Protein AF-0000000084546299 (afdb_homodimer)

Radius of gyration: 22.87 Å; Cα contacts (8 Å, |Δi|>4): 1296; chains: 2; bounding box: 51×63×56 Å

Secondary structure (DSSP, 8-state):
--HHHHHHHHHHHHHHHHHH--PPPPPPHHHHTTEEEEESTHHHHHHHHHHHHTTTSSEEE-HHHHHT-HHHHTTSEEEEEESSS--HHHHHHHHHSSEEEEEES-TTSHHHHHSSEEEEP-----SS----SHHHHHHHHHHHHHHS------HHHHHHHHHHHHHT----SSEEEEE-TTHHHHHHHHHHHHHHHH---EEEEEHHHHHHTGGGG--TT-EEEE-S---HHHHHHHHHHHHTT-EEE-PPPPSSHHHHHHHHHHHHHHHHHHHHHHTT--S-HHHH-HHHHHHHHHHH-/--HHHHHHHHHHHHHHHHHH--PPPPPPHHHHTTEEEEESTHHHHHHHHHHHHTTTSSEEE-HHHHHH-HHHHTTSEEEEEESSS--HHHHHHHHHSSEEEEEES-TTSHHHHHSSEEEE------SS----SHHHHHHHHHHHHHHS------HHHHHHHHHHHHHT----SSEEEEE-TTHHHHHHHHHHHHHHHH---EEEEEHHHHHHTGGGG--TT-EEEE-S---HHHHHHHHHHHHTT-EEE-PPPPSSHHHHHHHHHHHHHHHHHHHHHHTT-SS-HHHH-HHHHHHHHHHH-

Organism: NCBI:txid1582439

Sequence (602 aa):
MNTMDAFEKDIHLQVDFLKSFQKQKPISKTLQKNIIFSGSGDSMVSSMLAESFSNGLVKAMDPLDLYKNRSLVKSKHVYFVSISGNTITNVKVAKITKKSTAITSKSDGQLAKVSNDVILLDSPNNGVFTAGSISFLESALCCISLVAPIRISHPARLYSKAKSDSKRVQISKKIYILGNLLTFPLAMYCAAKFYEVLGYDAHYCRIEQFSHMELFSAKSGDTVIIFEEKNLHNVQLTKNLKKIGINVVHPSMPSDKISQVLYCTFFSQFIALNEAKRKRKKDCYFVTAKKIRNVSNDMIYMNTMDAFEKDIHLQVDFLKSFQKQKPISKTLQKNIIFSGSGDSMVSSMLAESFSNGLVKAMDPLDLYKNRSLVKSKHVYFVSISGNTITNVKVAKITKKSTAITSKSDGQLAKVSNDVILLDSPNNGVFTAGSISFLESALCCISLVAPIRISHPARLYSKAKSDSKRVQISKKIYILGNLLTFPLAMYCAAKFYEVLGYDAHYCRIEQFSHMELFSAKSGDTVIIFEEKNLHNVQLTKNLKKIGINVVHPSMPSDKISQVLYCTFFSQFIALNEAKRKRKKDCYFVTAKKIRNVSNDMIY

Nearest PDB structures (foldseek):
  1j5x-assembly1_A  TM=7.386E-01  e=4.914E-13  Thermotoga maritima
  6r4j-assembly1_A  TM=7.614E-01  e=4.298E-12  Homo sapiens
  6r4h-assembly1_A  TM=7.714E-01  e=1.235E-11  Homo sapiens
  6r4i-assembly1_A  TM=7.712E-01  e=2.645E-11  Homo sapiens
  6zmj-assembly1_A  TM=7.695E-01  e=7.164E-11  Homo sapiens

InterPro domains:
  IPR046348 SIS domain superfamily [SSF53697] (31-234)

pLDDT: mean 96.97, std 2.48, range [80.25, 98.94]

Structure (mmCIF, N/CA/C/O backbone):
data_AF-0000000084546299-model_v1
#
loop_
_entity.id
_entity.type
_entity.pdbx_description
1 polymer 'Sugar isomerase (SIS)'
#
loop_
_atom_site.group_PDB
_atom_site.id
_atom_site.type_symbol
_atom_site.label_atom_id
_atom_site.label_alt_id
_atom_site.label_comp_id
_atom_site.label_asym_id
_atom_site.label_entity_id
_atom_site.label_seq_id
_atom_site.pdbx_PDB_ins_code
_atom_site.Cartn_x
_atom_site.Cartn_y
_atom_site.Cartn_z
_atom_site.occupancy
_atom_site.B_iso_or_equiv
_atom_site.auth_seq_id
_atom_site.auth_comp_id
_atom_site.auth_asym_id
_atom_site.auth_atom_id
_atom_site.pdbx_PDB_model_num
ATOM 1 N N . MET A 1 1 ? -14.211 -25.266 -21.094 1 88.38 1 MET A N 1
ATOM 2 C CA . MET A 1 1 ? -13.969 -25.234 -19.656 1 88.38 1 MET A CA 1
ATOM 3 C C . MET A 1 1 ? -14.156 -23.828 -19.109 1 88.38 1 MET A C 1
ATOM 5 O O . MET A 1 1 ? -13.695 -22.859 -19.719 1 88.38 1 MET A O 1
ATOM 9 N N . ASN A 1 2 ? -14.953 -23.781 -18.125 1 93.88 2 ASN A N 1
ATOM 10 C CA . ASN A 1 2 ? -15.133 -22.453 -17.562 1 93.88 2 ASN A CA 1
ATOM 11 C C . ASN A 1 2 ? -13.906 -22 -16.766 1 93.88 2 ASN A C 1
ATOM 13 O O . ASN A 1 2 ? -12.992 -22.797 -16.531 1 93.88 2 ASN A O 1
ATOM 17 N N . THR A 1 3 ? -13.844 -20.766 -16.516 1 96.94 3 THR A N 1
ATOM 18 C CA . THR A 1 3 ? -12.617 -20.188 -15.984 1 96.94 3 THR A CA 1
ATOM 19 C C . THR A 1 3 ? -12.398 -20.625 -14.531 1 96.94 3 THR A C 1
ATOM 21 O O . THR A 1 3 ? -11.266 -20.672 -14.062 1 96.94 3 THR A O 1
ATOM 24 N N . MET A 1 4 ? -13.469 -20.953 -13.773 1 97.38 4 MET A N 1
ATOM 25 C CA . MET A 1 4 ? -13.312 -21.438 -12.398 1 97.38 4 MET A CA 1
ATOM 26 C C . MET A 1 4 ? -12.68 -22.812 -12.367 1 97.38 4 MET A C 1
ATOM 28 O O . MET A 1 4 ? -11.812 -23.094 -11.539 1 97.38 4 MET A O 1
ATOM 32 N N . ASP A 1 5 ? -13.141 -23.672 -13.25 1 97.19 5 ASP A N 1
ATOM 33 C CA . ASP A 1 5 ? -12.539 -25 -13.375 1 97.19 5 ASP A CA 1
ATOM 34 C C . ASP A 1 5 ? -11.062 -24.906 -13.766 1 97.19 5 ASP A C 1
ATOM 36 O O . ASP A 1 5 ? -10.227 -25.641 -13.258 1 97.19 5 ASP A O 1
ATOM 40 N N . ALA A 1 6 ? -10.82 -24.016 -14.711 1 97.25 6 ALA A N 1
ATOM 41 C CA . ALA A 1 6 ? -9.445 -23.797 -15.125 1 97.25 6 ALA A CA 1
ATOM 42 C C . ALA A 1 6 ? -8.578 -23.328 -13.961 1 97.25 6 ALA A C 1
ATOM 44 O O . ALA A 1 6 ? -7.438 -23.766 -13.805 1 97.25 6 ALA A O 1
ATOM 45 N N . PHE A 1 7 ? -9.125 -22.375 -13.188 1 97.94 7 PHE A N 1
ATOM 46 C CA . PHE A 1 7 ? -8.438 -21.875 -12 1 97.94 7 PHE A CA 1
ATOM 47 C C . PHE A 1 7 ? -8.117 -23 -11.039 1 97.94 7 PHE A C 1
ATOM 49 O O . PHE A 1 7 ? -6.984 -23.109 -10.555 1 97.94 7 PHE A O 1
ATOM 56 N N . GLU A 1 8 ? -9.031 -23.859 -10.773 1 97.81 8 GLU A N 1
ATOM 57 C CA . GLU A 1 8 ? -8.844 -24.984 -9.867 1 97.81 8 GLU A CA 1
ATOM 58 C C . GLU A 1 8 ? -7.781 -25.938 -10.391 1 97.81 8 GLU A C 1
ATOM 60 O O . GLU A 1 8 ? -6.926 -26.406 -9.633 1 97.81 8 GLU A O 1
ATOM 65 N N . LYS A 1 9 ? -7.84 -26.234 -11.625 1 97.19 9 LYS A N 1
ATOM 66 C CA . LYS A 1 9 ? -6.859 -27.125 -12.227 1 97.19 9 LYS A CA 1
ATOM 67 C C . LYS A 1 9 ? -5.449 -26.547 -12.125 1 97.19 9 LYS A C 1
ATOM 69 O O . LYS A 1 9 ? -4.492 -27.266 -11.844 1 97.19 9 LYS A O 1
ATOM 74 N N . ASP A 1 10 ? -5.324 -25.266 -12.391 1 97.38 10 ASP A N 1
ATOM 75 C CA . ASP A 1 10 ? -4.027 -24.594 -12.297 1 97.38 10 ASP A CA 1
ATOM 76 C C . ASP A 1 10 ? -3.473 -24.688 -10.875 1 97.38 10 ASP A C 1
ATOM 78 O O . ASP A 1 10 ? -2.262 -24.828 -10.68 1 97.38 10 ASP A O 1
ATOM 82 N N . ILE A 1 11 ? -4.379 -24.547 -9.867 1 98.12 11 ILE A N 1
ATOM 83 C CA . ILE A 1 11 ? -3.957 -24.656 -8.477 1 98.12 11 ILE A CA 1
ATOM 84 C C . ILE A 1 11 ? -3.367 -26.047 -8.227 1 98.12 11 ILE A C 1
ATOM 86 O O . ILE A 1 11 ? -2.305 -26.172 -7.617 1 98.12 11 ILE A O 1
ATOM 90 N N . HIS A 1 12 ? -3.924 -27.047 -8.781 1 96.5 12 HIS A N 1
ATOM 91 C CA . HIS A 1 12 ? -3.521 -28.422 -8.539 1 96.5 12 HIS A CA 1
ATOM 92 C C . HIS A 1 12 ? -2.203 -28.734 -9.234 1 96.5 12 HIS A C 1
ATOM 94 O O . HIS A 1 12 ? -1.452 -29.609 -8.789 1 96.5 12 HIS A O 1
ATOM 100 N N . LEU A 1 13 ? -1.887 -28.031 -10.273 1 96.94 13 LEU A N 1
ATOM 101 C CA . LEU A 1 13 ? -0.674 -28.281 -11.047 1 96.94 13 LEU A CA 1
ATOM 102 C C . LEU A 1 13 ? 0.558 -27.781 -10.305 1 96.94 13 LEU A C 1
ATOM 104 O O . LEU A 1 13 ? 1.687 -28.141 -10.648 1 96.94 13 LEU A O 1
ATOM 108 N N . GLN A 1 14 ? 0.363 -27 -9.281 1 98 14 GLN A N 1
ATOM 109 C CA . GLN A 1 14 ? 1.458 -26.234 -8.688 1 98 14 GLN A CA 1
ATOM 110 C C . GLN A 1 14 ? 2.412 -27.156 -7.926 1 98 14 GLN A C 1
ATOM 112 O O . GLN A 1 14 ? 3.625 -26.938 -7.934 1 98 14 GLN A O 1
ATOM 117 N N . VAL A 1 15 ? 1.865 -28.188 -7.27 1 97.56 15 VAL A N 1
ATOM 118 C CA . VAL A 1 15 ? 2.727 -29.078 -6.496 1 97.56 15 VAL A CA 1
ATOM 119 C C . VAL A 1 15 ? 3.699 -29.781 -7.43 1 97.56 15 VAL A C 1
ATOM 121 O O . VAL A 1 15 ? 4.898 -29.859 -7.148 1 97.56 15 VAL A O 1
ATOM 124 N N . ASP A 1 16 ? 3.201 -30.328 -8.508 1 96.38 16 ASP A N 1
ATOM 125 C CA . ASP A 1 16 ? 4.047 -31 -9.484 1 96.38 16 ASP A CA 1
ATOM 126 C C . ASP A 1 16 ? 5.043 -30.016 -10.109 1 96.38 16 ASP A C 1
ATOM 128 O O . ASP A 1 16 ? 6.199 -30.359 -10.352 1 96.38 16 ASP A O 1
ATOM 132 N N . PHE A 1 17 ? 4.582 -28.844 -10.414 1 97.5 17 PHE A N 1
ATOM 133 C CA . PHE A 1 17 ? 5.438 -27.812 -10.992 1 97.5 17 PHE A CA 1
ATOM 134 C C . PHE A 1 17 ? 6.625 -27.531 -10.078 1 97.5 17 PHE A C 1
ATOM 136 O O . PHE A 1 17 ? 7.754 -27.375 -10.555 1 97.5 17 PHE A O 1
ATOM 143 N N . LEU A 1 18 ? 6.398 -27.484 -8.766 1 98 18 LEU A N 1
ATOM 144 C CA . LEU A 1 18 ? 7.43 -27.125 -7.793 1 98 18 LEU A CA 1
ATOM 145 C C . LEU A 1 18 ? 8.547 -28.172 -7.785 1 98 18 LEU A C 1
ATOM 147 O O . LEU A 1 18 ? 9.695 -27.844 -7.473 1 98 18 LEU A O 1
ATOM 151 N N . LYS A 1 19 ? 8.219 -29.422 -8.18 1 94.81 19 LYS A N 1
ATOM 152 C CA . LYS A 1 19 ? 9.219 -30.484 -8.25 1 94.81 19 LYS A CA 1
ATOM 153 C C . LYS A 1 19 ? 10.211 -30.219 -9.383 1 94.81 19 LYS A C 1
ATOM 155 O O . LYS A 1 19 ? 11.367 -30.641 -9.305 1 94.81 19 LYS A O 1
ATOM 160 N N . SER A 1 20 ? 9.797 -29.547 -10.367 1 93.19 20 SER A N 1
ATOM 161 C CA . SER A 1 20 ? 10.625 -29.375 -11.555 1 93.19 20 SER A CA 1
ATOM 162 C C . SER A 1 20 ? 11.031 -27.922 -11.742 1 93.19 20 SER A C 1
ATOM 164 O O . SER A 1 20 ? 11.594 -27.547 -12.773 1 93.19 20 SER A O 1
ATOM 166 N N . PHE A 1 21 ? 10.695 -27.062 -10.828 1 96.25 21 PHE A N 1
ATOM 167 C CA . PHE A 1 21 ? 11.008 -25.656 -10.945 1 96.25 21 PHE A CA 1
ATOM 168 C C . PHE A 1 21 ? 12.508 -25.438 -11.094 1 96.25 21 PHE A C 1
ATOM 170 O O . PHE A 1 21 ? 13.305 -26 -10.328 1 96.25 21 PHE A O 1
ATOM 177 N N . GLN A 1 22 ? 12.875 -24.703 -12.078 1 95 22 GLN A N 1
ATOM 178 C CA . GLN A 1 22 ? 14.273 -24.375 -12.312 1 95 22 GLN A CA 1
ATOM 179 C C . GLN A 1 22 ? 14.633 -23.016 -11.711 1 95 22 GLN A C 1
ATOM 181 O O . GLN A 1 22 ? 14.258 -21.969 -12.25 1 95 22 GLN A O 1
ATOM 186 N N . LYS A 1 23 ? 15.43 -23.031 -10.695 1 96.31 23 LYS A N 1
ATOM 187 C CA . LYS A 1 23 ? 15.828 -21.812 -10 1 96.31 23 LYS A CA 1
ATOM 188 C C . LYS A 1 23 ? 16.891 -21.062 -10.805 1 96.31 23 LYS A C 1
ATOM 190 O O . LYS A 1 23 ? 17.641 -21.656 -11.57 1 96.31 23 LYS A O 1
ATOM 195 N N . GLN A 1 24 ? 16.859 -19.75 -10.664 1 97.69 24 GLN A N 1
ATOM 196 C CA . GLN A 1 24 ? 17.922 -18.906 -11.211 1 97.69 24 GLN A CA 1
ATOM 197 C C . GLN A 1 24 ? 19.141 -18.875 -10.281 1 97.69 24 GLN A C 1
ATOM 199 O O . GLN A 1 24 ? 19.016 -19.203 -9.094 1 97.69 24 GLN A O 1
ATOM 204 N N . LYS A 1 25 ? 20.266 -18.609 -10.867 1 97.19 25 LYS A N 1
ATOM 205 C CA . LYS A 1 25 ? 21.438 -18.344 -10.039 1 97.19 25 LYS A CA 1
ATOM 206 C C . LYS A 1 25 ? 21.375 -16.938 -9.43 1 97.19 25 LYS A C 1
ATOM 208 O O . LYS A 1 25 ? 21.172 -15.953 -10.141 1 97.19 25 LYS A O 1
ATOM 213 N N . PRO A 1 26 ? 21.547 -16.906 -8.164 1 98.12 26 PRO A N 1
ATOM 214 C CA . PRO A 1 26 ? 21.469 -15.578 -7.531 1 98.12 26 PRO A CA 1
ATOM 215 C C . PRO A 1 26 ? 22.516 -14.609 -8.078 1 98.12 26 PRO A C 1
ATOM 217 O O . PRO A 1 26 ? 23.672 -15 -8.312 1 98.12 26 PRO A O 1
ATOM 220 N N . ILE A 1 27 ? 22.062 -13.469 -8.289 1 98.31 27 ILE A N 1
ATOM 221 C CA . ILE A 1 27 ? 22.953 -12.375 -8.648 1 98.31 27 ILE A CA 1
ATOM 222 C C . ILE A 1 27 ? 23.797 -11.969 -7.441 1 98.31 27 ILE A C 1
ATOM 224 O O . ILE A 1 27 ? 23.328 -12.062 -6.297 1 98.31 27 ILE A O 1
ATOM 228 N N . SER A 1 28 ? 25.016 -11.508 -7.652 1 97.88 28 SER A N 1
ATOM 229 C CA . SER A 1 28 ? 25.891 -11.117 -6.551 1 97.88 28 SER A CA 1
ATOM 230 C C . SER A 1 28 ? 25.297 -9.938 -5.781 1 97.88 28 SER A C 1
ATOM 232 O O . SER A 1 28 ? 24.641 -9.078 -6.359 1 97.88 28 SER A O 1
ATOM 234 N N . LYS A 1 29 ? 25.578 -9.828 -4.512 1 96.19 29 LYS A N 1
ATOM 235 C CA . LYS A 1 29 ? 25.047 -8.766 -3.656 1 96.19 29 LYS A CA 1
ATOM 236 C C . LYS A 1 29 ? 25.469 -7.391 -4.168 1 96.19 29 LYS A C 1
ATOM 238 O O . LYS A 1 29 ? 24.688 -6.434 -4.09 1 96.19 29 LYS A O 1
ATOM 243 N N . THR A 1 30 ? 26.672 -7.305 -4.621 1 96 30 THR A N 1
ATOM 244 C CA . THR A 1 30 ? 27.203 -6.047 -5.141 1 96 30 THR A CA 1
ATOM 245 C C . THR A 1 30 ? 26.375 -5.562 -6.332 1 96 30 THR A C 1
ATOM 247 O O . THR A 1 30 ? 26.062 -4.375 -6.438 1 96 30 THR A O 1
ATOM 250 N N . LEU A 1 31 ? 25.969 -6.484 -7.141 1 97.12 31 LEU A N 1
ATOM 251 C CA . LEU A 1 31 ? 25.188 -6.133 -8.32 1 97.12 31 LEU A CA 1
ATOM 252 C C . LEU A 1 31 ? 23.734 -5.852 -7.953 1 97.12 31 LEU A C 1
ATOM 254 O O . LEU A 1 31 ? 23.078 -5.031 -8.602 1 97.12 31 LEU A O 1
ATOM 258 N N . GLN A 1 32 ? 23.266 -6.535 -6.922 1 97.88 32 GLN A N 1
ATOM 259 C CA . GLN A 1 32 ? 21.875 -6.379 -6.496 1 97.88 32 GLN A CA 1
ATOM 260 C C . GLN A 1 32 ? 21.562 -4.93 -6.129 1 97.88 32 GLN A C 1
ATOM 262 O O . GLN A 1 32 ? 20.453 -4.449 -6.359 1 97.88 32 GLN A O 1
ATOM 267 N N . LYS A 1 33 ? 22.562 -4.207 -5.629 1 94.25 33 LYS A N 1
ATOM 268 C CA . LYS A 1 33 ? 22.375 -2.822 -5.199 1 94.25 33 LYS A CA 1
ATOM 269 C C . LYS A 1 33 ? 21.984 -1.931 -6.375 1 94.25 33 LYS A C 1
ATOM 271 O O . LYS A 1 33 ? 21.453 -0.838 -6.176 1 94.25 33 LYS A O 1
ATOM 276 N N . ASN A 1 34 ? 22.172 -2.414 -7.57 1 96 34 ASN A N 1
ATOM 277 C CA . ASN A 1 34 ? 21.891 -1.634 -8.773 1 96 34 ASN A CA 1
ATOM 278 C C . ASN A 1 34 ? 20.719 -2.213 -9.562 1 96 34 ASN A C 1
ATOM 280 O O . ASN A 1 34 ? 20.578 -1.938 -10.75 1 96 34 ASN A O 1
ATOM 284 N N . ILE A 1 35 ? 19.859 -2.986 -8.906 1 98.19 35 ILE A N 1
ATOM 285 C CA . ILE A 1 35 ? 18.797 -3.682 -9.602 1 98.19 35 ILE A CA 1
ATOM 286 C C . ILE A 1 35 ? 17.438 -3.197 -9.086 1 98.19 35 ILE A C 1
ATOM 288 O O . ILE A 1 35 ? 17.266 -2.992 -7.879 1 98.19 35 ILE A O 1
ATOM 292 N N . ILE A 1 36 ? 16.562 -2.973 -9.969 1 98.12 36 ILE A N 1
ATOM 293 C CA . ILE A 1 36 ? 15.156 -2.711 -9.664 1 98.12 36 ILE A CA 1
ATOM 294 C C . ILE A 1 36 ? 14.273 -3.791 -10.297 1 98.12 36 ILE A C 1
ATOM 296 O O . ILE A 1 36 ? 14.508 -4.195 -11.438 1 98.12 36 ILE A O 1
ATOM 300 N N . PHE A 1 37 ? 13.359 -4.312 -9.555 1 98.88 37 PHE A N 1
ATOM 301 C CA . PHE A 1 37 ? 12.289 -5.133 -10.102 1 98.88 37 PHE A CA 1
ATOM 302 C C . PHE A 1 37 ? 11.016 -4.312 -10.273 1 98.88 37 PHE A C 1
ATOM 304 O O . PHE A 1 37 ? 10.695 -3.473 -9.438 1 98.88 37 PHE A O 1
ATOM 311 N N . SER A 1 38 ? 10.289 -4.559 -11.328 1 98.69 38 SER A N 1
ATOM 312 C CA . SER A 1 38 ? 9.07 -3.809 -11.609 1 98.69 38 SER A CA 1
ATOM 313 C C . SER A 1 38 ? 7.992 -4.711 -12.203 1 98.69 38 SER A C 1
ATOM 315 O O . SER A 1 38 ? 8.305 -5.684 -12.891 1 98.69 38 SER A O 1
ATOM 317 N N . GLY A 1 39 ? 6.816 -4.438 -11.914 1 98.5 39 GLY A N 1
ATOM 318 C CA . GLY A 1 39 ? 5.656 -5.156 -12.422 1 98.5 39 GLY A CA 1
ATOM 319 C C . GLY A 1 39 ? 4.34 -4.559 -11.961 1 98.5 39 GLY A C 1
ATOM 320 O O . GLY A 1 39 ? 4.328 -3.555 -11.242 1 98.5 39 GLY A O 1
ATOM 321 N N . SER A 1 40 ? 3.262 -5.176 -12.359 1 98 40 SER A N 1
ATOM 322 C CA . SER A 1 40 ? 1.915 -4.734 -12.008 1 98 40 SER A CA 1
ATOM 323 C C . SER A 1 40 ? 1.061 -5.902 -11.523 1 98 40 SER A C 1
ATOM 325 O O . SER A 1 40 ? 1.172 -7.016 -12.047 1 98 40 SER A O 1
ATOM 327 N N . GLY A 1 41 ? 0.186 -5.609 -10.578 1 97.69 41 GLY A N 1
ATOM 328 C CA . GLY A 1 41 ? -0.643 -6.676 -10.039 1 97.69 41 GLY A CA 1
ATOM 329 C C . GLY A 1 41 ? 0.16 -7.781 -9.383 1 97.69 41 GLY A C 1
ATOM 330 O O . GLY A 1 41 ? 1.019 -7.516 -8.539 1 97.69 41 GLY A O 1
ATOM 331 N N . ASP A 1 42 ? -0.12 -9.031 -9.766 1 98.5 42 ASP A N 1
ATOM 332 C CA . ASP A 1 42 ? 0.609 -10.18 -9.234 1 98.5 42 ASP A CA 1
ATOM 333 C C . ASP A 1 42 ? 2.111 -10.031 -9.477 1 98.5 42 ASP A C 1
ATOM 335 O O . ASP A 1 42 ? 2.92 -10.477 -8.664 1 98.5 42 ASP A O 1
ATOM 339 N N . SER A 1 43 ? 2.404 -9.391 -10.562 1 98.81 43 SER A N 1
ATOM 340 C CA . SER A 1 43 ? 3.807 -9.227 -10.922 1 98.81 43 SER A CA 1
ATOM 341 C C . SER A 1 43 ? 4.504 -8.234 -10 1 98.81 43 SER A C 1
ATOM 343 O O . SER A 1 43 ? 5.699 -8.367 -9.734 1 98.81 43 SER A O 1
ATOM 345 N N . MET A 1 44 ? 3.748 -7.227 -9.562 1 98.81 44 MET A N 1
ATOM 346 C CA . MET A 1 44 ? 4.316 -6.344 -8.547 1 98.81 44 MET A CA 1
ATOM 347 C C . MET A 1 44 ? 4.613 -7.109 -7.262 1 98.81 44 MET A C 1
ATOM 349 O O . MET A 1 44 ? 5.625 -6.863 -6.602 1 98.81 44 MET A O 1
ATOM 353 N N . VAL A 1 45 ? 3.725 -8.016 -6.926 1 98.88 45 VAL A N 1
ATOM 354 C CA . VAL A 1 45 ? 3.932 -8.859 -5.75 1 98.88 45 VAL A CA 1
ATOM 355 C C . VAL A 1 45 ? 5.234 -9.633 -5.895 1 98.88 45 VAL A C 1
ATOM 357 O O . VAL A 1 45 ? 6.039 -9.695 -4.961 1 98.88 45 VAL A O 1
ATOM 360 N N . SER A 1 46 ? 5.473 -10.211 -7.055 1 98.94 46 SER A N 1
ATOM 361 C CA . SER A 1 46 ? 6.715 -10.93 -7.324 1 98.94 46 SER A CA 1
ATOM 362 C C . SER A 1 46 ? 7.926 -10.023 -7.133 1 98.94 46 SER A C 1
ATOM 364 O O . SER A 1 46 ? 8.93 -10.438 -6.551 1 98.94 46 SER A O 1
ATOM 366 N N . SER A 1 47 ? 7.816 -8.82 -7.629 1 98.88 47 SER A N 1
ATOM 367 C CA . SER A 1 47 ? 8.883 -7.836 -7.496 1 98.88 47 SER A CA 1
ATOM 368 C C . SER A 1 47 ? 9.164 -7.516 -6.031 1 98.88 47 SER A C 1
ATOM 370 O O . SER A 1 47 ? 10.32 -7.441 -5.617 1 98.88 47 SER A O 1
ATOM 372 N N . MET A 1 48 ? 8.094 -7.371 -5.297 1 98.69 48 MET A N 1
ATOM 373 C CA . MET A 1 48 ? 8.234 -7.031 -3.883 1 98.69 48 MET A CA 1
ATOM 374 C C . MET A 1 48 ? 8.844 -8.188 -3.102 1 98.69 48 MET A C 1
ATOM 376 O O . MET A 1 48 ? 9.578 -7.969 -2.137 1 98.69 48 MET A O 1
ATOM 380 N N . LEU A 1 49 ? 8.539 -9.375 -3.504 1 98.81 49 LEU A N 1
ATOM 381 C CA . LEU A 1 49 ? 9.148 -10.531 -2.854 1 98.81 49 LEU A CA 1
ATOM 382 C C . LEU A 1 49 ? 10.648 -10.555 -3.092 1 98.81 49 LEU A C 1
ATOM 384 O O . LEU A 1 49 ? 11.422 -10.875 -2.184 1 98.81 49 LEU A O 1
ATOM 388 N N . ALA A 1 50 ? 11.078 -10.203 -4.293 1 98.81 50 ALA A N 1
ATOM 389 C CA . ALA A 1 50 ? 12.508 -10.078 -4.543 1 98.81 50 ALA A CA 1
ATOM 390 C C . ALA A 1 50 ? 13.148 -9.07 -3.59 1 98.81 50 ALA A C 1
ATOM 392 O O . ALA A 1 50 ? 14.211 -9.336 -3.021 1 98.81 50 ALA A O 1
ATOM 393 N N . GLU A 1 51 ? 12.484 -7.984 -3.434 1 97.44 51 GLU A N 1
ATOM 394 C CA . GLU A 1 51 ? 13 -6.965 -2.523 1 97.44 51 GLU A CA 1
ATOM 395 C C . GLU A 1 51 ? 13.117 -7.504 -1.101 1 97.44 51 GLU A C 1
ATOM 397 O O . GLU A 1 51 ? 14.125 -7.301 -0.43 1 97.44 51 GLU A O 1
ATOM 402 N N . SER A 1 52 ? 12.109 -8.203 -0.654 1 96.81 52 SER A N 1
ATOM 403 C CA . SER A 1 52 ? 12.094 -8.734 0.707 1 96.81 52 SER A CA 1
ATOM 404 C C . SER A 1 52 ? 13.195 -9.766 0.915 1 96.81 52 SER A C 1
ATOM 406 O O . SER A 1 52 ? 13.898 -9.727 1.927 1 96.81 52 SER A O 1
ATOM 408 N N . PHE A 1 53 ? 13.391 -10.617 -0.057 1 97.19 53 PHE A N 1
ATOM 409 C CA . PHE A 1 53 ? 14.328 -11.727 0.094 1 97.19 53 PHE A CA 1
ATOM 410 C C . PHE A 1 53 ? 15.766 -11.242 -0.051 1 97.19 53 PHE A C 1
ATOM 412 O O . PHE A 1 53 ? 16.703 -11.945 0.337 1 97.19 53 PHE A O 1
ATOM 419 N N . SER A 1 54 ? 15.969 -10.078 -0.625 1 96.38 54 SER A N 1
ATOM 420 C CA . SER A 1 54 ? 17.312 -9.5 -0.733 1 96.38 54 SER A CA 1
ATOM 421 C C . SER A 1 54 ? 17.625 -8.617 0.467 1 96.38 54 SER A C 1
ATOM 423 O O . SER A 1 54 ? 18.656 -7.945 0.495 1 96.38 54 SER A O 1
ATOM 425 N N . ASN A 1 55 ? 16.641 -8.555 1.373 1 91.44 55 ASN A N 1
ATOM 426 C CA . ASN A 1 55 ? 16.75 -7.664 2.527 1 91.44 55 ASN A CA 1
ATOM 427 C C . ASN A 1 55 ? 16.906 -6.211 2.102 1 91.44 55 ASN A C 1
ATOM 429 O O . ASN A 1 55 ? 17.719 -5.477 2.676 1 91.44 55 ASN A O 1
ATOM 433 N N . GLY A 1 56 ? 16.297 -5.879 0.999 1 91.44 56 GLY A N 1
ATOM 434 C CA . GLY A 1 56 ? 16.234 -4.492 0.564 1 91.44 56 GLY A CA 1
ATOM 435 C C . GLY A 1 56 ? 17.375 -4.105 -0.362 1 91.44 56 GLY A C 1
ATOM 436 O O . GLY A 1 56 ? 17.484 -2.945 -0.754 1 91.44 56 GLY A O 1
ATOM 437 N N . LEU A 1 57 ? 18.234 -4.996 -0.715 1 94.06 57 LEU A N 1
ATOM 438 C CA . LEU A 1 57 ? 19.297 -4.672 -1.646 1 94.06 57 LEU A CA 1
ATOM 439 C C . LEU A 1 57 ? 18.75 -4.297 -3.014 1 94.06 57 LEU A C 1
ATOM 441 O O . LEU A 1 57 ? 19.172 -3.314 -3.619 1 94.06 57 LEU A O 1
ATOM 445 N N . VAL A 1 58 ? 17.812 -5.129 -3.494 1 97.56 58 VAL A N 1
ATOM 446 C CA . VAL A 1 58 ? 17.094 -4.738 -4.703 1 97.56 58 VAL A CA 1
ATOM 447 C C . VAL A 1 58 ? 15.82 -3.979 -4.328 1 97.56 58 VAL A C 1
ATOM 449 O O . VAL A 1 58 ? 15.312 -4.121 -3.215 1 97.56 58 VAL A O 1
ATOM 452 N N . LYS A 1 59 ? 15.336 -3.17 -5.25 1 96.38 59 LYS A N 1
ATOM 453 C CA . LYS A 1 59 ? 14.117 -2.404 -5.012 1 96.38 59 LYS A CA 1
ATOM 454 C C . LYS A 1 59 ? 12.984 -2.861 -5.934 1 96.38 59 LYS A C 1
ATOM 456 O O . LYS A 1 59 ? 13.234 -3.225 -7.086 1 96.38 59 LYS A O 1
ATOM 461 N N . ALA A 1 60 ? 11.828 -2.939 -5.41 1 98.06 60 ALA A N 1
ATOM 462 C CA . ALA A 1 60 ? 10.625 -3.076 -6.227 1 98.06 60 ALA A CA 1
ATOM 463 C C . ALA A 1 60 ? 9.977 -1.72 -6.473 1 98.06 60 ALA A C 1
ATOM 465 O O . ALA A 1 60 ? 9.773 -0.94 -5.539 1 98.06 60 ALA A O 1
ATOM 466 N N . MET A 1 61 ? 9.641 -1.416 -7.711 1 97.56 61 MET A N 1
ATOM 467 C CA . MET A 1 61 ? 9.039 -0.12 -8.016 1 97.56 61 MET A CA 1
ATOM 468 C C . MET A 1 61 ? 7.93 -0.263 -9.047 1 97.56 61 MET A C 1
ATOM 470 O O . MET A 1 61 ? 8.039 -1.055 -9.984 1 97.56 61 MET A O 1
ATOM 474 N N . ASP A 1 62 ? 6.895 0.513 -8.844 1 97.88 62 ASP A N 1
ATOM 475 C CA . ASP A 1 62 ? 5.801 0.62 -9.797 1 97.88 62 ASP A CA 1
ATOM 476 C C . ASP A 1 62 ? 6.297 1.146 -11.148 1 97.88 62 ASP A C 1
ATOM 478 O O . ASP A 1 62 ? 7.109 2.072 -11.195 1 97.88 62 ASP A O 1
ATOM 482 N N . PRO A 1 63 ? 5.801 0.524 -12.219 1 97.25 63 PRO A N 1
ATOM 483 C CA . PRO A 1 63 ? 6.328 0.943 -13.516 1 97.25 63 PRO A CA 1
ATOM 484 C C . PRO A 1 63 ? 6.023 2.406 -13.836 1 97.25 63 PRO A C 1
ATOM 486 O O . PRO A 1 63 ? 6.828 3.082 -14.477 1 97.25 63 PRO A O 1
ATOM 489 N N . LEU A 1 64 ? 4.863 2.873 -13.406 1 96.25 64 LEU A N 1
ATOM 490 C CA . LEU A 1 64 ? 4.547 4.273 -13.664 1 96.25 64 LEU A CA 1
ATOM 491 C C . LEU A 1 64 ? 5.449 5.191 -12.844 1 96.25 64 LEU A C 1
ATOM 493 O O . LEU A 1 64 ? 5.805 6.281 -13.297 1 96.25 64 LEU A O 1
ATOM 497 N N . ASP A 1 65 ? 5.797 4.793 -11.648 1 95.88 65 ASP A N 1
ATOM 498 C CA . ASP A 1 65 ? 6.766 5.531 -10.844 1 95.88 65 ASP A CA 1
ATOM 499 C C . ASP A 1 65 ? 8.133 5.566 -11.523 1 95.88 65 ASP A C 1
ATOM 501 O O . ASP A 1 65 ? 8.82 6.59 -11.5 1 95.88 65 ASP A O 1
ATOM 505 N N . LEU A 1 66 ? 8.484 4.473 -12.094 1 95.81 66 LEU A N 1
ATOM 506 C CA . LEU A 1 66 ? 9.758 4.395 -12.805 1 95.81 66 LEU A CA 1
ATOM 507 C C . LEU A 1 66 ? 9.758 5.312 -14.016 1 95.81 66 LEU A C 1
ATOM 509 O O . LEU A 1 66 ? 10.75 5.984 -14.297 1 95.81 66 LEU A O 1
ATOM 513 N N . TYR A 1 67 ? 8.648 5.262 -14.688 1 94.56 67 TYR A N 1
ATOM 514 C CA . TYR A 1 67 ? 8.531 6.09 -15.883 1 94.56 67 TYR A CA 1
ATOM 515 C C . TYR A 1 67 ? 8.695 7.566 -15.547 1 94.56 67 TYR A C 1
ATOM 517 O O . TYR A 1 67 ? 9.219 8.336 -16.359 1 94.56 67 TYR A O 1
ATOM 525 N N . LYS A 1 68 ? 8.344 7.965 -14.359 1 90.88 68 LYS A N 1
ATOM 526 C CA . LYS A 1 68 ? 8.43 9.352 -13.906 1 90.88 68 LYS A CA 1
ATOM 527 C C . LYS A 1 68 ? 9.836 9.672 -13.398 1 90.88 68 LYS A C 1
ATOM 529 O O . LYS A 1 68 ? 10.156 10.836 -13.156 1 90.88 68 LYS A O 1
ATOM 534 N N . ASN A 1 69 ? 10.602 8.695 -13.211 1 89.69 69 ASN A N 1
ATOM 535 C CA . ASN A 1 69 ? 11.961 8.867 -12.719 1 89.69 69 ASN A CA 1
ATOM 536 C C . ASN A 1 69 ? 12.992 8.398 -13.742 1 89.69 69 ASN A C 1
ATOM 538 O O . ASN A 1 69 ? 13.758 7.469 -13.477 1 89.69 69 ASN A O 1
ATOM 542 N N . ARG A 1 70 ? 13.219 9.055 -14.742 1 88.94 70 ARG A N 1
ATOM 543 C CA . ARG A 1 70 ? 14.023 8.641 -15.883 1 88.94 70 ARG A CA 1
ATOM 544 C C . ARG A 1 70 ? 15.5 8.516 -15.5 1 88.94 70 ARG A C 1
ATOM 546 O O . ARG A 1 70 ? 16.203 7.629 -15.984 1 88.94 70 ARG A O 1
ATOM 553 N N . SER A 1 71 ? 15.914 9.414 -14.664 1 89.44 71 SER A N 1
ATOM 554 C CA . SER A 1 71 ? 17.312 9.391 -14.242 1 89.44 71 SER A CA 1
ATOM 555 C C . SER A 1 71 ? 17.641 8.094 -13.516 1 89.44 71 SER A C 1
ATOM 557 O O . SER A 1 71 ? 18.719 7.527 -13.703 1 89.44 71 SER A O 1
ATOM 559 N N . LEU A 1 72 ? 16.719 7.641 -12.758 1 90 72 LEU A N 1
ATOM 560 C CA . LEU A 1 72 ? 16.922 6.41 -12 1 90 72 LEU A CA 1
ATOM 561 C C . LEU A 1 72 ? 17.031 5.211 -12.938 1 90 72 LEU A C 1
ATOM 563 O O . LEU A 1 72 ? 17.953 4.402 -12.82 1 90 72 LEU A O 1
ATOM 567 N N . VAL A 1 73 ? 16.156 5.121 -13.906 1 92.25 73 VAL A N 1
ATOM 568 C CA . VAL A 1 73 ? 16.078 3.941 -14.758 1 92.25 73 VAL A CA 1
ATOM 569 C C . VAL A 1 73 ? 17.281 3.906 -15.703 1 92.25 73 VAL A C 1
ATOM 571 O O . VAL A 1 73 ? 17.703 2.834 -16.125 1 92.25 73 VAL A O 1
ATOM 574 N N . LYS A 1 74 ? 17.828 5.031 -15.922 1 93.31 74 LYS A N 1
ATOM 575 C CA . LYS A 1 74 ? 18.953 5.105 -16.844 1 93.31 74 LYS A CA 1
ATOM 576 C C . LYS A 1 74 ? 20.25 4.668 -16.156 1 93.31 74 LYS A C 1
ATOM 578 O O . LYS A 1 74 ? 21.281 4.484 -16.812 1 93.31 74 LYS A O 1
ATOM 583 N N . SER A 1 75 ? 20.188 4.391 -14.922 1 92.75 75 SER A N 1
ATOM 584 C CA . SER A 1 75 ? 21.406 4.051 -14.203 1 92.75 75 SER A CA 1
ATOM 585 C C . SER A 1 75 ? 21.297 2.678 -13.547 1 92.75 75 SER A C 1
ATOM 587 O O . SER A 1 75 ? 22.203 2.25 -12.836 1 92.75 75 SER A O 1
ATOM 589 N N . LYS A 1 76 ? 20.203 1.957 -13.75 1 96.12 76 LYS A N 1
ATOM 590 C CA . LYS A 1 76 ? 19.953 0.694 -13.062 1 96.12 76 LYS A CA 1
ATOM 591 C C . LYS A 1 76 ? 19.656 -0.427 -14.055 1 96.12 76 LYS A C 1
ATOM 593 O O . LYS A 1 76 ? 19.344 -0.165 -15.219 1 96.12 76 LYS A O 1
ATOM 598 N N . HIS A 1 77 ? 19.891 -1.64 -13.656 1 98 77 HIS A N 1
ATOM 599 C CA . HIS A 1 77 ? 19.344 -2.816 -14.32 1 98 77 HIS A CA 1
ATOM 600 C C . HIS A 1 77 ? 17.938 -3.119 -13.828 1 98 77 HIS A C 1
ATOM 602 O O . HIS A 1 77 ? 17.719 -3.365 -12.641 1 98 77 HIS A O 1
ATOM 608 N N . VAL A 1 78 ? 16.984 -3.068 -14.734 1 98.62 78 VAL A N 1
ATOM 609 C CA . VAL A 1 78 ? 15.602 -3.254 -14.305 1 98.62 78 VAL A CA 1
ATOM 610 C C . VAL A 1 78 ? 15.086 -4.602 -14.805 1 98.62 78 VAL A C 1
ATOM 612 O O . VAL A 1 78 ? 15.188 -4.914 -15.992 1 98.62 78 VAL A O 1
ATOM 615 N N . TYR A 1 79 ? 14.602 -5.426 -13.922 1 98.88 79 TYR A N 1
ATOM 616 C CA . TYR A 1 79 ? 13.867 -6.645 -14.234 1 98.88 79 TYR A CA 1
ATOM 617 C C . TYR A 1 79 ? 12.367 -6.371 -14.305 1 98.88 79 TYR A C 1
ATOM 619 O O . TYR A 1 79 ? 11.75 -6.004 -13.305 1 98.88 79 TYR A O 1
ATOM 627 N N . PHE A 1 80 ? 11.805 -6.523 -15.438 1 98.88 80 PHE A N 1
ATOM 628 C CA . PHE A 1 80 ? 10.375 -6.32 -15.641 1 98.88 80 PHE A CA 1
ATOM 629 C C . PHE A 1 80 ? 9.625 -7.652 -15.609 1 98.88 80 PHE A C 1
ATOM 631 O O . PHE A 1 80 ? 9.883 -8.531 -16.438 1 98.88 80 PHE A O 1
ATOM 638 N N . VAL A 1 81 ? 8.711 -7.789 -14.68 1 98.88 81 VAL A N 1
ATOM 639 C CA . VAL A 1 81 ? 7.898 -8.992 -14.555 1 98.88 81 VAL A CA 1
ATOM 640 C C . VAL A 1 81 ? 6.535 -8.773 -15.211 1 98.88 81 VAL A C 1
ATOM 642 O O . VAL A 1 81 ? 5.801 -7.859 -14.836 1 98.88 81 VAL A O 1
ATOM 645 N N . SER A 1 82 ? 6.211 -9.539 -16.172 1 98.31 82 SER A N 1
ATOM 646 C CA . SER A 1 82 ? 4.941 -9.438 -16.875 1 98.31 82 SER A CA 1
ATOM 647 C C . SER A 1 82 ? 4.586 -10.758 -17.562 1 98.31 82 SER A C 1
ATOM 649 O O . SER A 1 82 ? 5.152 -11.094 -18.594 1 98.31 82 SER A O 1
ATOM 651 N N . ILE A 1 83 ? 3.639 -11.422 -17.031 1 97 83 ILE A N 1
ATOM 652 C CA . ILE A 1 83 ? 3.24 -12.711 -17.594 1 97 83 ILE A CA 1
ATOM 653 C C . ILE A 1 83 ? 2.764 -12.516 -19.031 1 97 83 ILE A C 1
ATOM 655 O O . ILE A 1 83 ? 3.139 -13.273 -19.922 1 97 83 ILE A O 1
ATOM 659 N N . SER A 1 84 ? 2.025 -11.453 -19.281 1 94.75 84 SER A N 1
ATOM 660 C CA . SER A 1 84 ? 1.46 -11.203 -20.609 1 94.75 84 SER A CA 1
ATOM 661 C C . SER A 1 84 ? 2.523 -10.703 -21.578 1 94.75 84 SER A C 1
ATOM 663 O O . SER A 1 84 ? 2.359 -10.812 -22.797 1 94.75 84 SER A O 1
ATOM 665 N N . GLY A 1 85 ? 3.504 -10.047 -21.078 1 97.44 85 GLY A N 1
ATOM 666 C CA . GLY A 1 85 ? 4.582 -9.5 -21.891 1 97.44 85 GLY A CA 1
ATOM 667 C C . GLY A 1 85 ? 4.18 -8.266 -22.672 1 97.44 85 GLY A C 1
ATOM 668 O O . GLY A 1 85 ? 4.93 -7.793 -23.531 1 97.44 85 GLY A O 1
ATOM 669 N N . ASN A 1 86 ? 2.977 -7.723 -22.297 1 97.25 86 ASN A N 1
ATOM 670 C CA . ASN A 1 86 ? 2.506 -6.641 -23.156 1 97.25 86 ASN A CA 1
ATOM 671 C C . ASN A 1 86 ? 2.018 -5.445 -22.344 1 97.25 86 ASN A C 1
ATOM 673 O O . ASN A 1 86 ? 1.352 -4.559 -22.875 1 97.25 86 ASN A O 1
ATOM 677 N N . THR A 1 87 ? 2.301 -5.445 -21.078 1 97.19 87 THR A N 1
ATOM 678 C CA . THR A 1 87 ? 1.94 -4.277 -20.281 1 97.19 87 THR A CA 1
ATOM 679 C C . THR A 1 87 ? 2.631 -3.025 -20.812 1 97.19 87 THR A C 1
ATOM 681 O O . THR A 1 87 ? 3.861 -2.938 -20.812 1 97.19 87 THR A O 1
ATOM 684 N N . ILE A 1 88 ? 1.891 -2.049 -21.188 1 97 88 ILE A N 1
ATOM 685 C CA . ILE A 1 88 ? 2.373 -0.904 -21.953 1 97 88 ILE A CA 1
ATOM 686 C C . ILE A 1 88 ? 3.418 -0.144 -21.141 1 97 88 ILE A C 1
ATOM 688 O O . ILE A 1 88 ? 4.449 0.271 -21.672 1 97 88 ILE A O 1
ATOM 692 N N . THR A 1 89 ? 3.117 0.092 -19.906 1 96.94 89 THR A N 1
ATOM 693 C CA . THR A 1 89 ? 4.027 0.891 -19.078 1 96.94 89 THR A CA 1
ATOM 694 C C . THR A 1 89 ? 5.363 0.178 -18.906 1 96.94 89 THR A C 1
ATOM 696 O O . THR A 1 89 ? 6.422 0.81 -18.969 1 96.94 89 THR A O 1
ATOM 699 N N . ASN A 1 90 ? 5.316 -1.129 -18.703 1 97.94 90 ASN A N 1
ATOM 700 C CA . ASN A 1 90 ? 6.551 -1.905 -18.641 1 97.94 90 ASN A CA 1
ATOM 701 C C . ASN A 1 90 ? 7.367 -1.756 -19.922 1 97.94 90 ASN A C 1
ATOM 703 O O . ASN A 1 90 ? 8.578 -1.537 -19.859 1 97.94 90 ASN A O 1
ATOM 707 N N . VAL A 1 91 ? 6.695 -1.888 -21 1 98.31 91 VAL A N 1
ATOM 708 C CA . VAL A 1 91 ? 7.352 -1.819 -22.297 1 98.31 91 VAL A CA 1
ATOM 709 C C . VAL A 1 91 ? 7.977 -0.439 -22.484 1 98.31 91 VAL A C 1
ATOM 711 O O . VAL A 1 91 ? 9.133 -0.326 -22.906 1 98.31 91 VAL A O 1
ATOM 714 N N . LYS A 1 92 ? 7.234 0.597 -22.156 1 97.12 92 LYS A N 1
ATOM 715 C CA . LYS A 1 92 ? 7.719 1.967 -22.312 1 97.12 92 LYS A CA 1
ATOM 716 C C . LYS A 1 92 ? 8.961 2.205 -21.453 1 97.12 92 LYS A C 1
ATOM 718 O O . LYS A 1 92 ? 9.93 2.811 -21.922 1 97.12 92 LYS A O 1
ATOM 723 N N . VAL A 1 93 ? 8.953 1.739 -20.219 1 97.88 93 VAL A N 1
ATOM 724 C CA . VAL A 1 93 ? 10.078 1.957 -19.328 1 97.88 93 VAL A CA 1
ATOM 725 C C . VAL A 1 93 ? 11.273 1.127 -19.781 1 97.88 93 VAL A C 1
ATOM 727 O O . VAL A 1 93 ? 12.422 1.584 -19.719 1 97.88 93 VAL A O 1
ATOM 730 N N . ALA A 1 94 ? 10.984 -0.094 -20.234 1 98.06 94 ALA A N 1
ATOM 731 C CA . ALA A 1 94 ? 12.062 -0.968 -20.688 1 98.06 94 ALA A CA 1
ATOM 732 C C . ALA A 1 94 ? 12.836 -0.321 -21.844 1 98.06 94 ALA A C 1
ATOM 734 O O . ALA A 1 94 ? 14.055 -0.5 -21.953 1 98.06 94 ALA A O 1
ATOM 735 N N . LYS A 1 95 ? 12.211 0.473 -22.625 1 96.88 95 LYS A N 1
ATOM 736 C CA . LYS A 1 95 ? 12.828 1.105 -23.797 1 96.88 95 LYS A CA 1
ATOM 737 C C . LYS A 1 95 ? 13.812 2.193 -23.375 1 96.88 95 LYS A C 1
ATOM 739 O O . LYS A 1 95 ? 14.719 2.537 -24.125 1 96.88 95 LYS A O 1
ATOM 744 N N . ILE A 1 96 ? 13.695 2.697 -22.219 1 95.25 96 ILE A N 1
ATOM 745 C CA . ILE A 1 96 ? 14.523 3.842 -21.859 1 95.25 96 ILE A CA 1
ATOM 746 C C . ILE A 1 96 ? 15.477 3.453 -20.719 1 95.25 96 ILE A C 1
ATOM 748 O O . ILE A 1 96 ? 16.156 4.309 -20.141 1 95.25 96 ILE A O 1
ATOM 752 N N . THR A 1 97 ? 15.445 2.229 -20.266 1 96 97 THR A N 1
ATOM 753 C CA . THR A 1 97 ? 16.297 1.781 -19.172 1 96 97 THR A CA 1
ATOM 754 C C . THR A 1 97 ? 17.703 1.458 -19.672 1 96 97 THR A C 1
ATOM 756 O O . THR A 1 97 ? 17.891 1.139 -20.859 1 96 97 THR A O 1
ATOM 759 N N . LYS A 1 98 ? 18.703 1.581 -18.828 1 92.25 98 LYS A N 1
ATOM 760 C CA . LYS A 1 98 ? 20.078 1.24 -19.156 1 92.25 98 LYS A CA 1
ATOM 761 C C . LYS A 1 98 ? 20.188 -0.216 -19.594 1 92.25 98 LYS A C 1
ATOM 763 O O . LYS A 1 98 ? 20.75 -0.507 -20.656 1 92.25 98 LYS A O 1
ATOM 768 N N . LYS A 1 99 ? 19.75 -1.111 -18.781 1 97.25 99 LYS A N 1
ATOM 769 C CA . LYS A 1 99 ? 19.688 -2.549 -19.031 1 97.25 99 LYS A CA 1
ATOM 770 C C . LYS A 1 99 ? 18.375 -3.139 -18.531 1 97.25 99 LYS A C 1
ATOM 772 O O . LYS A 1 99 ? 17.938 -2.836 -17.422 1 97.25 99 LYS A O 1
ATOM 777 N N . SER A 1 100 ? 17.781 -3.875 -19.344 1 98.25 100 SER A N 1
ATOM 778 C CA . SER A 1 100 ? 16.484 -4.441 -18.984 1 98.25 100 SER A CA 1
ATOM 779 C C . SER A 1 100 ? 16.469 -5.953 -19.188 1 98.25 100 SER A C 1
ATOM 781 O O . SER A 1 100 ? 17.062 -6.461 -20.141 1 98.25 100 SER A O 1
ATOM 783 N N . THR A 1 101 ? 15.891 -6.695 -18.328 1 98.75 101 THR A N 1
ATOM 784 C CA . THR A 1 101 ? 15.57 -8.109 -18.469 1 98.75 101 THR A CA 1
ATOM 785 C C . THR A 1 101 ? 14.07 -8.344 -18.312 1 98.75 101 THR A C 1
ATOM 787 O O . THR A 1 101 ? 13.469 -7.938 -17.328 1 98.75 101 THR A O 1
ATOM 790 N N . ALA A 1 102 ? 13.484 -8.953 -19.25 1 98.81 102 ALA A N 1
ATOM 791 C CA . ALA A 1 102 ? 12.07 -9.32 -19.188 1 98.81 102 ALA A CA 1
ATOM 792 C C . ALA A 1 102 ? 11.891 -10.688 -18.531 1 98.81 102 ALA A C 1
ATOM 794 O O . ALA A 1 102 ? 12.578 -11.648 -18.875 1 98.81 102 ALA A O 1
ATOM 795 N N . ILE A 1 103 ? 11.07 -10.773 -17.578 1 98.88 103 ILE A N 1
ATOM 796 C CA . ILE A 1 103 ? 10.547 -12.023 -17.031 1 98.88 103 ILE A CA 1
ATOM 797 C C . ILE A 1 103 ? 9.102 -12.211 -17.484 1 98.88 103 ILE A C 1
ATOM 799 O O . ILE A 1 103 ? 8.195 -11.539 -16.984 1 98.88 103 ILE A O 1
ATOM 803 N N . THR A 1 104 ? 8.891 -13.109 -18.438 1 98.62 104 THR A N 1
ATOM 804 C CA . THR A 1 104 ? 7.59 -13.164 -19.094 1 98.62 104 THR A CA 1
ATOM 805 C C . THR A 1 104 ? 7.305 -14.57 -19.609 1 98.62 104 THR A C 1
ATOM 807 O O . THR A 1 104 ? 8.203 -15.414 -19.672 1 98.62 104 THR A O 1
ATOM 810 N N . SER A 1 105 ? 6.051 -14.82 -19.844 1 96.88 105 SER A N 1
ATOM 811 C CA . SER A 1 105 ? 5.68 -16.094 -20.438 1 96.88 105 SER A CA 1
ATOM 812 C C . SER A 1 105 ? 5.594 -16 -21.953 1 96.88 105 SER A C 1
ATOM 814 O O . SER A 1 105 ? 5.367 -17 -22.641 1 96.88 105 SER A O 1
ATOM 816 N N . LYS A 1 106 ? 5.793 -14.805 -22.469 1 96.19 106 LYS A N 1
ATOM 817 C CA . LYS A 1 106 ? 5.629 -14.586 -23.891 1 96.19 106 LYS A CA 1
ATOM 818 C C . LYS A 1 106 ? 6.945 -14.156 -24.547 1 96.19 106 LYS A C 1
ATOM 820 O O . LYS A 1 106 ? 7.297 -12.977 -24.531 1 96.19 106 LYS A O 1
ATOM 825 N N . SER A 1 107 ? 7.508 -15.062 -25.281 1 95.38 107 SER A N 1
ATOM 826 C CA . SER A 1 107 ? 8.789 -14.781 -25.922 1 95.38 107 SER A CA 1
ATOM 827 C C . SER A 1 107 ? 8.625 -13.812 -27.094 1 95.38 107 SER A C 1
ATOM 829 O O . SER A 1 107 ? 9.57 -13.117 -27.469 1 95.38 107 SER A O 1
ATOM 831 N N . ASP A 1 108 ? 7.438 -13.758 -27.578 1 96.5 108 ASP A N 1
ATOM 832 C CA . ASP A 1 108 ? 7.188 -12.891 -28.734 1 96.5 108 ASP A CA 1
ATOM 833 C C . ASP A 1 108 ? 6.438 -11.633 -28.312 1 96.5 108 ASP A C 1
ATOM 835 O O . ASP A 1 108 ? 5.969 -10.875 -29.172 1 96.5 108 ASP A O 1
ATOM 839 N N . GLY A 1 109 ? 6.277 -11.453 -27.016 1 97.19 109 GLY A N 1
ATOM 840 C CA . GLY A 1 109 ? 5.633 -10.242 -26.531 1 97.19 109 GLY A CA 1
ATOM 841 C C . GLY A 1 109 ? 6.477 -9 -26.719 1 97.19 109 GLY A C 1
ATOM 842 O O . GLY A 1 109 ? 7.676 -9.086 -26.984 1 97.19 109 GLY A O 1
ATOM 843 N N . GLN A 1 110 ? 5.875 -7.855 -26.609 1 98.5 110 GLN A N 1
ATOM 844 C CA . GLN A 1 110 ? 6.559 -6.582 -26.812 1 98.5 110 GLN A CA 1
ATOM 845 C C . GLN A 1 110 ? 7.672 -6.387 -25.797 1 98.5 110 GLN A C 1
ATOM 847 O O . GLN A 1 110 ? 8.734 -5.859 -26.109 1 98.5 110 GLN A O 1
ATOM 852 N N . LEU A 1 111 ? 7.395 -6.789 -24.578 1 98.62 111 LEU A N 1
ATOM 853 C CA . LEU A 1 111 ? 8.391 -6.625 -23.531 1 98.62 111 LEU A CA 1
ATOM 854 C C . LEU A 1 111 ? 9.664 -7.406 -23.844 1 98.62 111 LEU A C 1
ATOM 856 O O . LEU A 1 111 ? 10.766 -6.891 -23.688 1 98.62 111 LEU A O 1
ATOM 860 N N . ALA A 1 112 ? 9.445 -8.641 -24.266 1 98.56 112 ALA A N 1
ATOM 861 C CA . ALA A 1 112 ? 10.594 -9.461 -24.641 1 98.56 112 ALA A CA 1
ATOM 862 C C . ALA A 1 112 ? 11.359 -8.836 -25.812 1 98.56 112 ALA A C 1
ATOM 864 O O . ALA A 1 112 ? 12.586 -8.867 -25.844 1 98.56 112 ALA A O 1
ATOM 865 N N . LYS A 1 113 ? 10.711 -8.258 -26.719 1 98.31 113 LYS A N 1
ATOM 866 C CA . LYS A 1 113 ? 11.305 -7.688 -27.922 1 98.31 113 LYS A CA 1
ATOM 867 C C . LYS A 1 113 ? 12.172 -6.477 -27.594 1 98.31 113 LYS A C 1
ATOM 869 O O . LYS A 1 113 ? 13.203 -6.254 -28.219 1 98.31 113 LYS A O 1
ATOM 874 N N . VAL A 1 114 ? 11.766 -5.711 -26.641 1 98.25 114 VAL A N 1
ATOM 875 C CA . VAL A 1 114 ? 12.445 -4.441 -26.406 1 98.25 114 VAL A CA 1
ATOM 876 C C . VAL A 1 114 ? 13.5 -4.613 -25.312 1 98.25 114 VAL A C 1
ATOM 878 O O . VAL A 1 114 ? 14.32 -3.723 -25.094 1 98.25 114 VAL A O 1
ATOM 881 N N . SER A 1 115 ? 13.5 -5.73 -24.562 1 98.5 115 SER A N 1
ATOM 882 C CA . SER A 1 115 ? 14.406 -5.934 -23.438 1 98.5 115 SER A CA 1
ATOM 883 C C . SER A 1 115 ? 15.758 -6.465 -23.906 1 98.5 115 SER A C 1
ATOM 885 O O . SER A 1 115 ? 15.852 -7.121 -24.938 1 98.5 115 SER A O 1
ATOM 887 N N . ASN A 1 116 ? 16.797 -6.223 -23.141 1 98.25 116 ASN A N 1
ATOM 888 C CA . ASN A 1 116 ? 18.141 -6.719 -23.438 1 98.25 116 ASN A CA 1
ATOM 889 C C . ASN A 1 116 ? 18.234 -8.227 -23.234 1 98.25 116 ASN A C 1
ATOM 891 O O . ASN A 1 116 ? 18.984 -8.906 -23.938 1 98.25 116 ASN A O 1
ATOM 895 N N . ASP A 1 117 ? 17.562 -8.75 -22.25 1 98.38 117 ASP A N 1
ATOM 896 C CA . ASP A 1 117 ? 17.547 -10.172 -21.922 1 98.38 117 ASP A CA 1
ATOM 897 C C . ASP A 1 117 ? 16.125 -10.633 -21.578 1 98.38 117 ASP A C 1
ATOM 899 O O . ASP A 1 117 ? 15.266 -9.812 -21.234 1 98.38 117 ASP A O 1
ATOM 903 N N . VAL A 1 118 ? 15.984 -11.938 -21.703 1 98.56 118 VAL A N 1
ATOM 904 C CA . VAL A 1 118 ? 14.656 -12.492 -21.422 1 98.56 118 VAL A CA 1
ATOM 905 C C . VAL A 1 118 ? 14.797 -13.75 -20.562 1 98.56 118 VAL A C 1
ATOM 907 O O . VAL A 1 118 ? 15.625 -14.617 -20.844 1 98.56 118 VAL A O 1
ATOM 910 N N . ILE A 1 119 ? 14.094 -13.797 -19.469 1 98.69 119 ILE A N 1
ATOM 911 C CA . ILE A 1 119 ? 13.836 -15.023 -18.719 1 98.69 119 ILE A CA 1
ATOM 912 C C . ILE A 1 119 ? 12.414 -15.5 -19 1 98.69 119 ILE A C 1
ATOM 914 O O . ILE A 1 119 ? 11.445 -14.836 -18.625 1 98.69 119 ILE A O 1
ATOM 918 N N . LEU A 1 120 ? 12.312 -16.641 -19.594 1 98.12 120 LEU A N 1
ATOM 919 C CA . LEU A 1 120 ? 11.016 -17.141 -20.016 1 98.12 120 LEU A CA 1
ATOM 920 C C . LEU A 1 120 ? 10.391 -18.031 -18.938 1 98.12 120 LEU A C 1
ATOM 922 O O . LEU A 1 120 ? 11.039 -18.953 -18.438 1 98.12 120 LEU A O 1
ATOM 926 N N . LEU A 1 121 ? 9.18 -17.656 -18.547 1 97.5 121 LEU A N 1
ATOM 927 C CA . LEU A 1 121 ? 8.367 -18.484 -17.656 1 97.5 121 LEU A CA 1
ATOM 928 C C . LEU A 1 121 ? 7.551 -19.5 -18.453 1 97.5 121 LEU A C 1
ATOM 930 O O . LEU A 1 121 ? 6.914 -19.141 -19.453 1 97.5 121 LEU A O 1
ATOM 934 N N . ASP A 1 122 ? 7.516 -20.688 -18.062 1 93.88 122 ASP A N 1
ATOM 935 C CA . ASP A 1 122 ? 6.91 -21.719 -18.891 1 93.88 122 ASP A CA 1
ATOM 936 C C . ASP A 1 122 ? 6.066 -22.672 -18.047 1 93.88 122 ASP A C 1
ATOM 938 O O . ASP A 1 122 ? 5.914 -23.844 -18.406 1 93.88 122 ASP A O 1
ATOM 942 N N . SER A 1 123 ? 5.625 -22.156 -16.953 1 92.38 123 SER A N 1
ATOM 943 C CA . SER A 1 123 ? 4.758 -23 -16.156 1 92.38 123 SER A CA 1
ATOM 944 C C . SER A 1 123 ? 3.559 -23.5 -16.953 1 92.38 123 SER A C 1
ATOM 946 O O . SER A 1 123 ? 3.037 -22.766 -17.812 1 92.38 123 SER A O 1
ATOM 948 N N . PRO A 1 124 ? 3.252 -24.734 -16.656 1 88.94 124 PRO A N 1
ATOM 949 C CA . PRO A 1 124 ? 2.084 -25.25 -17.375 1 88.94 124 PRO A CA 1
ATOM 950 C C . PRO A 1 124 ? 0.797 -24.516 -17.031 1 88.94 124 PRO A C 1
ATOM 952 O O . PRO A 1 124 ? 0.661 -23.984 -15.922 1 88.94 124 PRO A O 1
ATOM 955 N N . ASN A 1 125 ? -0.016 -24.281 -18.016 1 82.25 125 ASN A N 1
ATOM 956 C CA . ASN A 1 125 ? -1.357 -23.766 -17.766 1 82.25 125 ASN A CA 1
ATOM 957 C C . ASN A 1 125 ? -2.391 -24.438 -18.672 1 82.25 125 ASN A C 1
ATOM 959 O O . ASN A 1 125 ? -2.031 -25.172 -19.594 1 82.25 125 ASN A O 1
ATOM 963 N N . ASN A 1 126 ? -3.602 -24.203 -18.438 1 84.44 126 ASN A N 1
ATOM 964 C CA . ASN A 1 126 ? -4.668 -24.906 -19.125 1 84.44 126 ASN A CA 1
ATOM 965 C C . ASN A 1 126 ? -5.148 -24.141 -20.359 1 84.44 126 ASN A C 1
ATOM 967 O O . ASN A 1 126 ? -6.168 -24.484 -20.953 1 84.44 126 ASN A O 1
ATOM 971 N N . GLY A 1 127 ? -4.469 -23.109 -20.609 1 86.5 127 GLY A N 1
ATOM 972 C CA . GLY A 1 127 ? -4.762 -22.359 -21.812 1 86.5 127 GLY A CA 1
ATOM 973 C C . GLY A 1 127 ? -6.016 -21.5 -21.703 1 86.5 127 GLY A C 1
ATOM 974 O O . GLY A 1 127 ? -6.52 -21 -22.719 1 86.5 127 GLY A O 1
ATOM 975 N N . VAL A 1 128 ? -6.621 -21.547 -20.547 1 91.19 128 VAL A N 1
ATOM 976 C CA . VAL A 1 128 ? -7.824 -20.766 -20.297 1 91.19 128 VAL A CA 1
ATOM 977 C C . VAL A 1 128 ? -7.469 -19.516 -19.484 1 91.19 128 VAL A C 1
ATOM 979 O O . VAL A 1 128 ? -6.719 -19.594 -18.516 1 91.19 128 VAL A O 1
ATOM 982 N N . PHE A 1 129 ? -7.957 -18.406 -20.047 1 89.81 129 PHE A N 1
ATOM 983 C CA . PHE A 1 129 ? -7.762 -17.125 -19.375 1 89.81 129 PHE A CA 1
ATOM 984 C C . PHE A 1 129 ? -8.445 -17.109 -18.016 1 89.81 129 PHE A C 1
ATOM 986 O O . PHE A 1 129 ? -9.672 -17.172 -17.922 1 89.81 129 PHE A O 1
ATOM 993 N N . THR A 1 130 ? -7.695 -17.188 -16.938 1 95.19 130 THR A N 1
ATOM 994 C CA . THR A 1 130 ? -8.211 -17.266 -15.57 1 95.19 130 THR A CA 1
ATOM 995 C C . THR A 1 130 ? -7.316 -16.5 -14.609 1 95.19 130 THR A C 1
ATOM 997 O O . THR A 1 130 ? -6.375 -15.82 -15.031 1 95.19 130 THR A O 1
ATOM 1000 N N . ALA A 1 131 ? -7.699 -16.422 -13.297 1 96.38 131 ALA A N 1
ATOM 1001 C CA . ALA A 1 131 ? -6.918 -15.695 -12.289 1 96.38 131 ALA A CA 1
ATOM 1002 C C . ALA A 1 131 ? -5.535 -16.312 -12.125 1 96.38 131 ALA A C 1
ATOM 1004 O O . ALA A 1 131 ? -5.375 -17.531 -12.258 1 96.38 131 ALA A O 1
ATOM 1005 N N . GLY A 1 132 ? -4.562 -15.492 -11.898 1 95.75 132 GLY A N 1
ATOM 1006 C CA . GLY A 1 132 ? -3.191 -15.961 -11.758 1 95.75 132 GLY A CA 1
ATOM 1007 C C . GLY A 1 132 ? -2.996 -16.906 -10.586 1 95.75 132 GLY A C 1
ATOM 1008 O O . GLY A 1 132 ? -3.441 -16.625 -9.477 1 95.75 132 GLY A O 1
ATOM 1009 N N . SER A 1 133 ? -2.385 -18.062 -10.812 1 97.81 133 SER A N 1
ATOM 1010 C CA . SER A 1 133 ? -2.068 -19.047 -9.781 1 97.81 133 SER A CA 1
ATOM 1011 C C . SER A 1 133 ? -0.659 -19.609 -9.953 1 97.81 133 SER A C 1
ATOM 1013 O O . SER A 1 133 ? 0.309 -19.016 -9.461 1 97.81 133 SER A O 1
ATOM 1015 N N . ILE A 1 134 ? -0.527 -20.5 -10.914 1 97.62 134 ILE A N 1
ATOM 1016 C CA . ILE A 1 134 ? 0.769 -21.141 -11.109 1 97.62 134 ILE A CA 1
ATOM 1017 C C . ILE A 1 134 ? 1.744 -20.141 -11.734 1 97.62 134 ILE A C 1
ATOM 1019 O O . ILE A 1 134 ? 2.943 -20.172 -11.445 1 97.62 134 ILE A O 1
ATOM 1023 N N . SER A 1 135 ? 1.248 -19.266 -12.625 1 97.19 135 SER A N 1
ATOM 1024 C CA . SER A 1 135 ? 2.104 -18.25 -13.234 1 97.19 135 SER A CA 1
ATOM 1025 C C . SER A 1 135 ? 2.65 -17.281 -12.195 1 97.19 135 SER A C 1
ATOM 1027 O O . SER A 1 135 ? 3.791 -16.828 -12.297 1 97.19 135 SER A O 1
ATOM 1029 N N . PHE A 1 136 ? 1.833 -16.953 -11.211 1 98.44 136 PHE A N 1
ATOM 1030 C CA . PHE A 1 136 ? 2.322 -16.141 -10.109 1 98.44 136 PHE A CA 1
ATOM 1031 C C . PHE A 1 136 ? 3.41 -16.859 -9.336 1 98.44 136 PHE A C 1
ATOM 1033 O O . PHE A 1 136 ? 4.465 -16.297 -9.047 1 98.44 136 PHE A O 1
ATOM 1040 N N . LEU A 1 137 ? 3.113 -18.062 -8.969 1 98.69 137 LEU A N 1
ATOM 1041 C CA . LEU A 1 137 ? 4.078 -18.828 -8.18 1 98.69 137 LEU A CA 1
ATOM 1042 C C . LEU A 1 137 ? 5.422 -18.906 -8.891 1 98.69 137 LEU A C 1
ATOM 1044 O O . LEU A 1 137 ? 6.469 -18.703 -8.273 1 98.69 137 LEU A O 1
ATOM 1048 N N . GLU A 1 138 ? 5.367 -19.188 -10.164 1 98.62 138 GLU A N 1
ATOM 1049 C CA . GLU A 1 138 ? 6.602 -19.297 -10.938 1 98.62 138 GLU A CA 1
ATOM 1050 C C . GLU A 1 138 ? 7.352 -17.969 -10.961 1 98.62 138 GLU A C 1
ATOM 1052 O O . GLU A 1 138 ? 8.562 -17.922 -10.742 1 98.62 138 GLU A O 1
ATOM 1057 N N . SER A 1 139 ? 6.637 -16.859 -11.273 1 98.75 139 SER A N 1
ATOM 1058 C CA . SER A 1 139 ? 7.301 -15.562 -11.352 1 98.75 139 SER A CA 1
ATOM 1059 C C . SER A 1 139 ? 7.859 -15.141 -10 1 98.75 139 SER A C 1
ATOM 1061 O O . SER A 1 139 ? 8.945 -14.562 -9.914 1 98.75 139 SER A O 1
ATOM 1063 N N . ALA A 1 140 ? 7.117 -15.438 -8.922 1 98.88 140 ALA A N 1
ATOM 1064 C CA . ALA A 1 140 ? 7.582 -15.117 -7.574 1 98.88 140 ALA A CA 1
ATOM 1065 C C . ALA A 1 140 ? 8.875 -15.859 -7.246 1 98.88 140 ALA A C 1
ATOM 1067 O O . ALA A 1 140 ? 9.859 -15.242 -6.816 1 98.88 140 ALA A O 1
ATOM 1068 N N . LEU A 1 141 ? 8.852 -17.141 -7.484 1 98.88 141 LEU A N 1
ATOM 1069 C CA . LEU A 1 141 ? 10.031 -17.953 -7.172 1 98.88 141 LEU A CA 1
ATOM 1070 C C . LEU A 1 141 ? 11.203 -17.578 -8.07 1 98.88 141 LEU A C 1
ATOM 1072 O O . LEU A 1 141 ? 12.352 -17.594 -7.633 1 98.88 141 LEU A O 1
ATOM 1076 N N . CYS A 1 142 ? 10.898 -17.281 -9.328 1 98.88 142 CYS A N 1
ATOM 1077 C CA . CYS A 1 142 ? 11.938 -16.797 -10.227 1 98.88 142 CYS A CA 1
ATOM 1078 C C . CYS A 1 142 ? 12.602 -15.547 -9.68 1 98.88 142 CYS A C 1
ATOM 1080 O O . CYS A 1 142 ? 13.828 -15.492 -9.555 1 98.88 142 CYS A O 1
ATOM 1082 N N . CYS A 1 143 ? 11.836 -14.547 -9.305 1 98.94 143 CYS A N 1
ATOM 1083 C CA . CYS A 1 143 ? 12.359 -13.289 -8.766 1 98.94 143 CYS A CA 1
ATOM 1084 C C . CYS A 1 143 ? 13.156 -13.531 -7.488 1 98.94 143 CYS A C 1
ATOM 1086 O O . CYS A 1 143 ? 14.242 -12.984 -7.32 1 98.94 143 CYS A O 1
ATOM 1088 N N . ILE A 1 144 ? 12.586 -14.375 -6.629 1 98.88 144 ILE A N 1
ATOM 1089 C CA . ILE A 1 144 ? 13.25 -14.672 -5.363 1 98.88 144 ILE A CA 1
ATOM 1090 C C . ILE A 1 144 ? 14.594 -15.352 -5.633 1 98.88 144 ILE A C 1
ATOM 1092 O O . ILE A 1 144 ? 15.602 -14.992 -5.031 1 98.88 144 ILE A O 1
ATOM 1096 N N . SER A 1 145 ? 14.625 -16.312 -6.551 1 98.81 145 SER A N 1
ATOM 1097 C CA . SER A 1 145 ? 15.828 -17.078 -6.812 1 98.81 145 SER A CA 1
ATOM 1098 C C . SER A 1 145 ? 16.938 -16.219 -7.402 1 98.81 145 SER A C 1
ATOM 1100 O O . SER A 1 145 ? 18.109 -16.531 -7.285 1 98.81 145 SER A O 1
ATOM 1102 N N . LEU A 1 146 ? 16.562 -15.109 -8.055 1 98.88 146 LEU A N 1
ATOM 1103 C CA . LEU A 1 146 ? 17.547 -14.195 -8.633 1 98.88 146 LEU A CA 1
ATOM 1104 C C . LEU A 1 146 ? 18.297 -13.445 -7.535 1 98.88 146 LEU A C 1
ATOM 1106 O O . LEU A 1 146 ? 19.375 -12.914 -7.777 1 98.88 146 LEU A O 1
ATOM 1110 N N . VAL A 1 147 ? 17.734 -13.398 -6.297 1 98.69 147 VAL A N 1
ATOM 1111 C CA . VAL A 1 147 ? 18.344 -12.508 -5.324 1 98.69 147 VAL A CA 1
ATOM 1112 C C . VAL A 1 147 ? 18.797 -13.305 -4.098 1 98.69 147 VAL A C 1
ATOM 1114 O O . VAL A 1 147 ? 19.547 -12.789 -3.258 1 98.69 147 VAL A O 1
ATOM 1117 N N . ALA A 1 148 ? 18.312 -14.516 -3.965 1 98.12 148 ALA A N 1
ATOM 1118 C CA . ALA A 1 148 ? 18.656 -15.359 -2.826 1 98.12 148 ALA A CA 1
ATOM 1119 C C . ALA A 1 148 ? 18.562 -16.844 -3.189 1 98.12 148 ALA A C 1
ATOM 1121 O O . ALA A 1 148 ? 17.766 -17.219 -4.043 1 98.12 148 ALA A O 1
ATOM 1122 N N . PRO A 1 149 ? 19.391 -17.719 -2.512 1 97.12 149 PRO A N 1
ATOM 1123 C CA . PRO A 1 149 ? 19.203 -19.156 -2.693 1 97.12 149 PRO A CA 1
ATOM 1124 C C . PRO A 1 149 ? 17.859 -19.656 -2.143 1 97.12 149 PRO A C 1
ATOM 1126 O O . PRO A 1 149 ? 17.422 -19.188 -1.084 1 97.12 149 PRO A O 1
ATOM 1129 N N . ILE A 1 150 ? 17.203 -20.438 -2.828 1 96.56 150 ILE A N 1
ATOM 1130 C CA . ILE A 1 150 ? 15.93 -20.922 -2.32 1 96.56 150 ILE A CA 1
ATOM 1131 C C . ILE A 1 150 ? 15.977 -22.453 -2.174 1 96.56 150 ILE A C 1
ATOM 1133 O O . ILE A 1 150 ? 16.656 -23.125 -2.943 1 96.56 150 ILE A O 1
ATOM 1137 N N . ARG A 1 151 ? 15.359 -22.938 -1.159 1 95.12 151 ARG A N 1
ATOM 1138 C CA . ARG A 1 151 ? 15.117 -24.359 -0.897 1 95.12 151 ARG A CA 1
ATOM 1139 C C . ARG A 1 151 ? 13.633 -24.641 -0.704 1 95.12 151 ARG A C 1
ATOM 1141 O O . ARG A 1 151 ? 13.016 -24.109 0.219 1 95.12 151 ARG A O 1
ATOM 1148 N N . ILE A 1 152 ? 13.125 -25.406 -1.589 1 96.31 152 ILE A N 1
ATOM 1149 C CA . ILE A 1 152 ? 11.719 -25.781 -1.516 1 96.31 152 ILE A CA 1
ATOM 1150 C C . ILE A 1 152 ? 11.578 -27.094 -0.755 1 96.31 152 ILE A C 1
ATOM 1152 O O . ILE A 1 152 ? 11.984 -28.141 -1.244 1 96.31 152 ILE A O 1
ATOM 1156 N N . SER A 1 153 ? 10.953 -26.922 0.411 1 92.06 153 SER A N 1
ATOM 1157 C CA . SER A 1 153 ? 10.836 -28.094 1.269 1 92.06 153 SER A CA 1
ATOM 1158 C C . SER A 1 153 ? 9.375 -28.484 1.467 1 92.06 153 SER A C 1
ATOM 1160 O O . SER A 1 153 ? 8.562 -27.672 1.898 1 92.06 153 SER A O 1
ATOM 1162 N N . HIS A 1 154 ? 9.008 -29.703 1.164 1 93.19 154 HIS A N 1
ATOM 1163 C CA . HIS A 1 154 ? 7.723 -30.344 1.454 1 93.19 154 HIS A CA 1
ATOM 1164 C C . HIS A 1 154 ? 6.57 -29.562 0.837 1 93.19 154 HIS A C 1
ATOM 1166 O O . HIS A 1 154 ? 5.605 -29.219 1.527 1 93.19 154 HIS A O 1
ATOM 1172 N N . PRO A 1 155 ? 6.652 -29.281 -0.433 1 96.94 155 PRO A N 1
ATOM 1173 C CA . PRO A 1 155 ? 5.582 -28.5 -1.061 1 96.94 155 PRO A CA 1
ATOM 1174 C C . PRO A 1 155 ? 4.219 -29.188 -0.962 1 96.94 155 PRO A C 1
ATOM 1176 O O . PRO A 1 155 ? 3.197 -28.516 -0.797 1 96.94 155 PRO A O 1
ATOM 1179 N N . ALA A 1 156 ? 4.195 -30.484 -1.033 1 97.81 156 ALA A N 1
ATOM 1180 C CA . ALA A 1 156 ? 2.936 -31.219 -0.95 1 97.81 156 ALA A CA 1
ATOM 1181 C C . ALA A 1 156 ? 2.281 -31.047 0.416 1 97.81 156 ALA A C 1
ATOM 1183 O O . ALA A 1 156 ? 1.058 -30.922 0.514 1 97.81 156 ALA A O 1
ATOM 1184 N N . ARG A 1 157 ? 3.037 -31.094 1.419 1 97.75 157 ARG A N 1
ATOM 1185 C CA . ARG A 1 157 ? 2.529 -30.906 2.773 1 97.75 157 ARG A CA 1
ATOM 1186 C C . ARG A 1 157 ? 1.949 -29.5 2.951 1 97.75 157 ARG A C 1
ATOM 1188 O O . ARG A 1 157 ? 0.887 -29.344 3.555 1 97.75 157 ARG A O 1
ATOM 1195 N N . LEU A 1 158 ? 2.672 -28.5 2.52 1 98.12 158 LEU A N 1
ATOM 1196 C CA . LEU A 1 158 ? 2.207 -27.109 2.605 1 98.12 158 LEU A CA 1
ATOM 1197 C C . LEU A 1 158 ? 0.913 -26.922 1.819 1 98.12 158 LEU A C 1
ATOM 1199 O O . LEU A 1 158 ? 0.005 -26.219 2.268 1 98.12 158 LEU A O 1
ATOM 1203 N N . TYR A 1 159 ? 0.915 -27.531 0.633 1 98.56 159 TYR A N 1
ATOM 1204 C CA . TYR A 1 159 ? -0.277 -27.516 -0.207 1 98.56 159 TYR A CA 1
ATOM 1205 C C . TYR A 1 159 ? -1.476 -28.094 0.53 1 98.56 159 TYR A C 1
ATOM 1207 O O . TYR A 1 159 ? -2.547 -27.484 0.572 1 98.56 159 TYR A O 1
ATOM 1215 N N . SER A 1 160 ? -1.337 -29.266 1.087 1 98.44 160 SER A N 1
ATOM 1216 C CA . SER A 1 160 ? -2.408 -29.953 1.805 1 98.44 160 SER A CA 1
ATOM 1217 C C . SER A 1 160 ? -2.859 -29.141 3.02 1 98.44 160 SER A C 1
ATOM 1219 O O . SER A 1 160 ? -4.055 -29.062 3.311 1 98.44 160 SER A O 1
ATOM 1221 N N . LYS A 1 161 ? -1.933 -28.641 3.701 1 98.12 161 LYS A N 1
ATOM 1222 C CA . LYS A 1 161 ? -2.264 -27.812 4.863 1 98.12 161 LYS A CA 1
ATOM 1223 C C . LYS A 1 161 ? -3.086 -26.594 4.457 1 98.12 161 LYS A C 1
ATOM 1225 O O . LYS A 1 161 ? -4.094 -26.281 5.094 1 98.12 161 LYS A O 1
ATOM 1230 N N . ALA A 1 162 ? -2.615 -25.844 3.469 1 98.56 162 ALA A N 1
ATOM 1231 C CA . ALA A 1 162 ? -3.334 -24.672 2.984 1 98.56 162 ALA A CA 1
ATOM 1232 C C . ALA A 1 162 ? -4.75 -25.031 2.545 1 98.56 162 ALA A C 1
ATOM 1234 O O . ALA A 1 162 ? -5.699 -24.297 2.82 1 98.56 162 ALA A O 1
ATOM 1235 N N . LYS A 1 163 ? -4.816 -26.141 1.808 1 98.44 163 LYS A N 1
ATOM 1236 C CA . LYS A 1 163 ? -6.117 -26.625 1.356 1 98.44 163 LYS A CA 1
ATOM 1237 C C . LYS A 1 163 ? -7.043 -26.906 2.539 1 98.44 163 LYS A C 1
ATOM 1239 O O . LYS A 1 163 ? -8.211 -26.5 2.527 1 98.44 163 LYS A O 1
ATOM 1244 N N . SER A 1 164 ? -6.559 -27.562 3.508 1 98.19 164 SER A N 1
ATOM 1245 C CA . SER A 1 164 ? -7.332 -27.891 4.699 1 98.19 164 SER A CA 1
ATOM 1246 C C . SER A 1 164 ? -7.707 -26.641 5.484 1 98.19 164 SER A C 1
ATOM 1248 O O . SER A 1 164 ? -8.867 -26.469 5.871 1 98.19 164 SER A O 1
ATOM 1250 N N . ASP A 1 165 ? -6.77 -25.75 5.746 1 98.19 165 ASP A N 1
ATOM 1251 C CA . ASP A 1 165 ? -6.996 -24.516 6.508 1 98.19 165 ASP A CA 1
ATOM 1252 C C . ASP A 1 165 ? -8.039 -23.641 5.824 1 98.19 165 ASP A C 1
ATOM 1254 O O . ASP A 1 165 ? -8.836 -22.984 6.492 1 98.19 165 ASP A O 1
ATOM 1258 N N . SER A 1 166 ? -7.988 -23.578 4.527 1 98.19 166 SER A N 1
ATOM 1259 C CA . SER A 1 166 ? -8.852 -22.672 3.771 1 98.19 166 SER A CA 1
ATOM 1260 C C . SER A 1 166 ? -10.305 -23.141 3.807 1 98.19 166 SER A C 1
ATOM 1262 O O . SER A 1 166 ? -11.227 -22.328 3.67 1 98.19 166 SER A O 1
ATOM 1264 N N . LYS A 1 167 ? -10.547 -24.438 3.928 1 95.81 167 LYS A N 1
ATOM 1265 C CA . LYS A 1 167 ? -11.891 -25 3.93 1 95.81 167 LYS A CA 1
ATOM 1266 C C . LYS A 1 167 ? -12.695 -24.5 5.129 1 95.81 167 LYS A C 1
ATOM 1268 O O . LYS A 1 167 ? -13.922 -24.422 5.074 1 95.81 167 LYS A O 1
ATOM 1273 N N . ARG A 1 168 ? -12.055 -24.078 6.164 1 91.75 168 ARG A N 1
ATOM 1274 C CA . ARG A 1 168 ? -12.695 -23.688 7.418 1 91.75 168 ARG A CA 1
ATOM 1275 C C . ARG A 1 168 ? -12.969 -22.188 7.449 1 91.75 168 ARG A C 1
ATOM 1277 O O . ARG A 1 168 ? -13.633 -21.703 8.359 1 91.75 168 ARG A O 1
ATOM 1284 N N . VAL A 1 169 ? -12.523 -21.484 6.461 1 95.44 169 VAL A N 1
ATOM 1285 C CA . VAL A 1 169 ? -12.594 -20.031 6.477 1 95.44 169 VAL A CA 1
ATOM 1286 C C . VAL A 1 169 ? -13.945 -19.562 5.93 1 95.44 169 VAL A C 1
ATOM 1288 O O . VAL A 1 169 ? -14.359 -20 4.852 1 95.44 169 VAL A O 1
ATOM 1291 N N . GLN A 1 170 ? -14.539 -18.781 6.684 1 92.06 170 GLN A N 1
ATOM 1292 C CA . GLN A 1 170 ? -15.758 -18.109 6.238 1 92.06 170 GLN A CA 1
ATOM 1293 C C . GLN A 1 170 ? -15.523 -16.625 6.008 1 92.06 170 GLN A C 1
ATOM 1295 O O . GLN A 1 170 ? -15.094 -15.906 6.914 1 92.06 170 GLN A O 1
ATOM 1300 N N . ILE A 1 171 ? -15.766 -16.203 4.836 1 93.75 171 ILE A N 1
ATOM 1301 C CA . ILE A 1 171 ? -15.578 -14.812 4.461 1 93.75 171 ILE A CA 1
ATOM 1302 C C . ILE A 1 171 ? -16.906 -14.062 4.57 1 93.75 171 ILE A C 1
ATOM 1304 O O . ILE A 1 171 ? -17.953 -14.57 4.16 1 93.75 171 ILE A O 1
ATOM 1308 N N . SER A 1 172 ? -16.797 -12.898 5.211 1 91.19 172 SER A N 1
ATOM 1309 C CA . SER A 1 172 ? -18.016 -12.094 5.328 1 91.19 172 SER A CA 1
ATOM 1310 C C . SER A 1 172 ? -17.703 -10.609 5.191 1 91.19 172 SER A C 1
ATOM 1312 O O . SER A 1 172 ? -16.734 -10.117 5.777 1 91.19 172 SER A O 1
ATOM 1314 N N . LYS A 1 173 ? -18.562 -9.891 4.375 1 93.81 173 LYS A N 1
ATOM 1315 C CA . LYS A 1 173 ? -18.531 -8.445 4.199 1 93.81 173 LYS A CA 1
ATOM 1316 C C . LYS A 1 173 ? -17.172 -7.984 3.682 1 93.81 173 LYS A C 1
ATOM 1318 O O . LYS A 1 173 ? -16.641 -8.547 2.721 1 93.81 173 LYS A O 1
ATOM 1323 N N . LYS A 1 174 ? -16.656 -6.961 4.164 1 97.06 174 LYS A N 1
ATOM 1324 C CA . LYS A 1 174 ? -15.367 -6.43 3.719 1 97.06 174 LYS A CA 1
ATOM 1325 C C . LYS A 1 174 ? -14.211 -7.234 4.297 1 97.06 174 LYS A C 1
ATOM 1327 O O . LYS A 1 174 ? -14.312 -7.785 5.395 1 97.06 174 LYS A O 1
ATOM 1332 N N . ILE A 1 175 ? -13.125 -7.328 3.531 1 98.62 175 ILE A N 1
ATOM 1333 C CA . ILE A 1 175 ? -12 -8.164 3.926 1 98.62 175 ILE A CA 1
ATOM 1334 C C . ILE A 1 175 ? -10.742 -7.309 4.078 1 98.62 175 ILE A C 1
ATOM 1336 O O . ILE A 1 175 ? -10.438 -6.488 3.213 1 98.62 175 ILE A O 1
ATOM 1340 N N . TYR A 1 176 ? -10.062 -7.449 5.156 1 98.69 176 TYR A N 1
ATOM 1341 C CA . TYR A 1 176 ? -8.727 -6.906 5.363 1 98.69 176 TYR A CA 1
ATOM 1342 C C . TYR A 1 176 ? -7.691 -8.016 5.477 1 98.69 176 TYR A C 1
ATOM 1344 O O . TYR A 1 176 ? -7.871 -8.961 6.254 1 98.69 176 TYR A O 1
ATOM 1352 N N . ILE A 1 177 ? -6.664 -7.945 4.695 1 98.88 177 ILE A N 1
ATOM 1353 C CA . ILE A 1 177 ? -5.578 -8.914 4.781 1 98.88 177 ILE A CA 1
ATOM 1354 C C . ILE A 1 177 ? -4.305 -8.227 5.266 1 98.88 177 ILE A C 1
ATOM 1356 O O . ILE A 1 177 ? -3.828 -7.277 4.633 1 98.88 177 ILE A O 1
ATOM 1360 N N . LEU A 1 178 ? -3.775 -8.727 6.336 1 98.81 178 LEU A N 1
ATOM 1361 C CA . LEU A 1 178 ? -2.658 -8.062 7 1 98.81 178 LEU A CA 1
ATOM 1362 C C . LEU A 1 178 ? -1.373 -8.867 6.84 1 98.81 178 LEU A C 1
ATOM 1364 O O . LEU A 1 178 ? -1.396 -10.102 6.895 1 98.81 178 LEU A O 1
ATOM 1368 N N . GLY A 1 179 ? -0.298 -8.18 6.586 1 98.38 179 GLY A N 1
ATOM 1369 C CA . GLY A 1 179 ? 1.038 -8.75 6.539 1 98.38 179 GLY A CA 1
ATOM 1370 C C . GLY A 1 179 ? 2.133 -7.738 6.812 1 98.38 179 GLY A C 1
ATOM 1371 O O . GLY A 1 179 ? 1.855 -6.551 6.984 1 98.38 179 GLY A O 1
ATOM 1372 N N . ASN A 1 180 ? 3.391 -8.211 6.961 1 96.75 180 ASN A N 1
ATOM 1373 C CA . ASN A 1 180 ? 4.57 -7.387 7.18 1 96.75 180 ASN A CA 1
ATOM 1374 C C . ASN A 1 180 ? 5.77 -7.902 6.391 1 96.75 180 ASN A C 1
ATOM 1376 O O . ASN A 1 180 ? 5.957 -9.109 6.258 1 96.75 180 ASN A O 1
ATOM 1380 N N . LEU A 1 181 ? 6.594 -7.016 5.902 1 93.62 181 LEU A N 1
ATOM 1381 C CA . LEU A 1 181 ? 7.809 -7.359 5.176 1 93.62 181 LEU A CA 1
ATOM 1382 C C . LEU A 1 181 ? 7.527 -8.414 4.109 1 93.62 181 LEU A C 1
ATOM 1384 O O . LEU A 1 181 ? 6.844 -8.141 3.123 1 93.62 181 LEU A O 1
ATOM 1388 N N . LEU A 1 182 ? 7.824 -9.688 4.461 1 95.31 182 LEU A N 1
ATOM 1389 C CA . LEU A 1 182 ? 7.695 -10.789 3.512 1 95.31 182 LEU A CA 1
ATOM 1390 C C . LEU A 1 182 ? 6.23 -11.117 3.252 1 95.31 182 LEU A C 1
ATOM 1392 O O . LEU A 1 182 ? 5.859 -11.484 2.133 1 95.31 182 LEU A O 1
ATOM 1396 N N . THR A 1 183 ? 5.402 -10.969 4.234 1 98.19 183 THR A N 1
ATOM 1397 C CA . THR A 1 183 ? 4.023 -11.43 4.094 1 98.19 183 THR A CA 1
ATOM 1398 C C . THR A 1 183 ? 3.125 -10.297 3.594 1 98.19 183 THR A C 1
ATOM 1400 O O . THR A 1 183 ? 1.973 -10.531 3.223 1 98.19 183 THR A O 1
ATOM 1403 N N . PHE A 1 184 ? 3.656 -9.062 3.58 1 98.5 184 PHE A N 1
ATOM 1404 C CA . PHE A 1 184 ? 2.861 -7.953 3.064 1 98.5 184 PHE A CA 1
ATOM 1405 C C . PHE A 1 184 ? 2.555 -8.148 1.586 1 98.5 184 PHE A C 1
ATOM 1407 O O . PHE A 1 184 ? 1.396 -8.07 1.171 1 98.5 184 PHE A O 1
ATOM 1414 N N . PRO A 1 185 ? 3.562 -8.406 0.709 1 98.75 185 PRO A N 1
ATOM 1415 C CA . PRO A 1 185 ? 3.229 -8.695 -0.688 1 98.75 185 PRO A CA 1
ATOM 1416 C C . PRO A 1 185 ? 2.287 -9.891 -0.833 1 98.75 185 PRO A C 1
ATOM 1418 O O . PRO A 1 185 ? 1.455 -9.922 -1.743 1 98.75 185 PRO A O 1
ATOM 1421 N N . LEU A 1 186 ? 2.395 -10.836 0.024 1 98.94 186 LEU A N 1
ATOM 1422 C CA . LEU A 1 186 ? 1.508 -11.992 -0.038 1 98.94 186 LEU A CA 1
ATOM 1423 C C . LEU A 1 186 ? 0.082 -11.609 0.342 1 98.94 186 LEU A C 1
ATOM 1425 O O . LEU A 1 186 ? -0.88 -12.156 -0.197 1 98.94 186 LEU A O 1
ATOM 1429 N N . ALA A 1 187 ? -0.03 -10.688 1.287 1 98.94 187 ALA A N 1
ATOM 1430 C CA . ALA A 1 187 ? -1.345 -10.125 1.584 1 98.94 187 ALA A CA 1
ATOM 1431 C C . ALA A 1 187 ? -1.933 -9.43 0.358 1 98.94 187 ALA A C 1
ATOM 1433 O O . ALA A 1 187 ? -3.129 -9.547 0.086 1 98.94 187 ALA A O 1
ATOM 1434 N N . MET A 1 188 ? -1.093 -8.719 -0.331 1 98.88 188 MET A N 1
ATOM 1435 C CA . MET A 1 188 ? -1.505 -8.062 -1.567 1 98.88 188 MET A CA 1
ATOM 1436 C C . MET A 1 188 ? -1.994 -9.086 -2.59 1 98.88 188 MET A C 1
ATOM 1438 O O . MET A 1 188 ? -3.018 -8.875 -3.242 1 98.88 188 MET A O 1
ATOM 1442 N N . TYR A 1 189 ? -1.313 -10.172 -2.734 1 98.88 189 TYR A N 1
ATOM 1443 C CA . TYR A 1 189 ? -1.713 -11.234 -3.646 1 98.88 189 TYR A CA 1
ATOM 1444 C C . TYR A 1 189 ? -3.07 -11.812 -3.254 1 98.88 189 TYR A C 1
ATOM 1446 O O . TYR A 1 189 ? -3.92 -12.055 -4.113 1 98.88 189 TYR A O 1
ATOM 1454 N N . CYS A 1 190 ? -3.215 -12.031 -2.008 1 98.94 190 CYS A N 1
ATOM 1455 C CA . CYS A 1 190 ? -4.48 -12.562 -1.515 1 98.94 190 CYS A CA 1
ATOM 1456 C C . CYS A 1 190 ? -5.637 -11.633 -1.858 1 98.94 190 CYS A C 1
ATOM 1458 O O . CYS A 1 190 ? -6.688 -12.094 -2.318 1 98.94 190 CYS A O 1
ATOM 1460 N N . ALA A 1 191 ? -5.457 -10.359 -1.601 1 98.81 191 ALA A N 1
ATOM 1461 C CA . ALA A 1 191 ? -6.488 -9.383 -1.948 1 98.81 191 ALA A CA 1
ATOM 1462 C C . ALA A 1 191 ? -6.812 -9.438 -3.439 1 98.81 191 ALA A C 1
ATOM 1464 O O . ALA A 1 191 ? -7.984 -9.391 -3.828 1 98.81 191 ALA A O 1
ATOM 1465 N N . ALA A 1 192 ? -5.793 -9.562 -4.258 1 98.75 192 ALA A N 1
ATOM 1466 C CA . ALA A 1 192 ? -5.977 -9.609 -5.707 1 98.75 192 ALA A CA 1
ATOM 1467 C C . ALA A 1 192 ? -6.863 -10.789 -6.109 1 98.75 192 ALA A C 1
ATOM 1469 O O . ALA A 1 192 ? -7.668 -10.68 -7.035 1 98.75 192 ALA A O 1
ATOM 1470 N N . LYS A 1 193 ? -6.707 -11.906 -5.43 1 98.81 193 LYS A N 1
ATOM 1471 C CA . LYS A 1 193 ? -7.523 -13.07 -5.75 1 98.81 193 LYS A CA 1
ATOM 1472 C C . LYS A 1 193 ? -8.992 -12.82 -5.426 1 98.81 193 LYS A C 1
ATOM 1474 O O . LYS A 1 193 ? -9.883 -13.281 -6.145 1 98.81 193 LYS A O 1
ATOM 1479 N N . PHE A 1 194 ? -9.266 -12.078 -4.379 1 98.69 194 PHE A N 1
ATOM 1480 C CA . PHE A 1 194 ? -10.648 -11.75 -4.055 1 98.69 194 PHE A CA 1
ATOM 1481 C C . PHE A 1 194 ? -11.25 -10.82 -5.109 1 98.69 194 PHE A C 1
ATOM 1483 O O . PHE A 1 194 ? -12.43 -10.93 -5.445 1 98.69 194 PHE A O 1
ATOM 1490 N N . TYR A 1 195 ? -10.375 -9.859 -5.613 1 98.25 195 TYR A N 1
ATOM 1491 C CA . TYR A 1 195 ? -10.844 -8.984 -6.688 1 98.25 195 TYR A CA 1
ATOM 1492 C C . TYR A 1 195 ? -11.188 -9.797 -7.934 1 98.25 195 TYR A C 1
ATOM 1494 O O . TYR A 1 195 ? -12.312 -9.711 -8.445 1 98.25 195 TYR A O 1
ATOM 1502 N N . GLU A 1 196 ? -10.25 -10.555 -8.352 1 98 196 GLU A N 1
ATOM 1503 C CA . GLU A 1 196 ? -10.281 -11.195 -9.672 1 98 196 GLU A CA 1
ATOM 1504 C C . GLU A 1 196 ? -11.336 -12.289 -9.727 1 98 196 GLU A C 1
ATOM 1506 O O . GLU A 1 196 ? -12.031 -12.438 -10.734 1 98 196 GLU A O 1
ATOM 1511 N N . VAL A 1 197 ? -11.391 -13.062 -8.625 1 98.5 197 VAL A N 1
ATOM 1512 C CA . VAL A 1 197 ? -12.227 -14.25 -8.641 1 98.5 197 VAL A CA 1
ATOM 1513 C C . VAL A 1 197 ? -13.656 -13.891 -8.242 1 98.5 197 VAL A C 1
ATOM 1515 O O . VAL A 1 197 ? -14.617 -14.43 -8.781 1 98.5 197 VAL A O 1
ATOM 1518 N N . LEU A 1 198 ? -13.836 -12.914 -7.332 1 98.25 198 LEU A N 1
ATOM 1519 C CA . LEU A 1 198 ? -15.141 -12.758 -6.703 1 98.25 198 LEU A CA 1
ATOM 1520 C C . LEU A 1 198 ? -15.641 -11.32 -6.848 1 98.25 198 LEU A C 1
ATOM 1522 O O . LEU A 1 198 ? -16.828 -11.055 -6.641 1 98.25 198 LEU A O 1
ATOM 1526 N N . GLY A 1 199 ? -14.758 -10.375 -7.195 1 97.94 199 GLY A N 1
ATOM 1527 C CA . GLY A 1 199 ? -15.148 -8.977 -7.195 1 97.94 199 GLY A CA 1
ATOM 1528 C C . GLY A 1 199 ? -15.391 -8.422 -5.805 1 97.94 199 GLY A C 1
ATOM 1529 O O . GLY A 1 199 ? -16.188 -7.504 -5.625 1 97.94 199 GLY A O 1
ATOM 1530 N N . TYR A 1 200 ? -14.742 -9.016 -4.824 1 98.06 200 TYR A N 1
ATOM 1531 C CA . TYR A 1 200 ? -14.969 -8.648 -3.43 1 98.06 200 TYR A CA 1
ATOM 1532 C C . TYR A 1 200 ? -14.172 -7.406 -3.057 1 98.06 200 TYR A C 1
ATOM 1534 O O . TYR A 1 200 ? -13.156 -7.102 -3.686 1 98.06 200 TYR A O 1
ATOM 1542 N N . ASP A 1 201 ? -14.695 -6.676 -2.104 1 96.88 201 ASP A N 1
ATOM 1543 C CA . ASP A 1 201 ? -14.008 -5.551 -1.48 1 96.88 201 ASP A CA 1
ATOM 1544 C C . ASP A 1 201 ? -12.953 -6.031 -0.487 1 96.88 201 ASP A C 1
ATOM 1546 O O . ASP A 1 201 ? -13.281 -6.418 0.637 1 96.88 201 ASP A O 1
ATOM 1550 N N . ALA A 1 202 ? -11.734 -6 -0.86 1 98.12 202 ALA A N 1
ATOM 1551 C CA . ALA A 1 202 ? -10.625 -6.457 -0.03 1 98.12 202 ALA A CA 1
ATOM 1552 C C . ALA A 1 202 ? -9.539 -5.391 0.072 1 98.12 202 ALA A C 1
ATOM 1554 O O . ALA A 1 202 ? -9.281 -4.66 -0.889 1 98.12 202 ALA A O 1
ATOM 1555 N N . HIS A 1 203 ? -8.961 -5.32 1.259 1 97.75 203 HIS A N 1
ATOM 1556 C CA . HIS A 1 203 ? -7.859 -4.402 1.532 1 97.75 203 HIS A CA 1
ATOM 1557 C C . HIS A 1 203 ? -6.637 -5.148 2.055 1 97.75 203 HIS A C 1
ATOM 1559 O O . HIS A 1 203 ? -6.77 -6.094 2.836 1 97.75 203 HIS A O 1
ATOM 1565 N N . TYR A 1 204 ? -5.496 -4.766 1.565 1 98.56 204 TYR A N 1
ATOM 1566 C CA . TYR A 1 204 ? -4.266 -5.281 2.154 1 98.56 204 TYR A CA 1
ATOM 1567 C C . TYR A 1 204 ? -3.479 -4.164 2.83 1 98.56 204 TYR A C 1
ATOM 1569 O O . TYR A 1 204 ? -3.438 -3.037 2.334 1 98.56 204 TYR A O 1
ATOM 1577 N N . CYS A 1 205 ? -2.92 -4.484 3.998 1 97.75 205 CYS A N 1
ATOM 1578 C CA . CYS A 1 205 ? -2.234 -3.465 4.785 1 97.75 205 CYS A CA 1
ATOM 1579 C C . CYS A 1 205 ? -1.178 -4.09 5.684 1 97.75 205 CYS A C 1
ATOM 1581 O O . CYS A 1 205 ? -1.236 -5.285 5.98 1 97.75 205 CYS A O 1
ATOM 1583 N N . ARG A 1 206 ? -0.223 -3.25 6.078 1 98.31 206 ARG A N 1
ATOM 1584 C CA . ARG A 1 206 ? 0.672 -3.629 7.168 1 98.31 206 ARG A CA 1
ATOM 1585 C C . ARG A 1 206 ? -0.024 -3.502 8.516 1 98.31 206 ARG A C 1
ATOM 1587 O O . ARG A 1 206 ? -0.826 -2.59 8.727 1 98.31 206 ARG A O 1
ATOM 1594 N N . ILE A 1 207 ? 0.348 -4.359 9.406 1 98.19 207 ILE A N 1
ATOM 1595 C CA . ILE A 1 207 ? -0.374 -4.496 10.664 1 98.19 207 ILE A CA 1
ATOM 1596 C C . ILE A 1 207 ? -0.333 -3.176 11.43 1 98.19 207 ILE A C 1
ATOM 1598 O O . ILE A 1 207 ? -1.359 -2.707 11.922 1 98.19 207 ILE A O 1
ATOM 1602 N N . GLU A 1 208 ? 0.841 -2.562 11.539 1 97.88 208 GLU A N 1
ATOM 1603 C CA . GLU A 1 208 ? 0.996 -1.292 12.242 1 97.88 208 GLU A CA 1
ATOM 1604 C C . GLU A 1 208 ? 0.125 -0.207 11.617 1 97.88 208 GLU A C 1
ATOM 1606 O O . GLU A 1 208 ? -0.547 0.543 12.328 1 97.88 208 GLU A O 1
ATOM 1611 N N . GLN A 1 209 ? 0.122 -0.108 10.32 1 98.5 209 GLN A N 1
ATOM 1612 C CA . GLN A 1 209 ? -0.656 0.905 9.617 1 98.5 209 GLN A CA 1
ATOM 1613 C C . GLN A 1 209 ? -2.152 0.641 9.75 1 98.5 209 GLN A C 1
ATOM 1615 O O . GLN A 1 209 ? -2.943 1.574 9.898 1 98.5 209 GLN A O 1
ATOM 1620 N N . PHE A 1 210 ? -2.549 -0.649 9.695 1 98.62 210 PHE A N 1
ATOM 1621 C CA . PHE A 1 210 ? -3.945 -1.033 9.867 1 98.62 210 PHE A CA 1
ATOM 1622 C C . PHE A 1 210 ? -4.504 -0.479 11.172 1 98.62 210 PHE A C 1
ATOM 1624 O O . PHE A 1 210 ? -5.574 0.13 11.188 1 98.62 210 PHE A O 1
ATOM 1631 N N . SER A 1 211 ? -3.754 -0.66 12.227 1 97.94 211 SER A N 1
ATOM 1632 C CA . SER A 1 211 ? -4.195 -0.254 13.555 1 97.94 211 SER A CA 1
ATOM 1633 C C . SER A 1 211 ? -4.312 1.263 13.656 1 97.94 211 SER A C 1
ATOM 1635 O O . SER A 1 211 ? -5.102 1.776 14.453 1 9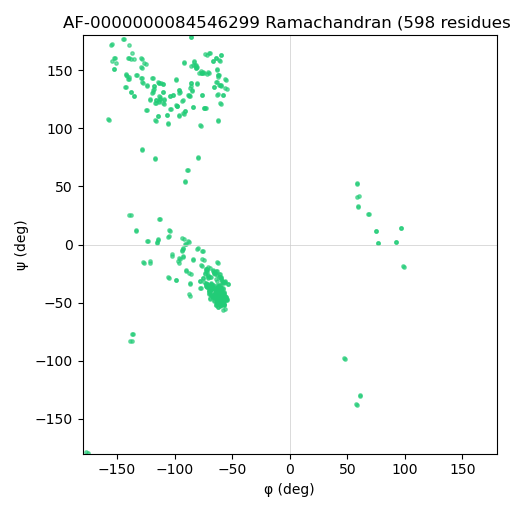7.94 211 SER A O 1
ATOM 1637 N N . HIS A 1 212 ? -3.59 1.969 12.773 1 97.31 212 HIS A N 1
ATOM 1638 C CA . HIS A 1 212 ? -3.586 3.426 12.82 1 97.31 212 HIS A CA 1
ATOM 1639 C C . HIS A 1 212 ? -4.594 4.008 11.836 1 97.31 212 HIS A C 1
ATOM 1641 O O . HIS A 1 212 ? -4.938 5.191 11.914 1 97.31 212 HIS A O 1
ATOM 1647 N N . MET A 1 213 ? -5.051 3.199 10.914 1 97.62 213 MET A N 1
ATOM 1648 C CA . MET A 1 213 ? -5.789 3.787 9.797 1 97.62 213 MET A CA 1
ATOM 1649 C C . MET A 1 213 ? -7.02 2.955 9.461 1 97.62 213 MET A C 1
ATOM 1651 O O . MET A 1 213 ? -8.086 3.145 10.055 1 97.62 213 MET A O 1
ATOM 1655 N N . GLU A 1 214 ? -6.91 1.862 8.664 1 98.19 214 GLU A N 1
ATOM 1656 C CA . GLU A 1 214 ? -8.008 1.118 8.062 1 98.19 214 GLU A CA 1
ATOM 1657 C C . GLU A 1 214 ? -8.93 0.525 9.125 1 98.19 214 GLU A C 1
ATOM 1659 O O . GLU A 1 214 ? -10.109 0.289 8.875 1 98.19 214 GLU A O 1
ATOM 1664 N N . LEU A 1 215 ? -8.312 0.331 10.258 1 98.5 215 LEU A N 1
ATOM 1665 C CA . LEU A 1 215 ? -9.125 -0.191 11.352 1 98.5 215 LEU A CA 1
ATOM 1666 C C . LEU A 1 215 ? -10.359 0.676 11.578 1 98.5 215 LEU A C 1
ATOM 1668 O O . LEU A 1 215 ? -11.438 0.163 11.898 1 98.5 215 LEU A O 1
ATOM 1672 N N . PHE A 1 216 ? -10.297 1.962 11.391 1 98.25 216 PHE A N 1
ATOM 1673 C CA . PHE A 1 216 ? -11.375 2.906 11.641 1 98.25 216 PHE A CA 1
ATOM 1674 C C . PHE A 1 216 ? -12.43 2.83 10.539 1 98.25 216 PHE A C 1
ATOM 1676 O O . PHE A 1 216 ? -13.484 3.457 10.641 1 98.25 216 PHE A O 1
ATOM 1683 N N . SER A 1 217 ? -12.18 2.061 9.516 1 97.44 217 SER A N 1
ATOM 1684 C CA . SER A 1 217 ? -13.188 1.813 8.492 1 97.44 217 SER A CA 1
ATOM 1685 C C . SER A 1 217 ? -13.828 0.44 8.664 1 97.44 217 SER A C 1
ATOM 1687 O O . SER A 1 217 ? -14.75 0.08 7.93 1 97.44 217 SER A O 1
ATOM 1689 N N . ALA A 1 218 ? -13.328 -0.373 9.539 1 97.44 218 ALA A N 1
ATOM 1690 C CA . ALA A 1 218 ? -13.828 -1.725 9.758 1 97.44 218 ALA A CA 1
ATOM 1691 C C . ALA A 1 218 ? -15.156 -1.698 10.508 1 97.44 218 ALA A C 1
ATOM 1693 O O . ALA A 1 218 ? -15.398 -0.804 11.32 1 97.44 218 ALA A O 1
ATOM 1694 N N . LYS A 1 219 ? -15.961 -2.604 10.227 1 96.81 219 LYS A N 1
ATOM 1695 C CA . LYS A 1 219 ? -17.25 -2.775 10.883 1 96.81 219 LYS A CA 1
ATOM 1696 C C . LYS A 1 219 ? -17.438 -4.211 11.367 1 96.81 219 LYS A C 1
ATOM 1698 O O . LYS A 1 219 ? -16.781 -5.125 10.883 1 96.81 219 LYS A O 1
ATOM 1703 N N . SER A 1 220 ? -18.422 -4.332 12.344 1 97.06 220 SER A N 1
ATOM 1704 C CA . SER A 1 220 ? -18.766 -5.672 12.797 1 97.06 220 SER A CA 1
ATOM 1705 C C . SER A 1 220 ? -19.188 -6.562 11.633 1 97.06 220 SER A C 1
ATOM 1707 O O . SER A 1 220 ? -19.906 -6.121 10.734 1 97.06 220 SER A O 1
ATOM 1709 N N . GLY A 1 221 ? -18.672 -7.785 11.586 1 97.44 221 GLY A N 1
ATOM 1710 C CA . GLY A 1 221 ? -18.969 -8.727 10.523 1 97.44 221 GLY A CA 1
ATOM 1711 C C . GLY A 1 221 ? -17.906 -8.789 9.445 1 97.44 221 GLY A C 1
ATOM 1712 O O . GLY A 1 221 ? -17.844 -9.75 8.68 1 97.44 221 GLY A O 1
ATOM 1713 N N . ASP A 1 222 ? -17.047 -7.73 9.398 1 98.25 222 ASP A N 1
ATOM 1714 C CA . ASP A 1 222 ? -15.945 -7.754 8.453 1 98.25 222 ASP A CA 1
ATOM 1715 C C . ASP A 1 222 ? -14.977 -8.883 8.773 1 98.25 222 ASP A C 1
ATOM 1717 O O . ASP A 1 222 ? -15.016 -9.461 9.859 1 98.25 222 ASP A O 1
ATOM 1721 N N . THR A 1 223 ? -14.18 -9.266 7.801 1 98.69 223 THR A N 1
ATOM 1722 C CA . THR A 1 223 ? -13.188 -10.32 7.961 1 98.69 223 THR A CA 1
ATOM 1723 C C . THR A 1 223 ? -11.773 -9.75 7.949 1 98.69 223 THR A C 1
ATOM 1725 O O . THR A 1 223 ? -11.445 -8.914 7.102 1 98.69 223 THR A O 1
ATOM 1728 N N . VAL A 1 224 ? -10.984 -10.133 8.891 1 98.81 224 VAL A N 1
ATOM 1729 C CA . VAL A 1 224 ? -9.562 -9.805 8.898 1 98.81 224 VAL A CA 1
ATOM 1730 C C . VAL A 1 224 ? -8.734 -11.086 8.805 1 98.81 224 VAL A C 1
ATOM 1732 O O . VAL A 1 224 ? -8.891 -11.992 9.633 1 98.81 224 VAL A O 1
ATOM 1735 N N . ILE A 1 225 ? -7.891 -11.203 7.785 1 98.81 225 ILE A N 1
ATOM 1736 C CA . ILE A 1 225 ? -6.949 -12.305 7.625 1 98.81 225 ILE A CA 1
ATOM 1737 C C . ILE A 1 225 ? -5.539 -11.844 7.988 1 98.81 225 ILE A C 1
ATOM 1739 O O . ILE A 1 225 ? -5.051 -10.852 7.445 1 98.81 225 ILE A O 1
ATOM 1743 N N . ILE A 1 226 ? -4.855 -12.547 8.867 1 98.81 226 ILE A N 1
ATOM 1744 C CA . ILE A 1 226 ? -3.539 -12.133 9.352 1 98.81 226 ILE A CA 1
ATOM 1745 C C . ILE A 1 226 ? -2.488 -13.148 8.891 1 98.81 226 ILE A C 1
ATOM 1747 O O . ILE A 1 226 ? -2.445 -14.273 9.391 1 98.81 226 ILE A O 1
ATOM 1751 N N . PHE A 1 227 ? -1.57 -12.734 7.938 1 98.69 227 PHE A N 1
ATOM 1752 C CA . PHE A 1 227 ? -0.475 -13.547 7.434 1 98.69 227 PHE A CA 1
ATOM 1753 C C . PHE A 1 227 ? 0.786 -13.336 8.266 1 98.69 227 PHE A C 1
ATOM 1755 O O . PHE A 1 227 ? 1.84 -12.992 7.723 1 98.69 227 PHE A O 1
ATOM 1762 N N . GLU A 1 228 ? 0.69 -13.516 9.57 1 97.75 228 GLU A N 1
ATOM 1763 C CA . GLU A 1 228 ? 1.823 -13.352 10.477 1 97.75 228 GLU A CA 1
ATOM 1764 C C . GLU A 1 228 ? 1.822 -14.43 11.562 1 97.75 228 GLU A C 1
ATOM 1766 O O . GLU A 1 228 ? 0.793 -15.055 11.82 1 97.75 228 GLU A O 1
ATOM 1771 N N . GLU A 1 229 ? 2.963 -14.617 12.148 1 96.06 229 GLU A N 1
ATOM 1772 C CA . GLU A 1 229 ? 3.084 -15.594 13.227 1 96.06 229 GLU A CA 1
ATOM 1773 C C . GLU A 1 229 ? 2.176 -15.234 14.398 1 96.06 229 GLU A C 1
ATOM 1775 O O . GLU A 1 229 ? 1.792 -14.07 14.562 1 96.06 229 GLU A O 1
ATOM 1780 N N . LYS A 1 230 ? 1.856 -16.219 15.203 1 96.19 230 LYS A N 1
ATOM 1781 C CA . LYS A 1 230 ? 1.034 -16 16.391 1 96.19 230 LYS A CA 1
ATOM 1782 C C . LYS A 1 230 ? 1.893 -15.625 17.594 1 96.19 230 LYS A C 1
ATOM 1784 O O . LYS A 1 230 ? 1.904 -16.328 18.609 1 96.19 230 LYS A O 1
ATOM 1789 N N . ASN A 1 231 ? 2.529 -14.531 17.516 1 94.25 231 ASN A N 1
ATOM 1790 C CA . ASN A 1 231 ? 3.248 -13.984 18.672 1 94.25 231 ASN A CA 1
ATOM 1791 C C . ASN A 1 231 ? 2.326 -13.164 19.562 1 94.25 231 ASN A C 1
ATOM 1793 O O . ASN A 1 231 ? 1.128 -13.055 19.297 1 94.25 231 ASN A O 1
ATOM 1797 N N . LEU A 1 232 ? 2.84 -12.656 20.609 1 94.38 232 LEU A N 1
ATOM 1798 C CA . LEU A 1 232 ? 2.033 -11.953 21.609 1 94.38 232 LEU A CA 1
ATOM 1799 C C . LEU A 1 232 ? 1.295 -10.781 20.969 1 94.38 232 LEU A C 1
ATOM 1801 O O . LEU A 1 232 ? 0.112 -10.57 21.25 1 94.38 232 LEU A O 1
ATOM 1805 N N . HIS A 1 233 ? 1.949 -10.023 20.188 1 94.38 233 HIS A N 1
ATOM 1806 C CA . HIS A 1 233 ? 1.374 -8.852 19.547 1 94.38 233 HIS A CA 1
ATOM 1807 C C . HIS A 1 233 ? 0.187 -9.234 18.672 1 94.38 233 HIS A C 1
ATOM 1809 O O . HIS A 1 233 ? -0.893 -8.648 18.797 1 94.38 233 HIS A O 1
ATOM 1815 N N . ASN A 1 234 ? 0.345 -10.195 17.828 1 97 234 ASN A N 1
ATOM 1816 C CA . ASN A 1 234 ? -0.687 -10.57 16.859 1 97 234 ASN A CA 1
ATOM 1817 C C . ASN A 1 234 ? -1.836 -11.312 17.531 1 97 234 ASN A C 1
ATOM 1819 O O . ASN A 1 234 ? -2.986 -11.203 17.109 1 97 234 ASN A O 1
ATOM 1823 N N . VAL A 1 235 ? -1.52 -12.039 18.531 1 97.75 235 VAL A N 1
ATOM 1824 C CA . VAL A 1 235 ? -2.562 -12.711 19.297 1 97.75 235 VAL A CA 1
ATOM 1825 C C . VAL A 1 235 ? -3.451 -11.672 19.984 1 97.75 235 VAL A C 1
ATOM 1827 O O . VAL A 1 235 ? -4.676 -11.82 20.016 1 97.75 235 VAL A O 1
ATOM 1830 N N . GLN A 1 236 ? -2.807 -10.672 20.562 1 97.44 236 GLN A N 1
ATOM 1831 C CA . GLN A 1 236 ? -3.568 -9.594 21.188 1 97.44 236 GLN A CA 1
ATOM 1832 C C . GLN A 1 236 ? -4.449 -8.891 20.156 1 97.44 236 GLN A C 1
ATOM 1834 O O . GLN A 1 236 ? -5.602 -8.555 20.453 1 97.44 236 GLN A O 1
ATOM 1839 N N . LEU A 1 237 ? -3.902 -8.609 19.016 1 98.06 237 LEU A N 1
ATOM 1840 C CA . LEU A 1 237 ? -4.688 -8 17.953 1 98.06 237 LEU A CA 1
ATOM 1841 C C . LEU A 1 237 ? -5.906 -8.852 17.625 1 98.06 237 LEU A C 1
ATOM 1843 O O . LEU A 1 237 ? -7.016 -8.328 17.484 1 98.06 237 LEU A O 1
ATOM 1847 N N . THR A 1 238 ? -5.688 -10.148 17.453 1 98.5 238 THR A N 1
ATOM 1848 C CA . THR A 1 238 ? -6.762 -11.086 17.141 1 98.5 238 THR A CA 1
ATOM 1849 C C . THR A 1 238 ? -7.863 -11 18.203 1 98.5 238 THR A C 1
ATOM 1851 O O . THR A 1 238 ? -9.047 -10.898 17.875 1 98.5 238 THR A O 1
ATOM 1854 N N . LYS A 1 239 ? -7.445 -11.023 19.438 1 98.44 239 LYS A N 1
ATOM 1855 C CA . LYS A 1 239 ? -8.391 -10.969 20.531 1 98.44 239 LYS A CA 1
ATOM 1856 C C . LYS A 1 239 ? -9.188 -9.664 20.516 1 98.44 239 LYS A C 1
ATOM 1858 O O . LYS A 1 239 ? -10.406 -9.672 20.688 1 98.44 239 LYS A O 1
ATOM 1863 N N . ASN A 1 240 ? -8.516 -8.562 20.344 1 98.56 240 ASN A N 1
ATOM 1864 C CA . ASN A 1 240 ? -9.148 -7.246 20.328 1 98.56 240 ASN A CA 1
ATOM 1865 C C . ASN A 1 240 ? -10.148 -7.117 19.172 1 98.56 240 ASN A C 1
ATOM 1867 O O . ASN A 1 240 ? -11.227 -6.539 19.344 1 98.56 240 ASN A O 1
ATOM 1871 N N . LEU A 1 241 ? -9.781 -7.625 18 1 98.69 241 LEU A N 1
ATOM 1872 C CA . LEU A 1 241 ? -10.648 -7.555 16.828 1 98.69 241 LEU A CA 1
ATOM 1873 C C . LEU A 1 241 ? -11.906 -8.391 17.031 1 98.69 241 LEU A C 1
ATOM 1875 O O . LEU A 1 241 ? -13.016 -7.953 16.719 1 98.69 241 LEU A O 1
ATOM 1879 N N . LYS A 1 242 ? -11.719 -9.562 17.562 1 98.31 242 LYS A N 1
ATOM 1880 C CA . LYS A 1 242 ? -12.867 -10.438 17.828 1 98.31 242 LYS A CA 1
ATOM 1881 C C . LYS A 1 242 ? -13.836 -9.789 18.812 1 98.31 242 LYS A C 1
ATOM 1883 O O . LYS A 1 242 ? -15.055 -9.938 18.672 1 98.31 242 LYS A O 1
ATOM 1888 N N . LYS A 1 243 ? -13.312 -9.07 19.766 1 97.88 243 LYS A N 1
ATOM 1889 C CA . LYS A 1 243 ? -14.125 -8.414 20.781 1 97.88 243 LYS A CA 1
ATOM 1890 C C . LYS A 1 243 ? -15.086 -7.41 20.156 1 97.88 243 LYS A C 1
ATOM 1892 O O . LYS A 1 243 ? -16.156 -7.141 20.703 1 97.88 243 LYS A O 1
ATOM 1897 N N . ILE A 1 244 ? -14.742 -6.863 19.047 1 97.75 244 ILE A N 1
ATOM 1898 C CA . ILE A 1 244 ? -15.602 -5.84 18.469 1 97.75 244 ILE A CA 1
ATOM 1899 C C . ILE A 1 244 ? -16.359 -6.422 17.281 1 97.75 244 ILE A C 1
ATOM 1901 O O . ILE A 1 244 ? -16.812 -5.684 16.391 1 97.75 244 ILE A O 1
ATOM 1905 N N . GLY A 1 245 ? -16.359 -7.723 17.094 1 97.88 245 GLY A N 1
ATOM 1906 C CA . GLY A 1 245 ? -17.25 -8.398 16.172 1 97.88 245 GLY A CA 1
ATOM 1907 C C . GLY A 1 245 ? -16.609 -8.68 14.82 1 97.88 245 GLY A C 1
ATOM 1908 O O . GLY A 1 245 ? -17.312 -9.008 13.859 1 97.88 245 GLY A O 1
ATOM 1909 N N . ILE A 1 246 ? -15.336 -8.57 14.742 1 98.19 246 ILE A N 1
ATOM 1910 C CA . ILE A 1 246 ? -14.633 -8.852 13.492 1 98.19 246 ILE A CA 1
ATOM 1911 C C . ILE A 1 246 ? -14.359 -10.352 13.391 1 98.19 246 ILE A C 1
ATOM 1913 O O . ILE A 1 246 ? -13.984 -10.992 14.375 1 98.19 246 ILE A O 1
ATOM 1917 N N . ASN A 1 247 ? -14.68 -10.906 12.203 1 98.12 247 ASN A N 1
ATOM 1918 C CA . ASN A 1 247 ? -14.25 -12.273 11.891 1 98.12 247 ASN A CA 1
ATOM 1919 C C . ASN A 1 247 ? -12.758 -12.344 11.602 1 98.12 247 ASN A C 1
ATOM 1921 O O . ASN A 1 247 ? -12.289 -11.758 10.625 1 98.12 247 ASN A O 1
ATOM 1925 N N . VAL A 1 248 ? -12.023 -13.086 12.43 1 98.38 248 VAL A N 1
ATOM 1926 C CA . VAL A 1 248 ? -10.578 -13.086 12.266 1 98.38 248 VAL A CA 1
ATOM 1927 C C . VAL A 1 248 ? -10.109 -14.469 11.805 1 98.38 248 VAL A C 1
ATOM 1929 O O . VAL A 1 248 ? -10.477 -15.484 12.398 1 98.38 248 VAL A O 1
ATOM 1932 N N . VAL A 1 249 ? -9.391 -14.523 10.719 1 98.5 249 VAL A N 1
ATOM 1933 C CA . VAL A 1 249 ? -8.688 -15.703 10.219 1 98.5 249 VAL A CA 1
ATOM 1934 C C . VAL A 1 249 ? -7.188 -15.539 10.438 1 98.5 249 VAL A C 1
ATOM 1936 O O . VAL A 1 249 ? -6.551 -14.688 9.812 1 98.5 249 VAL A O 1
ATOM 1939 N N . HIS A 1 250 ? -6.613 -16.312 11.32 1 98.12 250 HIS A N 1
ATOM 1940 C CA . HIS A 1 250 ? -5.195 -16.25 11.656 1 98.12 250 HIS A CA 1
ATOM 1941 C C . HIS A 1 250 ? -4.551 -17.641 11.555 1 98.12 250 HIS A C 1
ATOM 1943 O O . HIS A 1 250 ? -4.277 -18.266 12.578 1 98.12 250 HIS A O 1
ATOM 1949 N N . PRO A 1 251 ? -4.199 -18 10.25 1 97.56 251 PRO A N 1
ATOM 1950 C CA . PRO A 1 251 ? -3.631 -19.328 10.078 1 97.56 251 PRO A CA 1
ATOM 1951 C C . PRO A 1 251 ? -2.262 -19.484 10.734 1 97.56 251 PRO A C 1
ATOM 1953 O O . PRO A 1 251 ? -1.573 -18.484 10.969 1 97.56 251 PRO A O 1
ATOM 1956 N N . SER A 1 252 ? -1.889 -20.75 11.023 1 96.19 252 SER A N 1
ATOM 1957 C CA . SER A 1 252 ? -0.542 -21.016 11.508 1 96.19 252 SER A CA 1
ATOM 1958 C C . SER A 1 252 ? 0.485 -20.906 10.391 1 96.19 252 SER A C 1
ATOM 1960 O O . SER A 1 252 ? 0.518 -21.75 9.484 1 96.19 252 SER A O 1
ATOM 1962 N N . MET A 1 253 ? 1.327 -20.016 10.555 1 96.62 253 MET A N 1
ATOM 1963 C CA . MET A 1 253 ? 2.299 -19.719 9.508 1 96.62 253 MET A CA 1
ATOM 1964 C C . MET A 1 253 ? 3.512 -20.641 9.617 1 96.62 253 MET A C 1
ATOM 1966 O O . MET A 1 253 ? 3.982 -20.922 10.719 1 96.62 253 MET A O 1
ATOM 1970 N N . PRO A 1 254 ? 3.979 -21.109 8.414 1 96.62 254 PRO A N 1
ATOM 1971 C CA . PRO A 1 254 ? 5.27 -21.797 8.469 1 96.62 254 PRO A CA 1
ATOM 1972 C C . PRO A 1 254 ? 6.395 -20.906 9 1 96.62 254 PRO A C 1
ATOM 1974 O O . PRO A 1 254 ? 6.27 -19.672 9 1 96.62 254 PRO A O 1
ATOM 1977 N N . SER A 1 255 ? 7.496 -21.562 9.398 1 93.12 255 SER A N 1
ATOM 1978 C CA . SER A 1 255 ? 8.586 -20.812 10.023 1 93.12 255 SER A CA 1
ATOM 1979 C C . SER A 1 255 ? 9.539 -20.25 8.977 1 93.12 255 SER A C 1
ATOM 1981 O O . SER A 1 255 ? 9.992 -19.109 9.078 1 93.12 255 SER A O 1
ATOM 1983 N N . ASP A 1 256 ? 9.867 -21.109 8.016 1 95.5 256 ASP A N 1
ATOM 1984 C CA . ASP A 1 256 ? 10.867 -20.625 7.062 1 95.5 256 ASP A CA 1
ATOM 1985 C C . ASP A 1 256 ? 10.211 -19.766 5.977 1 95.5 256 ASP A C 1
ATOM 1987 O O . ASP A 1 256 ? 9.047 -19.969 5.637 1 95.5 256 ASP A O 1
ATOM 1991 N N . LYS A 1 257 ? 10.945 -18.906 5.316 1 96.81 257 LYS A N 1
ATOM 1992 C CA . LYS A 1 257 ? 10.453 -17.844 4.441 1 96.81 257 LYS A CA 1
ATOM 1993 C C . LYS A 1 257 ? 9.836 -18.422 3.17 1 96.81 257 LYS A C 1
ATOM 1995 O O . LYS A 1 257 ? 8.75 -18.016 2.758 1 96.81 257 LYS A O 1
ATOM 2000 N N . ILE A 1 258 ? 10.5 -19.359 2.535 1 98.25 258 ILE A N 1
ATOM 2001 C CA . ILE A 1 258 ? 9.992 -19.938 1.293 1 98.25 258 ILE A CA 1
ATOM 2002 C C . ILE A 1 258 ? 8.688 -20.672 1.563 1 98.25 258 ILE A C 1
ATOM 2004 O O . ILE A 1 258 ? 7.742 -20.594 0.779 1 98.25 258 ILE A O 1
ATOM 2008 N N . SER A 1 259 ? 8.648 -21.391 2.645 1 98.38 259 SER A N 1
ATOM 2009 C CA . SER A 1 259 ? 7.43 -22.094 3.027 1 98.38 259 SER A CA 1
ATOM 2010 C C . SER A 1 259 ? 6.281 -21.125 3.27 1 98.38 259 SER A C 1
ATOM 2012 O O . SER A 1 259 ? 5.125 -21.438 2.994 1 98.38 259 SER A O 1
ATOM 2014 N N . GLN A 1 260 ? 6.574 -19.984 3.85 1 98.25 260 GLN A N 1
ATOM 2015 C CA . GLN A 1 260 ? 5.547 -18.953 4.016 1 98.25 260 GLN A CA 1
ATOM 2016 C C . GLN A 1 260 ? 4.992 -18.516 2.664 1 98.25 260 GLN A C 1
ATOM 2018 O O . GLN A 1 260 ? 3.781 -18.344 2.51 1 98.25 260 GLN A O 1
ATOM 2023 N N . VAL A 1 261 ? 5.906 -18.297 1.668 1 98.75 261 VAL A N 1
ATOM 2024 C CA . VAL A 1 261 ? 5.488 -17.891 0.329 1 98.75 261 VAL A CA 1
ATOM 2025 C C . VAL A 1 261 ? 4.57 -18.953 -0.268 1 98.75 261 VAL A C 1
ATOM 2027 O O . VAL A 1 261 ? 3.486 -18.641 -0.765 1 98.75 261 VAL A O 1
ATOM 2030 N N . LEU A 1 262 ? 4.984 -20.188 -0.164 1 98.75 262 LEU A N 1
ATOM 2031 C CA . LEU A 1 262 ? 4.203 -21.281 -0.729 1 98.75 262 LEU A CA 1
ATOM 2032 C C . LEU A 1 262 ? 2.848 -21.391 -0.042 1 98.75 262 LEU A C 1
ATOM 2034 O O . LEU A 1 262 ? 1.809 -21.406 -0.706 1 98.75 262 LEU A O 1
ATOM 2038 N N . TYR A 1 263 ? 2.846 -21.406 1.227 1 98.75 263 TYR A N 1
ATOM 2039 C CA . TYR A 1 263 ? 1.62 -21.578 1.996 1 98.75 263 TYR A CA 1
ATOM 2040 C C . TYR A 1 263 ? 0.632 -20.453 1.707 1 98.75 263 TYR A C 1
ATOM 2042 O O . TYR A 1 263 ? -0.54 -20.703 1.42 1 98.75 263 TYR A O 1
ATOM 2050 N N . CYS A 1 264 ? 1.064 -19.219 1.833 1 98.88 264 CYS A N 1
ATOM 2051 C CA . CYS A 1 264 ? 0.178 -18.078 1.636 1 98.88 264 CYS A CA 1
ATOM 2052 C C . CYS A 1 264 ? -0.363 -18.047 0.211 1 98.88 264 CYS A C 1
ATOM 2054 O O . CYS A 1 264 ? -1.506 -17.641 -0.016 1 98.88 264 CYS A O 1
ATOM 2056 N N . THR A 1 265 ? 0.51 -18.422 -0.762 1 98.88 265 THR A N 1
ATOM 2057 C CA . THR A 1 265 ? 0.052 -18.5 -2.145 1 98.88 265 THR A CA 1
ATOM 2058 C C . THR A 1 265 ? -1.082 -19.5 -2.289 1 98.88 265 THR A C 1
ATOM 2060 O O . THR A 1 265 ? -2.166 -19.172 -2.77 1 98.88 265 THR A O 1
ATOM 2063 N N . PHE A 1 266 ? -0.84 -20.734 -1.786 1 98.88 266 PHE A N 1
ATOM 2064 C CA . PHE A 1 266 ? -1.856 -21.781 -1.863 1 98.88 266 PHE A CA 1
ATOM 2065 C C . PHE A 1 266 ? -3.113 -21.359 -1.105 1 98.88 266 PHE A C 1
ATOM 2067 O O . PHE A 1 266 ? -4.227 -21.5 -1.621 1 98.88 266 PHE A O 1
ATOM 2074 N N . PHE A 1 267 ? -2.949 -20.891 0.053 1 98.88 267 PHE A N 1
ATOM 2075 C CA . PHE A 1 267 ? -4.059 -20.516 0.92 1 98.88 267 PHE A CA 1
ATOM 2076 C C . PHE A 1 267 ? -4.922 -19.453 0.255 1 98.88 267 PHE A C 1
ATOM 2078 O O . PHE A 1 267 ? -6.152 -19.562 0.255 1 98.88 267 PHE A O 1
ATOM 2085 N N . SER A 1 268 ? -4.301 -18.438 -0.282 1 98.88 268 SER A N 1
ATOM 2086 C CA . SER A 1 268 ? -5.008 -17.344 -0.961 1 98.88 268 SER A CA 1
ATOM 2087 C C . SER A 1 268 ? -5.832 -17.875 -2.129 1 98.88 268 SER A C 1
ATOM 2089 O O . SER A 1 268 ? -6.973 -17.453 -2.332 1 98.88 268 SER A O 1
ATOM 2091 N N . GLN A 1 269 ? -5.223 -18.781 -2.879 1 98.88 269 GLN A N 1
ATOM 2092 C CA . GLN A 1 269 ? -5.91 -19.359 -4.023 1 98.88 269 GLN A CA 1
ATOM 2093 C C . GLN A 1 269 ? -7.098 -20.219 -3.578 1 98.88 269 GLN A C 1
ATOM 2095 O O . GLN A 1 269 ? -8.195 -20.094 -4.125 1 98.88 269 GLN A O 1
ATOM 2100 N N . PHE A 1 270 ? -6.906 -21 -2.568 1 98.88 270 PHE A N 1
ATOM 2101 C CA . PHE A 1 270 ? -7.945 -21.906 -2.105 1 98.88 270 PHE A CA 1
ATOM 2102 C C . PHE A 1 270 ? -9.094 -21.141 -1.465 1 98.88 270 PHE A C 1
ATOM 2104 O O . PHE A 1 270 ? -10.266 -21.5 -1.637 1 98.88 270 PHE A O 1
ATOM 2111 N N . ILE A 1 271 ? -8.812 -20.109 -0.689 1 98.69 271 ILE A N 1
ATOM 2112 C CA . ILE A 1 271 ? -9.898 -19.375 -0.043 1 98.69 271 ILE A CA 1
ATOM 2113 C C . ILE A 1 271 ? -10.781 -18.734 -1.104 1 98.69 271 ILE A C 1
ATOM 2115 O O . ILE A 1 271 ? -12.008 -18.734 -0.977 1 98.69 271 ILE A O 1
ATOM 2119 N N . ALA A 1 272 ? -10.188 -18.125 -2.1 1 98.56 272 ALA A N 1
ATOM 2120 C CA . ALA A 1 272 ? -10.953 -17.531 -3.188 1 98.56 272 ALA A CA 1
ATOM 2121 C C . ALA A 1 272 ? -11.758 -18.594 -3.934 1 98.56 272 ALA A C 1
ATOM 2123 O O . ALA A 1 272 ? -12.938 -18.391 -4.238 1 98.56 272 ALA A O 1
ATOM 2124 N N . LEU A 1 273 ? -11.102 -19.75 -4.207 1 98.5 273 LEU A N 1
ATOM 2125 C CA . LEU A 1 273 ? -11.758 -20.859 -4.914 1 98.5 273 LEU A CA 1
ATOM 2126 C C . LEU A 1 273 ? -12.945 -21.375 -4.117 1 98.5 273 LEU A C 1
ATOM 2128 O O . LEU A 1 273 ? -14.039 -21.562 -4.668 1 98.5 273 LEU A O 1
ATOM 2132 N N . ASN A 1 274 ? -12.703 -21.656 -2.857 1 98.44 274 ASN A N 1
ATOM 2133 C CA . ASN A 1 274 ? -13.758 -22.188 -1.999 1 98.44 274 ASN A CA 1
ATOM 2134 C C . ASN A 1 274 ? -14.945 -21.219 -1.904 1 98.44 274 ASN A C 1
ATOM 2136 O O . ASN A 1 274 ? -16.094 -21.656 -1.957 1 98.44 274 ASN A O 1
ATOM 2140 N N . GLU A 1 275 ? -14.641 -19.984 -1.694 1 98 275 GLU A N 1
ATOM 2141 C CA . GLU A 1 275 ? -15.695 -18.984 -1.635 1 98 275 GLU A CA 1
ATOM 2142 C C . GLU A 1 275 ? -16.469 -18.922 -2.943 1 98 275 GLU A C 1
ATOM 2144 O O . GLU A 1 275 ? -17.703 -18.797 -2.938 1 98 275 GLU A O 1
ATOM 2149 N N . ALA A 1 276 ? -15.797 -18.984 -4.074 1 97.94 276 ALA A N 1
ATOM 2150 C CA . ALA A 1 276 ? -16.453 -18.984 -5.383 1 97.94 276 ALA A CA 1
ATOM 2151 C C . ALA A 1 276 ? -17.375 -20.188 -5.543 1 97.94 276 ALA A C 1
ATOM 2153 O O . ALA A 1 276 ? -18.484 -20.062 -6.07 1 97.94 276 ALA A O 1
ATOM 2154 N N . LYS A 1 277 ? -16.859 -21.328 -5.121 1 97.38 277 LYS A N 1
ATOM 2155 C CA . LYS A 1 277 ? -17.672 -22.547 -5.195 1 97.38 277 LYS A CA 1
ATOM 2156 C C . LYS A 1 277 ? -18.906 -22.438 -4.305 1 97.38 277 LYS A C 1
ATOM 2158 O O . LYS A 1 277 ? -19.984 -22.859 -4.695 1 97.38 277 LYS A O 1
ATOM 2163 N N . ARG A 1 278 ? -18.703 -21.922 -3.152 1 96.81 278 ARG A N 1
ATOM 2164 C CA . ARG A 1 278 ? -19.828 -21.719 -2.242 1 96.81 278 ARG A CA 1
ATOM 2165 C C . ARG A 1 278 ? -20.891 -20.828 -2.871 1 96.81 278 ARG A C 1
ATOM 2167 O O . ARG A 1 278 ? -22.094 -21.031 -2.658 1 96.81 278 ARG A O 1
ATOM 2174 N N . LYS A 1 279 ? -20.484 -19.891 -3.582 1 96.5 279 LYS A N 1
ATOM 2175 C CA . LYS A 1 279 ? -21.406 -18.953 -4.234 1 96.5 279 LYS A CA 1
ATOM 2176 C C . LYS A 1 279 ? -21.828 -19.469 -5.605 1 96.5 279 LYS A C 1
ATOM 2178 O O . LYS A 1 279 ? -22.516 -18.766 -6.355 1 96.5 279 LYS A O 1
ATOM 2183 N N . ARG A 1 280 ? -21.438 -20.641 -6.055 1 97.25 280 ARG A N 1
ATOM 2184 C CA . ARG A 1 280 ? -21.781 -21.328 -7.293 1 97.25 280 ARG A CA 1
ATOM 2185 C C . ARG A 1 280 ? -21.406 -20.5 -8.508 1 97.25 280 ARG A C 1
ATOM 2187 O O . ARG A 1 280 ? -22.188 -20.359 -9.453 1 97.25 280 ARG A O 1
ATOM 2194 N N . LYS A 1 281 ? -20.219 -19.891 -8.359 1 97.19 281 LYS A N 1
ATOM 2195 C CA . LYS A 1 281 ? -19.703 -19.156 -9.5 1 97.19 281 LYS A CA 1
ATOM 2196 C C . LYS A 1 281 ? -19.047 -20.094 -10.516 1 97.19 281 LYS A C 1
ATOM 2198 O O . LYS A 1 281 ? -18.266 -20.969 -10.141 1 97.19 281 LYS A O 1
ATOM 2203 N N . LYS A 1 282 ? -19.297 -19.828 -11.797 1 97.06 282 LYS A N 1
ATOM 2204 C CA . LYS A 1 282 ? -18.734 -20.656 -12.852 1 97.06 282 LYS A CA 1
ATOM 2205 C C . LYS A 1 282 ? -17.484 -20.016 -13.453 1 97.06 282 LYS A C 1
ATOM 2207 O O . LYS A 1 282 ? -16.609 -20.719 -13.969 1 97.06 282 LYS A O 1
ATOM 2212 N N . ASP A 1 283 ? -17.5 -18.719 -13.422 1 98.31 283 ASP A N 1
ATOM 2213 C CA . ASP A 1 283 ? -16.375 -17.969 -14.008 1 98.31 283 ASP A CA 1
ATOM 2214 C C . ASP A 1 283 ? -15.836 -16.938 -13.023 1 98.31 283 ASP A C 1
ATOM 2216 O O . ASP A 1 283 ? -16.578 -16.422 -12.18 1 98.31 283 ASP A O 1
ATOM 2220 N N . CYS A 1 284 ? -14.57 -16.625 -13.172 1 98.25 284 CYS A N 1
ATOM 2221 C CA . CYS A 1 284 ? -13.953 -15.57 -12.375 1 98.25 284 CYS A CA 1
ATOM 2222 C C . CYS A 1 284 ? -14.609 -14.227 -12.656 1 98.25 284 CYS A C 1
ATOM 2224 O O . CYS A 1 284 ? -14.977 -13.938 -13.797 1 98.25 284 CYS A O 1
ATOM 2226 N N . TYR A 1 285 ? -14.688 -13.438 -11.703 1 98.25 285 TYR A N 1
ATOM 2227 C CA . TYR A 1 285 ? -15.383 -12.164 -11.797 1 98.25 285 TYR A CA 1
ATOM 2228 C C . TYR A 1 285 ? -14.758 -11.273 -12.859 1 98.25 285 TYR A C 1
ATOM 2230 O O . TYR A 1 285 ? -15.461 -10.664 -13.664 1 98.25 285 TYR A O 1
ATOM 2238 N N . PHE A 1 286 ? -13.43 -11.18 -12.945 1 97.19 286 PHE A N 1
ATOM 2239 C CA . PHE A 1 286 ? -12.773 -10.25 -13.859 1 97.19 286 PHE A CA 1
ATOM 2240 C C . PHE A 1 286 ? -13.055 -10.633 -15.312 1 97.19 286 PHE A C 1
ATOM 2242 O O . PHE A 1 286 ? -12.945 -9.789 -16.203 1 97.19 286 PHE A O 1
ATOM 2249 N N . VAL A 1 287 ? -13.375 -11.906 -15.516 1 96.94 287 VAL A N 1
ATOM 2250 C CA . VAL A 1 287 ? -13.68 -12.375 -16.859 1 96.94 287 VAL A CA 1
ATOM 2251 C C . VAL A 1 287 ? -15.094 -11.953 -17.25 1 96.94 287 VAL A C 1
ATOM 2253 O O . VAL A 1 287 ? -15.344 -11.578 -18.406 1 96.94 287 VAL A O 1
ATOM 2256 N N . THR A 1 288 ? -16.031 -11.984 -16.281 1 97.06 288 THR A N 1
ATOM 2257 C CA . THR A 1 288 ? -17.422 -11.734 -16.578 1 97.06 288 THR A CA 1
ATOM 2258 C C . THR A 1 288 ? -17.75 -10.25 -16.453 1 97.06 288 THR A C 1
ATOM 2260 O O . THR A 1 288 ? -18.734 -9.773 -17.031 1 97.06 288 THR A O 1
ATOM 2263 N N . ALA A 1 289 ? -16.953 -9.539 -15.711 1 97 289 ALA A N 1
ATOM 2264 C CA . ALA A 1 289 ? -17.141 -8.102 -15.57 1 97 289 ALA A CA 1
ATOM 2265 C C . ALA A 1 289 ? -16.578 -7.352 -16.781 1 97 289 ALA A C 1
ATOM 2267 O O . ALA A 1 289 ? -15.609 -6.594 -16.641 1 97 289 ALA A O 1
ATOM 2268 N N . LYS A 1 290 ? -17.219 -7.398 -17.859 1 96.69 290 LYS A N 1
ATOM 2269 C CA . LYS A 1 290 ? -16.688 -6.984 -19.156 1 96.69 290 LYS A CA 1
ATOM 2270 C C . LYS A 1 290 ? -16.406 -5.488 -19.172 1 96.69 290 LYS A C 1
ATOM 2272 O O . LYS A 1 290 ? -15.367 -5.059 -19.703 1 96.69 290 LYS A O 1
ATOM 2277 N N . LYS A 1 291 ? -17.312 -4.688 -18.672 1 96.75 291 LYS A N 1
ATOM 2278 C CA . LYS A 1 291 ? -17.109 -3.238 -18.688 1 96.75 291 LYS A CA 1
ATOM 2279 C C . LYS A 1 291 ? -15.883 -2.844 -17.875 1 96.75 291 LYS A C 1
ATOM 2281 O O . LYS A 1 291 ? -15.086 -2.014 -18.312 1 96.75 291 LYS A O 1
ATOM 2286 N N . ILE A 1 292 ? -15.758 -3.441 -16.734 1 97.81 292 ILE A N 1
ATOM 2287 C CA . ILE A 1 292 ? -14.609 -3.17 -15.867 1 97.81 292 ILE A CA 1
ATOM 2288 C C . ILE A 1 292 ? -13.336 -3.686 -16.531 1 97.81 292 ILE A C 1
ATOM 2290 O O . ILE A 1 292 ? -12.305 -3.012 -16.516 1 97.81 292 ILE A O 1
ATOM 2294 N N . ARG A 1 293 ? -13.391 -4.844 -17.062 1 97.25 293 ARG A N 1
ATOM 2295 C CA . ARG A 1 293 ? -12.234 -5.441 -17.734 1 97.25 293 ARG A CA 1
ATOM 2296 C C . ARG A 1 293 ? -11.773 -4.574 -18.906 1 97.25 293 ARG A C 1
ATOM 2298 O O . ARG A 1 293 ? -10.57 -4.438 -19.141 1 97.25 293 ARG A O 1
ATOM 2305 N N . ASN A 1 294 ? -12.711 -4.035 -19.609 1 97.31 294 ASN A N 1
ATOM 2306 C CA . ASN A 1 294 ? -12.367 -3.158 -20.719 1 97.31 294 ASN A CA 1
ATOM 2307 C C . ASN A 1 294 ? -11.609 -1.919 -20.25 1 97.31 294 ASN A C 1
ATOM 2309 O O . ASN A 1 294 ? -10.656 -1.484 -20.891 1 97.31 294 ASN A O 1
ATOM 2313 N N . VAL A 1 295 ? -12.086 -1.345 -19.156 1 97.69 295 VAL A N 1
ATOM 2314 C CA . VAL A 1 295 ? -11.375 -0.207 -18.578 1 97.69 295 VAL A CA 1
ATOM 2315 C C . VAL A 1 295 ? -9.961 -0.621 -18.203 1 97.69 295 VAL A C 1
ATOM 2317 O O . VAL A 1 295 ? -8.992 0.076 -18.516 1 97.69 295 VAL A O 1
ATOM 2320 N N . SER A 1 296 ? -9.836 -1.72 -17.547 1 97.5 296 SER A N 1
ATOM 2321 C CA . SER A 1 296 ? -8.531 -2.256 -17.156 1 97.5 296 SER A CA 1
ATOM 2322 C C . SER A 1 296 ? -7.637 -2.471 -18.375 1 97.5 296 SER A C 1
ATOM 2324 O O . SER A 1 296 ? -6.512 -1.969 -18.406 1 97.5 296 SER A O 1
ATOM 2326 N N . ASN A 1 297 ? -8.141 -3.145 -19.375 1 96.75 297 ASN A N 1
ATOM 2327 C CA . ASN A 1 297 ? -7.375 -3.461 -20.578 1 96.75 297 ASN A CA 1
ATOM 2328 C C . ASN A 1 297 ? -6.91 -2.199 -21.297 1 96.75 297 ASN A C 1
ATOM 2330 O O . ASN A 1 297 ? -5.77 -2.129 -21.766 1 96.75 297 ASN A O 1
ATOM 2334 N N . ASP A 1 298 ? -7.785 -1.248 -21.344 1 96.06 298 ASP A N 1
ATOM 2335 C CA . ASP A 1 298 ? -7.469 0 -22.031 1 96.06 298 ASP A CA 1
ATOM 2336 C C . ASP A 1 298 ? -6.316 0.729 -21.344 1 96.06 298 ASP A C 1
ATOM 2338 O O . ASP A 1 298 ? -5.551 1.443 -22 1 96.06 298 ASP A O 1
ATOM 2342 N N . MET A 1 299 ? -6.207 0.542 -20.062 1 95.44 299 MET A N 1
ATOM 2343 C CA . MET A 1 299 ? -5.176 1.249 -19.312 1 95.44 299 MET A CA 1
ATOM 2344 C C . MET A 1 299 ? -3.863 0.471 -19.312 1 95.44 299 MET A C 1
ATOM 2346 O O . MET A 1 299 ? -2.785 1.064 -19.281 1 95.44 299 MET A O 1
ATOM 2350 N N . ILE A 1 300 ? -3.93 -0.81 -19.484 1 94.69 300 ILE A N 1
ATOM 2351 C CA . ILE A 1 300 ? -2.775 -1.663 -19.234 1 94.69 300 ILE A CA 1
ATOM 2352 C C . ILE A 1 300 ? -2.172 -2.123 -20.562 1 94.69 300 ILE A C 1
ATOM 2354 O O . ILE A 1 300 ? -0.974 -2.404 -20.641 1 94.69 300 ILE A O 1
ATOM 2358 N N . TYR A 1 301 ? -3.07 -2.211 -21.625 1 93.12 301 TYR A N 1
ATOM 2359 C CA . TYR A 1 301 ? -2.596 -2.779 -22.891 1 93.12 301 TYR A CA 1
ATOM 2360 C C . TYR A 1 301 ? -2.898 -1.849 -24.047 1 93.12 301 TYR A C 1
ATOM 2362 O O . TYR A 1 301 ? -2.113 -1.755 -25 1 93.12 301 TYR A O 1
ATOM 2370 N N . MET B 1 1 ? -15.297 22.625 23.047 1 87.69 1 MET B N 1
ATOM 2371 C CA . MET B 1 1 ? -15.25 22.609 21.578 1 87.69 1 MET B CA 1
ATOM 2372 C C . MET B 1 1 ? -15.266 21.188 21.047 1 87.69 1 MET B C 1
ATOM 2374 O O . MET B 1 1 ? -14.562 20.312 21.562 1 87.69 1 MET B O 1
ATOM 2378 N N . ASN B 1 2 ? -16.172 21 20.203 1 93.56 2 ASN B N 1
ATOM 2379 C CA . ASN B 1 2 ? -16.219 19.656 19.641 1 93.56 2 ASN B CA 1
ATOM 2380 C C . ASN B 1 2 ? -15.047 19.406 18.688 1 93.56 2 ASN B C 1
ATOM 2382 O O . ASN B 1 2 ? -14.32 20.344 18.344 1 93.56 2 ASN B O 1
ATOM 2386 N N . THR B 1 3 ? -14.812 18.188 18.422 1 96.75 3 THR B N 1
ATOM 2387 C CA . THR B 1 3 ? -13.594 17.828 17.719 1 96.75 3 THR B CA 1
ATOM 2388 C C . THR B 1 3 ? -13.656 18.281 16.266 1 96.75 3 THR B C 1
ATOM 2390 O O . THR B 1 3 ? -12.625 18.531 15.633 1 96.75 3 THR B O 1
ATOM 2393 N N . MET B 1 4 ? -14.859 18.406 15.656 1 97.19 4 MET B N 1
ATOM 2394 C CA . MET B 1 4 ? -14.984 18.891 14.281 1 97.19 4 MET B CA 1
ATOM 2395 C C . MET B 1 4 ? -14.609 20.359 14.18 1 97.19 4 MET B C 1
ATOM 2397 O O . MET B 1 4 ? -13.93 20.766 13.234 1 97.19 4 MET B O 1
ATOM 2401 N N . ASP B 1 5 ? -15.078 21.156 15.125 1 96.94 5 ASP B N 1
ATOM 2402 C CA . ASP B 1 5 ? -14.695 22.562 15.18 1 96.94 5 ASP B CA 1
ATOM 2403 C C . ASP B 1 5 ? -13.188 22.719 15.359 1 96.94 5 ASP B C 1
ATOM 2405 O O . ASP B 1 5 ? -12.57 23.594 14.742 1 96.94 5 ASP B O 1
ATOM 2409 N N . ALA B 1 6 ? -12.68 21.891 16.234 1 97 6 ALA B N 1
ATOM 2410 C CA . ALA B 1 6 ? -11.234 21.922 16.469 1 97 6 ALA B CA 1
ATOM 2411 C C . ALA B 1 6 ? -10.477 21.594 15.18 1 97 6 ALA B C 1
ATOM 2413 O O . ALA B 1 6 ? -9.461 22.219 14.875 1 97 6 ALA B O 1
ATOM 2414 N N . PHE B 1 7 ? -10.953 20.547 14.477 1 97.69 7 PHE B N 1
ATOM 2415 C CA . PHE B 1 7 ? -10.359 20.156 13.211 1 97.69 7 PHE B CA 1
ATOM 2416 C C . PHE B 1 7 ? -10.375 21.312 12.219 1 97.69 7 PHE B C 1
ATOM 2418 O O . PHE B 1 7 ? -9.352 21.609 11.586 1 97.69 7 PHE B O 1
ATOM 2425 N N . GLU B 1 8 ? -11.453 22 12.094 1 97.62 8 GLU B N 1
ATOM 2426 C CA . GLU B 1 8 ? -11.586 23.125 11.188 1 97.62 8 GLU B CA 1
ATOM 2427 C C . GLU B 1 8 ? -10.641 24.266 11.57 1 97.62 8 GLU B C 1
ATOM 2429 O O . GLU B 1 8 ? -10 24.859 10.703 1 97.62 8 GLU B O 1
ATOM 2434 N N . LYS B 1 9 ? -10.57 24.547 12.805 1 97 9 LYS B N 1
ATOM 2435 C CA . LYS B 1 9 ? -9.68 25.594 13.273 1 97 9 LYS B CA 1
ATOM 2436 C C . LYS B 1 9 ? -8.227 25.266 12.969 1 97 9 LYS B C 1
ATOM 2438 O O . LYS B 1 9 ? -7.457 26.141 12.57 1 97 9 LYS B O 1
ATOM 2443 N N . ASP B 1 10 ? -7.848 24.016 13.195 1 97.12 10 ASP B N 1
ATOM 2444 C CA . ASP B 1 10 ? -6.484 23.594 12.906 1 97.12 10 ASP B CA 1
ATOM 2445 C C . ASP B 1 10 ? -6.156 23.766 11.422 1 97.12 10 ASP B C 1
ATOM 2447 O O . ASP B 1 10 ? -5.031 24.109 11.062 1 97.12 10 ASP B O 1
ATOM 2451 N N . ILE B 1 11 ? -7.152 23.453 10.555 1 97.94 11 ILE B N 1
ATOM 2452 C CA . ILE B 1 11 ? -6.957 23.625 9.117 1 97.94 11 ILE B CA 1
ATOM 2453 C C . ILE B 1 11 ? -6.66 25.078 8.805 1 97.94 11 ILE B C 1
ATOM 2455 O O . ILE B 1 11 ? -5.738 25.391 8.047 1 97.94 11 ILE B O 1
ATOM 2459 N N . HIS B 1 12 ? -7.301 25.984 9.445 1 96.25 12 HIS B N 1
ATOM 2460 C CA . HIS B 1 12 ? -7.184 27.406 9.172 1 96.25 12 HIS B CA 1
ATOM 2461 C C . HIS B 1 12 ? -5.855 27.969 9.68 1 96.25 12 HIS B C 1
ATOM 2463 O O . HIS B 1 12 ? -5.34 28.938 9.141 1 96.25 12 HIS B O 1
ATOM 2469 N N . LEU B 1 13 ? -5.273 27.328 10.641 1 96.88 13 LEU B N 1
ATOM 2470 C CA . LEU B 1 13 ? -4.027 27.797 11.234 1 96.88 13 LEU B CA 1
ATOM 2471 C C . LEU B 1 13 ? -2.84 27.5 10.328 1 96.88 13 LEU B C 1
ATOM 2473 O O . LEU B 1 13 ? -1.754 28.047 10.516 1 96.88 13 LEU B O 1
ATOM 2477 N N . GLN B 1 14 ? -3.033 26.688 9.344 1 97.94 14 GLN B N 1
ATOM 2478 C CA . GLN B 1 14 ? -1.916 26.125 8.602 1 97.94 14 GLN B CA 1
ATOM 2479 C C . GLN B 1 14 ? -1.249 27.172 7.719 1 97.94 14 GLN B C 1
ATOM 2481 O O . GLN B 1 14 ? -0.027 27.172 7.559 1 97.94 14 GLN B O 1
ATOM 2486 N N . VAL B 1 15 ? -2.053 28.078 7.141 1 97.5 15 VAL B N 1
ATOM 2487 C CA . VAL B 1 15 ? -1.471 29.094 6.27 1 97.5 15 VAL B CA 1
ATOM 2488 C C . VAL B 1 15 ? -0.521 29.984 7.074 1 97.5 15 VAL B C 1
ATOM 2490 O O . VAL B 1 15 ? 0.595 30.266 6.633 1 97.5 15 VAL B O 1
ATOM 2493 N N . ASP B 1 16 ? -0.959 30.422 8.227 1 96.38 16 ASP B N 1
ATOM 2494 C CA . ASP B 1 16 ? -0.117 31.25 9.094 1 96.38 16 ASP B CA 1
ATOM 2495 C C . ASP B 1 16 ? 1.107 30.453 9.562 1 96.38 16 ASP B C 1
ATOM 2497 O O . ASP B 1 16 ? 2.207 31.016 9.641 1 96.38 16 ASP B O 1
ATOM 2501 N N . PHE B 1 17 ? 0.911 29.234 9.906 1 97.5 17 PHE B N 1
ATOM 2502 C CA . PHE B 1 17 ? 2.002 28.375 10.344 1 97.5 17 PHE B CA 1
ATOM 2503 C C . PHE B 1 17 ? 3.088 28.297 9.273 1 97.5 17 PHE B C 1
ATOM 2505 O O . PHE B 1 17 ? 4.277 28.328 9.586 1 97.5 17 PHE B O 1
ATOM 2512 N N . LEU B 1 18 ? 2.691 28.172 7.996 1 98 18 LEU B N 1
ATOM 2513 C CA . LEU B 1 18 ? 3.625 28 6.891 1 98 18 LEU B CA 1
ATOM 2514 C C . LEU B 1 18 ? 4.535 29.219 6.75 1 98 18 LEU B C 1
ATOM 2516 O O . LEU B 1 18 ? 5.668 29.094 6.277 1 98 18 LEU B O 1
ATOM 2520 N N . LYS B 1 19 ? 4.059 30.406 7.199 1 94.94 19 LYS B N 1
ATOM 2521 C CA . LYS B 1 19 ? 4.859 31.625 7.152 1 94.94 19 LYS B CA 1
ATOM 2522 C C . LYS B 1 19 ? 6.023 31.547 8.133 1 94.94 19 LYS B C 1
ATOM 2524 O O . LYS B 1 19 ? 7.07 32.156 7.91 1 94.94 19 LYS B O 1
ATOM 2529 N N . SER B 1 20 ? 5.867 30.812 9.164 1 93.25 20 SER B N 1
ATOM 2530 C CA . SER B 1 20 ? 6.867 30.797 10.227 1 93.25 20 SER B CA 1
ATOM 2531 C C . SER B 1 20 ? 7.551 29.438 10.328 1 93.25 20 SER B C 1
ATOM 2533 O O . SER B 1 20 ? 8.312 29.188 11.258 1 93.25 20 SER B O 1
ATOM 2535 N N . PHE B 1 21 ? 7.242 28.531 9.453 1 96.31 21 PHE B N 1
ATOM 2536 C CA . PHE B 1 21 ? 7.816 27.203 9.5 1 96.31 21 PHE B CA 1
ATOM 2537 C C . PHE B 1 21 ? 9.336 27.25 9.422 1 96.31 21 PHE B C 1
ATOM 2539 O O . PHE B 1 21 ? 9.898 27.938 8.562 1 96.31 21 PHE B O 1
ATOM 2546 N N . GLN B 1 22 ? 9.969 26.609 10.328 1 95.12 22 GLN B N 1
ATOM 2547 C CA . GLN B 1 22 ? 11.422 26.531 10.352 1 95.12 22 GLN B CA 1
ATOM 2548 C C . GLN B 1 22 ? 11.93 25.25 9.688 1 95.12 22 GLN B C 1
ATOM 2550 O O . GLN B 1 22 ? 11.82 24.172 10.266 1 95.12 22 GLN B O 1
ATOM 2555 N N . LYS B 1 23 ? 12.547 25.391 8.57 1 96.38 23 LYS B N 1
ATOM 2556 C CA . LYS B 1 23 ? 13.062 24.266 7.816 1 96.38 23 LYS B CA 1
ATOM 2557 C C . LYS B 1 23 ? 14.336 23.703 8.453 1 96.38 23 LYS B C 1
ATOM 2559 O O . LYS B 1 23 ? 15.07 24.438 9.125 1 96.38 23 LYS B O 1
ATOM 2564 N N . GLN B 1 24 ? 14.523 22.422 8.297 1 97.75 24 GLN B N 1
ATOM 2565 C CA . GLN B 1 24 ? 15.773 21.781 8.68 1 97.75 24 GLN B CA 1
ATOM 2566 C C . GLN B 1 24 ? 16.828 21.938 7.594 1 97.75 24 GLN B C 1
ATOM 2568 O O . GLN B 1 24 ? 16.5 22.219 6.438 1 97.75 24 GLN B O 1
ATOM 2573 N N . LYS B 1 25 ? 18.078 21.875 8.023 1 97.19 25 LYS B N 1
ATOM 2574 C CA . LYS B 1 25 ? 19.141 21.812 7.031 1 97.19 25 LYS B CA 1
ATOM 2575 C C . LYS B 1 25 ? 19.234 20.422 6.422 1 97.19 25 LYS B C 1
ATOM 2577 O O . LYS B 1 25 ? 19.312 19.422 7.145 1 97.19 25 LYS B O 1
ATOM 2582 N N . PRO B 1 26 ? 19.234 20.375 5.141 1 98.12 26 PRO B N 1
ATOM 2583 C CA . PRO B 1 26 ? 19.312 19.062 4.508 1 98.12 26 PRO B CA 1
ATOM 2584 C C . PRO B 1 26 ? 20.578 18.297 4.887 1 98.12 26 PRO B C 1
ATOM 2586 O O . PRO B 1 26 ? 21.656 18.875 4.965 1 98.12 26 PRO B O 1
ATOM 2589 N N . ILE B 1 27 ? 20.344 17.109 5.148 1 98.38 27 ILE B N 1
ATOM 2590 C CA . ILE B 1 27 ? 21.453 16.172 5.367 1 98.38 27 ILE B CA 1
ATOM 2591 C C . ILE B 1 27 ? 22.172 15.914 4.051 1 98.38 27 ILE B C 1
ATOM 2593 O O . ILE B 1 27 ? 21.547 15.906 2.984 1 98.38 27 ILE B O 1
ATOM 2597 N N . SER B 1 28 ? 23.484 15.68 4.082 1 97.94 28 SER B N 1
ATOM 2598 C CA . SER B 1 28 ? 24.25 15.422 2.863 1 97.94 28 SER B CA 1
ATOM 2599 C C . SER B 1 28 ? 23.781 14.148 2.17 1 97.94 28 SER B C 1
ATOM 2601 O O . SER B 1 28 ? 23.359 13.195 2.828 1 97.94 28 SER B O 1
ATOM 2603 N N . LYS B 1 29 ? 23.891 14.07 0.875 1 96.19 29 LYS B N 1
ATOM 2604 C CA . LYS B 1 29 ? 23.438 12.922 0.09 1 96.19 29 LYS B CA 1
ATOM 2605 C C . LYS B 1 29 ? 24.156 11.648 0.522 1 96.19 29 LYS B C 1
ATOM 2607 O O . LYS B 1 29 ? 23.562 10.57 0.546 1 96.19 29 LYS B O 1
ATOM 2612 N N . THR B 1 30 ? 25.406 11.789 0.803 1 96.12 30 THR B N 1
ATOM 2613 C CA . THR B 1 30 ? 26.219 10.648 1.229 1 96.12 30 THR B CA 1
ATOM 2614 C C . THR B 1 30 ? 25.656 10.047 2.516 1 96.12 30 THR B C 1
ATOM 2616 O O . THR B 1 30 ? 25.578 8.82 2.648 1 96.12 30 THR B O 1
ATOM 2619 N N . LEU B 1 31 ? 25.219 10.883 3.379 1 97.19 31 LEU B N 1
ATOM 2620 C CA . LEU B 1 31 ? 24.688 10.414 4.656 1 97.19 31 LEU B CA 1
ATOM 2621 C C . LEU B 1 31 ? 23.266 9.875 4.488 1 97.19 31 LEU B C 1
ATOM 2623 O O . LEU B 1 31 ? 22.859 8.961 5.211 1 97.19 31 LEU B O 1
ATOM 2627 N N . GLN B 1 32 ? 22.547 10.453 3.551 1 97.88 32 GLN B N 1
ATOM 2628 C CA . GLN B 1 32 ? 21.156 10.055 3.32 1 97.88 32 GLN B CA 1
ATOM 2629 C C . GLN B 1 32 ? 21.062 8.57 2.98 1 97.88 32 GLN B C 1
ATOM 2631 O O . GLN B 1 32 ? 20.094 7.91 3.354 1 97.88 32 GLN B O 1
ATOM 2636 N N . LYS B 1 33 ? 22.094 8.023 2.33 1 94.31 33 LYS B N 1
ATOM 2637 C CA . LYS B 1 33 ? 22.094 6.621 1.915 1 94.31 33 LYS B CA 1
ATOM 2638 C C . LYS B 1 33 ? 22.016 5.691 3.121 1 94.31 33 LYS B C 1
ATOM 2640 O O . LYS B 1 33 ? 21.656 4.523 2.986 1 94.31 33 LYS B O 1
ATOM 2645 N N . ASN B 1 34 ? 22.281 6.211 4.297 1 96.06 34 ASN B N 1
ATOM 2646 C CA . ASN B 1 34 ? 22.312 5.41 5.516 1 96.06 34 ASN B CA 1
ATOM 2647 C C . ASN B 1 34 ? 21.188 5.785 6.461 1 96.06 34 ASN B C 1
ATOM 2649 O O . ASN B 1 34 ? 21.25 5.504 7.66 1 96.06 34 ASN B O 1
ATOM 2653 N N . ILE B 1 35 ? 20.125 6.398 5.945 1 98.19 35 ILE B N 1
ATOM 2654 C CA . ILE B 1 35 ? 19.047 6.91 6.793 1 98.19 35 ILE B CA 1
ATOM 2655 C C . ILE B 1 35 ? 17.75 6.191 6.457 1 98.19 35 ILE B C 1
ATOM 2657 O O . ILE B 1 35 ? 17.438 5.945 5.285 1 98.19 35 ILE B O 1
ATOM 2661 N N . ILE B 1 36 ? 17.047 5.82 7.445 1 98.12 36 ILE B N 1
ATOM 2662 C CA . ILE B 1 36 ? 15.672 5.32 7.336 1 98.12 36 ILE B CA 1
ATOM 2663 C C . ILE B 1 36 ? 14.727 6.238 8.094 1 98.12 36 ILE B C 1
ATOM 2665 O O . ILE B 1 36 ? 15.039 6.691 9.203 1 98.12 36 ILE B O 1
ATOM 2669 N N . PHE B 1 37 ? 13.633 6.594 7.504 1 98.88 37 PHE B N 1
ATOM 2670 C CA . PHE B 1 37 ? 12.523 7.223 8.203 1 98.88 37 PHE B CA 1
ATOM 2671 C C . PHE B 1 37 ? 11.445 6.195 8.547 1 98.88 37 PHE B C 1
ATOM 2673 O O . PHE B 1 37 ? 11.164 5.301 7.746 1 98.88 37 PHE B O 1
ATOM 2680 N N . SER B 1 38 ? 10.852 6.32 9.695 1 98.75 38 SER B N 1
ATOM 2681 C CA . SER B 1 38 ? 9.836 5.375 10.133 1 98.75 38 SER B CA 1
ATOM 2682 C C . SER B 1 38 ? 8.711 6.086 10.891 1 98.75 38 SER B C 1
ATOM 2684 O O . SER B 1 38 ? 8.945 7.098 11.555 1 98.75 38 SER B O 1
ATOM 2686 N N . GLY B 1 39 ? 7.566 5.621 10.75 1 98.5 39 GLY B N 1
ATOM 2687 C CA . GLY B 1 39 ? 6.383 6.137 11.422 1 98.5 39 GLY B CA 1
ATOM 2688 C C . GLY B 1 39 ? 5.137 5.312 11.148 1 98.5 39 GLY B C 1
ATOM 2689 O O . GLY B 1 39 ? 5.195 4.309 10.438 1 98.5 39 GLY B O 1
ATOM 2690 N N . SER B 1 40 ? 4.039 5.73 11.703 1 98.12 40 SER B N 1
ATOM 2691 C CA . SER B 1 40 ? 2.754 5.059 11.547 1 98.12 40 SER B CA 1
ATOM 2692 C C . SER B 1 40 ? 1.645 6.051 11.219 1 98.12 40 SER B C 1
ATOM 2694 O O . SER B 1 40 ? 1.633 7.172 11.734 1 98.12 40 SER B O 1
ATOM 2696 N N . GLY B 1 41 ? 0.704 5.598 10.406 1 97.81 41 GLY B N 1
ATOM 2697 C CA . GLY B 1 41 ? -0.367 6.5 10.008 1 97.81 41 GLY B CA 1
ATOM 2698 C C . GLY B 1 41 ? 0.128 7.719 9.258 1 97.81 41 GLY B C 1
ATOM 2699 O O . GLY B 1 41 ? 0.889 7.594 8.297 1 97.81 41 GLY B O 1
ATOM 2700 N N . ASP B 1 42 ? -0.312 8.906 9.68 1 98.5 42 ASP B N 1
ATOM 2701 C CA . ASP B 1 42 ? 0.122 10.156 9.062 1 98.5 42 ASP B CA 1
ATOM 2702 C C . ASP B 1 42 ? 1.644 10.281 9.086 1 98.5 42 ASP B C 1
ATOM 2704 O O . ASP B 1 42 ? 2.24 10.844 8.164 1 98.5 42 ASP B O 1
ATOM 2708 N N . SER B 1 43 ? 2.199 9.711 10.109 1 98.81 43 SER B N 1
ATOM 2709 C CA . SER B 1 43 ? 3.646 9.805 10.266 1 98.81 43 SER B CA 1
ATOM 2710 C C . SER B 1 43 ? 4.371 8.938 9.242 1 98.81 43 SER B C 1
ATOM 2712 O O . SER B 1 43 ? 5.473 9.273 8.812 1 98.81 43 SER B O 1
ATOM 2714 N N . MET B 1 44 ? 3.744 7.805 8.906 1 98.81 44 MET B N 1
ATOM 2715 C CA . MET B 1 44 ? 4.312 7.023 7.809 1 98.81 44 MET B CA 1
ATOM 2716 C C . MET B 1 44 ? 4.285 7.812 6.504 1 98.81 44 MET B C 1
ATOM 2718 O O . MET B 1 44 ? 5.227 7.738 5.711 1 98.81 44 MET B O 1
ATOM 2722 N N . VAL B 1 45 ? 3.215 8.547 6.312 1 98.88 45 VAL B N 1
ATOM 2723 C CA . VAL B 1 45 ? 3.107 9.398 5.129 1 98.88 45 VAL B CA 1
ATOM 2724 C C . VAL B 1 45 ? 4.266 10.391 5.098 1 98.88 45 VAL B C 1
ATOM 2726 O O . VAL B 1 45 ? 4.906 10.578 4.059 1 98.88 45 VAL B O 1
ATOM 2729 N N . SER B 1 46 ? 4.559 11.016 6.211 1 98.94 46 SER B N 1
ATOM 2730 C CA . SER B 1 46 ? 5.688 11.938 6.309 1 98.94 46 SER B CA 1
ATOM 2731 C C . SER B 1 46 ? 6.996 11.25 5.938 1 98.94 46 SER B C 1
ATOM 2733 O O . SER B 1 46 ? 7.824 11.828 5.227 1 98.94 46 SER B O 1
ATOM 2735 N N . SER B 1 47 ? 7.16 10.047 6.438 1 98.88 47 SER B N 1
ATOM 2736 C CA . SER B 1 47 ? 8.352 9.258 6.145 1 98.88 47 SER B CA 1
ATOM 2737 C C . SER B 1 47 ? 8.477 8.977 4.648 1 98.88 47 SER B C 1
ATOM 2739 O O . SER B 1 47 ? 9.562 9.102 4.078 1 98.88 47 SER B O 1
ATOM 2741 N N . MET B 1 48 ? 7.367 8.648 4.07 1 98.69 48 MET B N 1
ATOM 2742 C CA . MET B 1 48 ? 7.363 8.312 2.648 1 98.69 48 MET B CA 1
ATOM 2743 C C . MET B 1 48 ? 7.652 9.555 1.803 1 98.69 48 MET B C 1
ATOM 2745 O O . MET B 1 48 ? 8.273 9.453 0.743 1 98.69 48 MET B O 1
ATOM 2749 N N . LEU B 1 49 ? 7.199 10.672 2.25 1 98.81 49 LEU B N 1
ATOM 2750 C CA . LEU B 1 49 ? 7.5 11.906 1.536 1 98.81 49 LEU B CA 1
ATOM 2751 C C . LEU B 1 49 ? 9 12.195 1.562 1 98.81 49 LEU B C 1
ATOM 2753 O O . LEU B 1 49 ? 9.562 12.641 0.561 1 98.81 49 LEU B O 1
ATOM 2757 N N . ALA B 1 50 ? 9.641 11.93 2.691 1 98.81 50 ALA B N 1
ATOM 2758 C CA . ALA B 1 50 ? 11.094 12.062 2.738 1 98.81 50 ALA B CA 1
ATOM 2759 C C . ALA B 1 50 ? 11.758 11.172 1.695 1 98.81 50 ALA B C 1
ATOM 2761 O O . ALA B 1 50 ? 12.672 11.602 0.989 1 98.81 50 ALA B O 1
ATOM 2762 N N . GLU B 1 51 ? 11.273 9.984 1.615 1 97.5 51 GLU B N 1
ATOM 2763 C CA . GLU B 1 51 ? 11.828 9.062 0.629 1 97.5 51 GLU B CA 1
ATOM 2764 C C . GLU B 1 51 ? 11.648 9.594 -0.79 1 97.5 51 GLU B C 1
ATOM 2766 O O . GLU B 1 51 ? 12.578 9.562 -1.596 1 97.5 51 GLU B O 1
ATOM 2771 N N . SER B 1 52 ? 10.484 10.102 -1.079 1 96.81 52 SER B N 1
ATOM 2772 C CA . SER B 1 52 ? 10.188 10.602 -2.418 1 96.81 52 SER B CA 1
ATOM 2773 C C . SER B 1 52 ? 11.062 11.805 -2.762 1 96.81 52 SER B C 1
ATOM 2775 O O . SER B 1 52 ? 11.617 11.883 -3.859 1 96.81 52 SER B O 1
ATOM 2777 N N . PHE B 1 53 ? 11.227 12.695 -1.823 1 97.25 53 PHE B N 1
ATOM 2778 C CA . PHE B 1 53 ? 11.93 13.953 -2.088 1 97.25 53 PHE B CA 1
ATOM 2779 C C . PHE B 1 53 ? 13.438 13.727 -2.148 1 97.25 53 PHE B C 1
ATOM 2781 O O . PHE B 1 53 ? 14.172 14.57 -2.662 1 97.25 53 PHE B O 1
ATOM 2788 N N . SER B 1 54 ? 13.914 12.617 -1.614 1 96.44 54 SER B N 1
ATOM 2789 C CA . SER B 1 54 ? 15.328 12.273 -1.7 1 96.44 54 SER B CA 1
ATOM 2790 C C . SER B 1 54 ? 15.625 11.453 -2.947 1 96.44 54 SER B C 1
ATOM 2792 O O . SER B 1 54 ? 16.75 10.969 -3.129 1 96.44 54 SER B O 1
ATOM 2794 N N . ASN B 1 55 ? 14.555 11.211 -3.711 1 91.56 55 ASN B N 1
ATOM 2795 C CA . ASN B 1 55 ? 14.648 10.344 -4.883 1 91.56 55 ASN B CA 1
ATOM 2796 C C . ASN B 1 55 ? 15.117 8.945 -4.508 1 91.56 55 ASN B C 1
ATOM 2798 O O . ASN B 1 55 ? 15.953 8.352 -5.199 1 91.56 55 ASN B O 1
ATOM 2802 N N . GLY B 1 56 ? 14.734 8.516 -3.334 1 91.5 56 GLY B N 1
ATOM 2803 C CA . GLY B 1 56 ? 14.977 7.145 -2.918 1 91.5 56 GLY B CA 1
ATOM 2804 C C . GLY B 1 56 ? 16.281 6.969 -2.168 1 91.5 56 GLY B C 1
ATOM 2805 O O . GLY B 1 56 ? 16.656 5.852 -1.815 1 91.5 56 GLY B O 1
ATOM 2806 N N . LEU B 1 57 ? 17.016 7.996 -1.92 1 94 57 LEU B N 1
ATOM 2807 C CA . LEU B 1 57 ? 18.25 7.871 -1.157 1 94 57 LEU B CA 1
ATOM 2808 C C . LEU B 1 57 ? 17.969 7.418 0.271 1 94 57 LEU B C 1
ATOM 2810 O O . LEU B 1 57 ? 18.656 6.539 0.798 1 94 57 LEU B O 1
ATOM 2814 N N . VAL B 1 58 ? 16.969 8.078 0.898 1 97.56 58 VAL B N 1
ATOM 2815 C CA . VAL B 1 58 ? 16.516 7.582 2.191 1 97.56 58 VAL B CA 1
ATOM 2816 C C . VAL B 1 58 ? 15.352 6.609 1.987 1 97.56 58 VAL B C 1
ATOM 2818 O O . VAL B 1 58 ? 14.68 6.645 0.954 1 97.56 58 VAL B O 1
ATOM 2821 N N . LYS B 1 59 ? 15.141 5.746 2.961 1 96.38 59 LYS B N 1
ATOM 2822 C CA . LYS B 1 59 ? 14.047 4.781 2.887 1 96.38 59 LYS B CA 1
ATOM 2823 C C . LYS B 1 59 ? 13 5.051 3.965 1 96.38 59 LYS B C 1
ATOM 2825 O O . LYS B 1 59 ? 13.336 5.465 5.074 1 96.38 59 LYS B O 1
ATOM 2830 N N . ALA B 1 60 ? 11.781 4.922 3.611 1 98.06 60 ALA B N 1
ATOM 2831 C CA . ALA B 1 60 ? 10.703 4.863 4.59 1 98.06 60 ALA B CA 1
ATOM 2832 C C . ALA B 1 60 ? 10.328 3.416 4.91 1 98.06 60 ALA B C 1
ATOM 2834 O O . ALA B 1 60 ? 10.133 2.605 4 1 98.06 60 ALA B O 1
ATOM 2835 N N . MET B 1 61 ? 10.242 3.076 6.176 1 97.62 61 MET B N 1
ATOM 2836 C CA . MET B 1 61 ? 9.922 1.7 6.539 1 97.62 61 MET B CA 1
ATOM 2837 C C . MET B 1 61 ? 8.953 1.66 7.719 1 97.62 61 MET B C 1
ATOM 2839 O O . MET B 1 61 ? 9.055 2.475 8.641 1 97.62 61 MET B O 1
ATOM 2843 N N . ASP B 1 62 ? 8.047 0.696 7.648 1 97.94 62 ASP B N 1
ATOM 2844 C CA . ASP B 1 62 ? 7.137 0.41 8.75 1 97.94 62 ASP B CA 1
ATOM 2845 C C . ASP B 1 62 ? 7.902 -0.005 10.008 1 97.94 62 ASP B C 1
ATOM 2847 O O . ASP B 1 62 ? 8.859 -0.781 9.93 1 97.94 62 ASP B O 1
ATOM 2851 N N . PRO B 1 63 ? 7.457 0.541 11.141 1 97.44 63 PRO B N 1
ATOM 2852 C CA . PRO B 1 63 ? 8.227 0.233 12.352 1 97.44 63 PRO B CA 1
ATOM 2853 C C . PRO B 1 63 ? 8.227 -1.257 12.688 1 97.44 63 PRO B C 1
ATOM 2855 O O . PRO B 1 63 ? 9.219 -1.776 13.203 1 97.44 63 PRO B O 1
ATOM 2858 N N . LEU B 1 64 ? 7.113 -1.932 12.43 1 96.62 64 LEU B N 1
ATOM 2859 C CA . LEU B 1 64 ? 7.086 -3.363 12.711 1 96.62 64 LEU B CA 1
ATOM 2860 C C . LEU B 1 64 ? 8.008 -4.121 11.758 1 96.62 64 LEU B C 1
ATOM 2862 O O . LEU B 1 64 ? 8.609 -5.125 12.141 1 96.62 64 LEU B O 1
ATOM 2866 N N . ASP B 1 65 ? 8.125 -3.674 10.523 1 96.12 65 ASP B N 1
ATOM 2867 C CA . ASP B 1 65 ? 9.086 -4.246 9.586 1 96.12 65 ASP B CA 1
ATOM 2868 C C . ASP B 1 65 ? 10.516 -4.031 10.062 1 96.12 65 ASP B C 1
ATOM 2870 O O . ASP B 1 65 ? 11.359 -4.918 9.922 1 96.12 65 ASP B O 1
ATOM 2874 N N . LEU B 1 66 ? 10.742 -2.875 10.594 1 96 66 LEU B N 1
ATOM 2875 C CA . LEU B 1 66 ? 12.07 -2.57 11.117 1 96 66 LEU B CA 1
ATOM 2876 C C . LEU B 1 66 ? 12.398 -3.463 12.312 1 96 66 LEU B C 1
ATOM 2878 O O . LEU B 1 66 ? 13.531 -3.945 12.438 1 96 66 LEU B O 1
ATOM 2882 N N . TYR B 1 67 ? 11.398 -3.598 13.133 1 94.81 67 TYR B N 1
ATOM 2883 C CA . TYR B 1 67 ? 11.594 -4.418 14.32 1 94.81 67 TYR B CA 1
ATOM 2884 C C . TYR B 1 67 ? 11.961 -5.848 13.945 1 94.81 67 TYR B C 1
ATOM 2886 O O . TYR B 1 67 ? 12.727 -6.504 14.656 1 94.81 67 TYR B O 1
ATOM 2894 N N . LYS B 1 68 ? 11.531 -6.316 12.812 1 91.25 68 LYS B N 1
ATOM 2895 C CA . LYS B 1 68 ? 11.789 -7.672 12.336 1 91.25 68 LYS B CA 1
ATOM 2896 C C . LYS B 1 68 ? 13.148 -7.754 11.641 1 91.25 68 LYS B C 1
ATOM 2898 O O . LYS B 1 68 ? 13.641 -8.852 11.352 1 91.25 68 LYS B O 1
ATOM 2903 N N . ASN B 1 69 ? 13.695 -6.656 11.359 1 89.88 69 ASN B N 1
ATOM 2904 C CA . ASN B 1 69 ? 14.984 -6.602 10.688 1 89.88 69 ASN B CA 1
ATOM 2905 C C . ASN B 1 69 ? 16.047 -5.945 11.555 1 89.88 69 ASN B C 1
ATOM 2907 O O . ASN B 1 69 ? 16.594 -4.898 11.203 1 89.88 69 ASN B O 1
ATOM 2911 N N . ARG B 1 70 ? 16.531 -6.535 12.5 1 89.06 70 ARG B N 1
ATOM 2912 C CA . ARG B 1 70 ? 17.406 -5.969 13.523 1 89.06 70 ARG B CA 1
ATOM 2913 C C . ARG B 1 70 ? 18.766 -5.605 12.938 1 89.06 70 ARG B C 1
ATOM 2915 O O . ARG B 1 70 ? 19.375 -4.602 13.328 1 89.06 70 ARG B O 1
ATOM 2922 N N . SER B 1 71 ? 19.203 -6.426 12.039 1 89.56 71 SER B N 1
ATOM 2923 C CA . SER B 1 71 ? 20.516 -6.164 11.438 1 89.56 71 SER B CA 1
ATOM 2924 C C . SER B 1 71 ? 20.516 -4.844 10.68 1 89.56 71 SER B C 1
ATOM 2926 O O . SER B 1 71 ? 21.484 -4.098 10.719 1 89.56 71 SER B O 1
ATOM 2928 N N . LEU B 1 72 ? 19.422 -4.57 10.07 1 90.12 72 LEU B N 1
ATOM 2929 C CA . LEU B 1 72 ? 19.297 -3.33 9.305 1 90.12 72 LEU B CA 1
ATOM 2930 C C . LEU B 1 72 ? 19.328 -2.119 10.234 1 90.12 72 LEU B C 1
ATOM 2932 O O . LEU B 1 72 ? 20.062 -1.163 9.992 1 90.12 72 LEU B O 1
ATOM 2936 N N . VAL B 1 73 ? 18.609 -2.18 11.32 1 92.44 73 VAL B N 1
ATOM 2937 C CA . VAL B 1 73 ? 18.453 -1.019 12.188 1 92.44 73 VAL B CA 1
ATOM 2938 C C . VAL B 1 73 ? 19.75 -0.768 12.953 1 92.44 73 VAL B C 1
ATOM 2940 O O . VAL B 1 73 ? 20.031 0.368 13.336 1 92.44 73 VAL B O 1
ATOM 2943 N N . LYS B 1 74 ? 20.5 -1.763 13.078 1 93.38 74 LYS B N 1
ATOM 2944 C CA . LYS B 1 74 ? 21.75 -1.629 13.82 1 93.38 74 LYS B CA 1
ATOM 2945 C C . LYS B 1 74 ? 22.844 -0.987 12.969 1 93.38 74 LYS B C 1
ATOM 2947 O O . LYS B 1 74 ? 23.906 -0.64 13.469 1 93.38 74 LYS B O 1
ATOM 2952 N N . SER B 1 75 ? 22.547 -0.73 11.773 1 92.88 75 SER B N 1
ATOM 2953 C CA . SER B 1 75 ? 23.594 -0.19 10.898 1 92.88 75 SER B CA 1
ATOM 2954 C C . SER B 1 75 ? 23.156 1.135 10.281 1 92.88 75 SER B C 1
ATOM 2956 O O . SER B 1 75 ? 23.875 1.706 9.453 1 92.88 75 SER B O 1
ATOM 2958 N N . LYS B 1 76 ? 21.984 1.642 10.633 1 96.12 76 LYS B N 1
ATOM 2959 C CA . LYS B 1 76 ? 21.422 2.832 10 1 96.12 76 LYS B CA 1
ATOM 2960 C C . LYS B 1 76 ? 21.078 3.9 11.039 1 96.12 76 LYS B C 1
ATOM 2962 O O . LYS B 1 76 ? 20.984 3.607 12.234 1 96.12 76 LYS B O 1
ATOM 2967 N N . HIS B 1 77 ? 21.047 5.129 10.617 1 98 77 HIS B N 1
ATOM 2968 C CA . HIS B 1 77 ? 20.391 6.203 11.367 1 98 77 HIS B CA 1
ATOM 2969 C C . HIS B 1 77 ? 18.891 6.25 11.078 1 98 77 HIS B C 1
ATOM 2971 O O . HIS B 1 77 ? 18.484 6.438 9.93 1 98 77 HIS B O 1
ATOM 2977 N N . VAL B 1 78 ? 18.109 6.039 12.109 1 98.62 78 VAL B N 1
ATOM 2978 C CA . VAL B 1 78 ? 16.672 5.977 11.883 1 98.62 78 VAL B CA 1
ATOM 2979 C C . VAL B 1 78 ? 16 7.223 12.469 1 98.62 78 VAL B C 1
ATOM 2981 O O . VAL B 1 78 ? 16.219 7.562 13.633 1 98.62 78 VAL B O 1
ATOM 2984 N N . TYR B 1 79 ? 15.266 7.945 11.664 1 98.88 79 TYR B N 1
ATOM 2985 C CA . TYR B 1 79 ? 14.383 9.023 12.094 1 98.88 79 TYR B CA 1
ATOM 2986 C C . TYR B 1 79 ? 12.977 8.5 12.375 1 98.88 79 TYR B C 1
ATOM 2988 O O . TYR B 1 79 ? 12.289 8.016 11.469 1 98.88 79 TYR B O 1
ATOM 2996 N N . PHE B 1 80 ? 12.555 8.562 13.578 1 98.88 80 PHE B N 1
ATOM 2997 C CA . PHE B 1 80 ? 11.227 8.117 13.977 1 98.88 80 PHE B CA 1
ATOM 2998 C C . PHE B 1 80 ? 10.266 9.297 14.07 1 98.88 80 PHE B C 1
ATOM 3000 O O . PHE B 1 80 ? 10.477 10.219 14.859 1 98.88 80 PHE B O 1
ATOM 3007 N N . VAL B 1 81 ? 9.219 9.273 13.273 1 98.88 81 VAL B N 1
ATOM 3008 C CA . VAL B 1 81 ? 8.195 10.32 13.273 1 98.88 81 VAL B CA 1
ATOM 3009 C C . VAL B 1 81 ? 7.004 9.875 14.109 1 98.88 81 VAL B C 1
ATOM 3011 O O . VAL B 1 81 ? 6.391 8.836 13.836 1 98.88 81 VAL B O 1
ATOM 3014 N N . SER B 1 82 ? 6.688 10.57 15.125 1 98.38 82 SER B N 1
ATOM 3015 C CA . SER B 1 82 ? 5.57 10.258 16 1 98.38 82 SER B CA 1
ATOM 3016 C C . SER B 1 82 ? 5.09 11.5 16.75 1 98.38 82 SER B C 1
ATOM 3018 O O . SER B 1 82 ? 5.734 11.953 17.703 1 98.38 82 SER B O 1
ATOM 3020 N N . ILE B 1 83 ? 3.977 12 16.359 1 97 83 ILE B N 1
ATOM 3021 C CA . ILE B 1 83 ? 3.445 13.195 17 1 97 83 ILE B CA 1
ATOM 3022 C C . ILE B 1 83 ? 3.219 12.938 18.484 1 97 83 ILE B C 1
ATOM 3024 O O . ILE B 1 83 ? 3.584 13.766 19.328 1 97 83 ILE B O 1
ATOM 3028 N N . SER B 1 84 ? 2.723 11.773 18.828 1 94.75 84 SER B N 1
ATOM 3029 C CA . SER B 1 84 ? 2.404 11.445 20.219 1 94.75 84 SER B CA 1
ATOM 3030 C C . SER B 1 84 ? 3.668 11.148 21.016 1 94.75 84 SER B C 1
ATOM 3032 O O . SER B 1 84 ? 3.666 11.25 22.25 1 94.75 84 SER B O 1
ATOM 3034 N N . GLY B 1 85 ? 4.668 10.664 20.375 1 97.5 85 GLY B N 1
ATOM 3035 C CA . GLY B 1 85 ? 5.93 10.328 21.016 1 97.5 85 GLY B CA 1
ATOM 3036 C C . GLY B 1 85 ? 5.859 9.047 21.828 1 97.5 85 GLY B C 1
ATOM 3037 O O . GLY B 1 85 ? 6.797 8.727 22.562 1 97.5 85 GLY B O 1
ATOM 3038 N N . ASN B 1 86 ? 4.723 8.305 21.625 1 97.31 86 ASN B N 1
ATOM 3039 C CA . ASN B 1 86 ? 4.578 7.172 22.531 1 97.31 86 ASN B CA 1
ATOM 3040 C C . ASN B 1 86 ? 4.184 5.902 21.797 1 97.31 86 ASN B C 1
ATOM 3042 O O . ASN B 1 86 ? 3.762 4.918 22.406 1 97.31 86 ASN B O 1
ATOM 3046 N N . THR B 1 87 ? 4.281 5.93 20.5 1 97.31 87 THR B N 1
ATOM 3047 C CA . THR B 1 87 ? 4.016 4.711 19.75 1 97.31 87 THR B CA 1
ATOM 3048 C C . THR B 1 87 ? 4.984 3.604 20.156 1 97.31 87 THR B C 1
ATOM 3050 O O . THR B 1 87 ? 6.195 3.73 19.969 1 97.31 87 THR B O 1
ATOM 3053 N N . ILE B 1 88 ? 4.488 2.52 20.609 1 97.12 88 ILE B N 1
ATOM 3054 C CA . ILE B 1 88 ? 5.273 1.493 21.281 1 97.12 88 ILE B CA 1
ATOM 3055 C C . ILE B 1 88 ? 6.301 0.909 20.312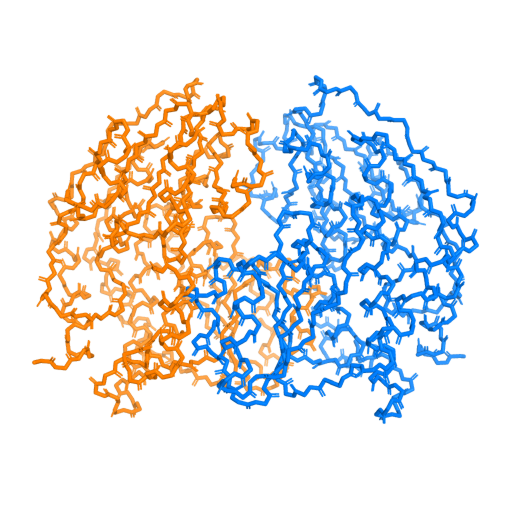 1 97.12 88 ILE B C 1
ATOM 3057 O O . ILE B 1 88 ? 7.453 0.675 20.688 1 97.12 88 ILE B O 1
ATOM 3061 N N . THR B 1 89 ? 5.871 0.603 19.141 1 97.06 89 THR B N 1
ATOM 3062 C CA . THR B 1 89 ? 6.777 -0.037 18.188 1 97.06 89 THR B CA 1
ATOM 3063 C C . THR B 1 89 ? 7.934 0.892 17.844 1 97.06 89 THR B C 1
ATOM 3065 O O . THR B 1 89 ? 9.078 0.451 17.734 1 97.06 89 THR B O 1
ATOM 3068 N N . ASN B 1 90 ? 7.629 2.164 17.656 1 98 90 ASN B N 1
ATOM 3069 C CA . ASN B 1 90 ? 8.688 3.141 17.438 1 98 90 ASN B CA 1
ATOM 3070 C C . ASN B 1 90 ? 9.695 3.152 18.578 1 98 90 ASN B C 1
ATOM 3072 O O . ASN B 1 90 ? 10.906 3.146 18.344 1 98 90 ASN B O 1
ATOM 3076 N N . VAL B 1 91 ? 9.172 3.178 19.75 1 98.38 91 VAL B N 1
ATOM 3077 C CA . VAL B 1 91 ? 10.008 3.238 20.938 1 98.38 91 VAL B CA 1
ATOM 3078 C C . VAL B 1 91 ? 10.883 1.991 21.016 1 98.38 91 VAL B C 1
ATOM 3080 O O . VAL B 1 91 ? 12.086 2.086 21.266 1 98.38 91 VAL B O 1
ATOM 3083 N N . LYS B 1 92 ? 10.289 0.84 20.797 1 97.19 92 LYS B N 1
ATOM 3084 C CA . LYS B 1 92 ? 11.023 -0.423 20.844 1 97.19 92 LYS B CA 1
ATOM 3085 C C . LYS B 1 92 ? 12.156 -0.452 19.828 1 97.19 92 LYS B C 1
ATOM 3087 O O . LYS B 1 92 ? 13.266 -0.875 20.141 1 97.19 92 LYS B O 1
ATOM 3092 N N . VAL B 1 93 ? 11.891 -0.007 18.609 1 97.94 93 VAL B N 1
ATOM 3093 C CA . VAL B 1 93 ? 12.898 -0.036 17.562 1 97.94 93 VAL B CA 1
ATOM 3094 C C . VAL B 1 93 ? 13.984 0.996 17.859 1 97.94 93 VAL B C 1
ATOM 3096 O O . VAL B 1 93 ? 15.172 0.744 17.625 1 97.94 93 VAL B O 1
ATOM 3099 N N . ALA B 1 94 ? 13.555 2.15 18.344 1 98.12 94 ALA B N 1
ATOM 3100 C CA . ALA B 1 94 ? 14.516 3.203 18.672 1 98.12 94 ALA B CA 1
ATOM 3101 C C . ALA B 1 94 ? 15.555 2.717 19.672 1 98.12 94 ALA B C 1
ATOM 3103 O O . ALA B 1 94 ? 16.719 3.098 19.609 1 98.12 94 ALA B O 1
ATOM 3104 N N . LYS B 1 95 ? 15.195 1.843 20.531 1 96.88 95 LYS B N 1
ATOM 3105 C CA . LYS B 1 95 ? 16.062 1.342 21.594 1 96.88 95 LYS B CA 1
ATOM 3106 C C . LYS B 1 95 ? 17.156 0.438 21.016 1 96.88 95 LYS B C 1
ATOM 3108 O O . LYS B 1 95 ? 18.219 0.269 21.625 1 96.88 95 LYS B O 1
ATOM 3113 N N . ILE B 1 96 ? 16.969 -0.102 19.891 1 95.31 96 ILE B N 1
ATOM 3114 C CA . ILE B 1 96 ? 17.922 -1.088 19.406 1 95.31 96 ILE B CA 1
ATOM 3115 C C . ILE B 1 96 ? 18.609 -0.555 18.141 1 95.31 96 ILE B C 1
ATOM 3117 O O . ILE B 1 96 ? 19.344 -1.288 17.469 1 95.31 96 ILE B O 1
ATOM 3121 N N . THR B 1 97 ? 18.312 0.64 17.719 1 96.12 97 THR B N 1
ATOM 3122 C CA . THR B 1 97 ? 18.906 1.217 16.516 1 96.12 97 THR B CA 1
ATOM 3123 C C . THR B 1 97 ? 20.281 1.78 16.812 1 96.12 97 THR B C 1
ATOM 3125 O O . THR B 1 97 ? 20.578 2.156 17.953 1 96.12 97 THR B O 1
ATOM 3128 N N . LYS B 1 98 ? 21.172 1.812 15.836 1 92.5 98 LYS B N 1
ATOM 3129 C CA . LYS B 1 98 ? 22.5 2.387 15.969 1 92.5 98 LYS B CA 1
ATOM 3130 C C . LYS B 1 98 ? 22.438 3.846 16.422 1 92.5 98 LYS B C 1
ATOM 3132 O O . LYS B 1 98 ? 23.078 4.238 17.391 1 92.5 98 LYS B O 1
ATOM 3137 N N . LYS B 1 99 ? 21.719 4.652 15.68 1 97.38 99 LYS B N 1
ATOM 3138 C CA . LYS B 1 99 ? 21.453 6.059 15.961 1 97.38 99 LYS B CA 1
ATOM 3139 C C . LYS B 1 99 ? 20 6.406 15.664 1 97.38 99 LYS B C 1
ATOM 3141 O O . LYS B 1 99 ? 19.453 6.02 14.625 1 97.38 99 LYS B O 1
ATOM 3146 N N . SER B 1 100 ? 19.406 7.023 16.562 1 98.25 100 SER B N 1
ATOM 3147 C CA . SER B 1 100 ? 17.984 7.352 16.406 1 98.25 100 SER B CA 1
ATOM 3148 C C . SER B 1 100 ? 17.75 8.844 16.641 1 98.25 100 SER B C 1
ATOM 3150 O O . SER B 1 100 ? 18.375 9.461 17.5 1 98.25 100 SER B O 1
ATOM 3152 N N . THR B 1 101 ? 16.922 9.469 15.867 1 98.75 101 THR B N 1
ATOM 3153 C CA . THR B 1 101 ? 16.391 10.812 16.062 1 98.75 101 THR B CA 1
ATOM 3154 C C . THR B 1 101 ? 14.867 10.781 16.125 1 98.75 101 THR B C 1
ATOM 3156 O O . THR B 1 101 ? 14.203 10.266 15.219 1 98.75 101 THR B O 1
ATOM 3159 N N . ALA B 1 102 ? 14.328 11.289 17.156 1 98.81 102 ALA B N 1
ATOM 3160 C CA . ALA B 1 102 ? 12.883 11.406 17.297 1 98.81 102 ALA B CA 1
ATOM 3161 C C . ALA B 1 102 ? 12.375 12.711 16.672 1 98.81 102 ALA B C 1
ATOM 3163 O O . ALA B 1 102 ? 12.938 13.781 16.938 1 98.81 102 ALA B O 1
ATOM 3164 N N . ILE B 1 103 ? 11.422 12.648 15.844 1 98.88 103 ILE B N 1
ATOM 3165 C CA . ILE B 1 103 ? 10.617 13.781 15.398 1 98.88 103 ILE B CA 1
ATOM 3166 C C . ILE B 1 103 ? 9.242 13.734 16.047 1 98.88 103 ILE B C 1
ATOM 3168 O O . ILE B 1 103 ? 8.398 12.906 15.68 1 98.88 103 ILE B O 1
ATOM 3172 N N . THR B 1 104 ? 9.023 14.586 17.047 1 98.56 104 THR B N 1
ATOM 3173 C CA . THR B 1 104 ? 7.836 14.422 17.875 1 98.56 104 THR B CA 1
ATOM 3174 C C . THR B 1 104 ? 7.391 15.758 18.453 1 98.56 104 THR B C 1
ATOM 3176 O O . THR B 1 104 ? 8.133 16.75 18.391 1 98.56 104 THR B O 1
ATOM 3179 N N . SER B 1 105 ? 6.16 15.789 18.859 1 96.81 105 SER B N 1
ATOM 3180 C CA . SER B 1 105 ? 5.66 16.984 19.516 1 96.81 105 SER B CA 1
ATOM 3181 C C . SER B 1 105 ? 5.809 16.891 21.031 1 96.81 105 SER B C 1
ATOM 3183 O O . SER B 1 105 ? 5.508 17.844 21.75 1 96.81 105 SER B O 1
ATOM 3185 N N . LYS B 1 106 ? 6.273 15.758 21.484 1 96.12 106 LYS B N 1
ATOM 3186 C CA . LYS B 1 106 ? 6.359 15.523 22.922 1 96.12 106 LYS B CA 1
ATOM 3187 C C . LYS B 1 106 ? 7.809 15.344 23.375 1 96.12 106 LYS B C 1
ATOM 3189 O O . LYS B 1 106 ? 8.352 14.234 23.297 1 96.12 106 LYS B O 1
ATOM 3194 N N . SER B 1 107 ? 8.312 16.344 24.031 1 95.38 107 SER B N 1
ATOM 3195 C CA . SER B 1 107 ? 9.703 16.297 24.484 1 95.38 107 SER B CA 1
ATOM 3196 C C . SER B 1 107 ? 9.875 15.328 25.656 1 95.38 107 SER B C 1
ATOM 3198 O O . SER B 1 107 ? 10.969 14.812 25.891 1 95.38 107 SER B O 1
ATOM 3200 N N . ASP B 1 108 ? 8.797 15.07 26.297 1 96.5 108 ASP B N 1
ATOM 3201 C CA . ASP B 1 108 ? 8.859 14.195 27.469 1 96.5 108 ASP B CA 1
ATOM 3202 C C . ASP B 1 108 ? 8.289 12.812 27.156 1 96.5 108 ASP B C 1
ATOM 3204 O O . ASP B 1 108 ? 8.094 12 28.047 1 96.5 108 ASP B O 1
ATOM 3208 N N . GLY B 1 109 ? 7.977 12.594 25.891 1 97.19 109 GLY B N 1
ATOM 3209 C CA . GLY B 1 109 ? 7.488 11.289 25.484 1 97.19 109 GLY B CA 1
ATOM 3210 C C . GLY B 1 109 ? 8.555 10.211 25.547 1 97.19 109 GLY B C 1
ATOM 3211 O O . GLY B 1 109 ? 9.75 10.508 25.625 1 97.19 109 GLY B O 1
ATOM 3212 N N . GLN B 1 110 ? 8.141 8.984 25.5 1 98.5 110 GLN B N 1
ATOM 3213 C CA . GLN B 1 110 ? 9.062 7.855 25.578 1 98.5 110 GLN B CA 1
ATOM 3214 C C . GLN B 1 110 ? 10.031 7.844 24.406 1 98.5 110 GLN B C 1
ATOM 3216 O O . GLN B 1 110 ? 11.211 7.512 24.578 1 98.5 110 GLN B O 1
ATOM 3221 N N . LEU B 1 111 ? 9.523 8.172 23.25 1 98.62 111 LEU B N 1
ATOM 3222 C CA . LEU B 1 111 ? 10.367 8.172 22.062 1 98.62 111 LEU B CA 1
ATOM 3223 C C . LEU B 1 111 ? 11.516 9.164 22.219 1 98.62 111 LEU B C 1
ATOM 3225 O O . LEU B 1 111 ? 12.664 8.844 21.891 1 98.62 111 LEU B O 1
ATOM 3229 N N . ALA B 1 112 ? 11.156 10.344 22.672 1 98.56 112 ALA B N 1
ATOM 3230 C CA . ALA B 1 112 ? 12.188 11.352 22.891 1 98.56 112 ALA B CA 1
ATOM 3231 C C . ALA B 1 112 ? 13.203 10.883 23.938 1 98.56 112 ALA B C 1
ATOM 3233 O O . ALA B 1 112 ? 14.406 11.133 23.797 1 98.56 112 ALA B O 1
ATOM 3234 N N . LYS B 1 113 ? 12.797 10.219 24.922 1 98.38 113 LYS B N 1
ATOM 3235 C CA . LYS B 1 113 ? 13.641 9.773 26.031 1 98.38 113 LYS B CA 1
ATOM 3236 C C . LYS B 1 113 ? 14.648 8.727 25.562 1 98.38 113 LYS B C 1
ATOM 3238 O O . LYS B 1 113 ? 15.789 8.695 26.031 1 98.38 113 LYS B O 1
ATOM 3243 N N . VAL B 1 114 ? 14.25 7.895 24.656 1 98.25 114 VAL B N 1
ATOM 3244 C CA . VAL B 1 114 ? 15.102 6.758 24.312 1 98.25 114 VAL B CA 1
ATOM 3245 C C . VAL B 1 114 ? 15.945 7.094 23.078 1 98.25 114 VAL B C 1
ATOM 3247 O O . VAL B 1 114 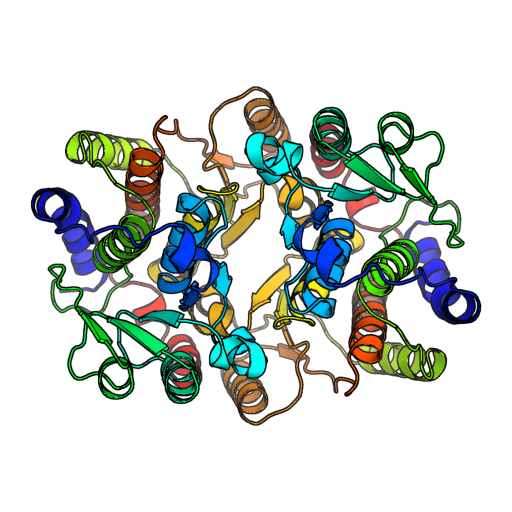? 16.859 6.355 22.734 1 98.25 114 VAL B O 1
ATOM 3250 N N . SER B 1 115 ? 15.656 8.195 22.359 1 98.5 115 SER B N 1
ATOM 3251 C CA . SER B 1 115 ? 16.344 8.539 21.109 1 98.5 115 SER B CA 1
ATOM 3252 C C . SER B 1 115 ? 17.625 9.305 21.391 1 98.5 115 SER B C 1
ATOM 3254 O O . SER B 1 115 ? 17.75 9.984 22.406 1 98.5 115 SER B O 1
ATOM 3256 N N . ASN B 1 116 ? 18.594 9.227 20.484 1 98.25 116 ASN B N 1
ATOM 3257 C CA . ASN B 1 116 ? 19.844 9.953 20.594 1 98.25 116 ASN B CA 1
ATOM 3258 C C . ASN B 1 116 ? 19.641 11.453 20.406 1 98.25 116 ASN B C 1
ATOM 3260 O O . ASN B 1 116 ? 20.344 12.266 21 1 98.25 116 ASN B O 1
ATOM 3264 N N . ASP B 1 117 ? 18.781 11.828 19.516 1 98.38 117 ASP B N 1
ATOM 3265 C CA . ASP B 1 117 ? 18.453 13.227 19.203 1 98.38 117 ASP B CA 1
ATOM 3266 C C . ASP B 1 117 ? 16.953 13.43 19.078 1 98.38 117 ASP B C 1
ATOM 3268 O O . ASP B 1 117 ? 16.203 12.469 18.859 1 98.38 117 ASP B O 1
ATOM 3272 N N . VAL B 1 118 ? 16.609 14.688 19.234 1 98.56 118 VAL B N 1
ATOM 3273 C CA . VAL B 1 118 ? 15.18 15 19.156 1 98.56 118 VAL B CA 1
ATOM 3274 C C . VAL B 1 118 ? 14.969 16.25 18.297 1 98.56 118 VAL B C 1
ATOM 3276 O O . VAL B 1 118 ? 15.672 17.25 18.469 1 98.56 118 VAL B O 1
ATOM 3279 N N . ILE B 1 119 ? 14.117 16.172 17.328 1 98.69 119 ILE B N 1
ATOM 3280 C CA . ILE B 1 119 ? 13.547 17.328 16.641 1 98.69 119 ILE B CA 1
ATOM 3281 C C . ILE B 1 119 ? 12.117 17.547 17.109 1 98.69 119 ILE B C 1
ATOM 3283 O O . ILE B 1 119 ? 11.234 16.719 16.891 1 98.69 119 ILE B O 1
ATOM 3287 N N . LEU B 1 120 ? 11.906 18.672 17.719 1 98.12 120 LEU B N 1
ATOM 3288 C CA . LEU B 1 120 ? 10.617 18.953 18.344 1 98.12 120 LEU B CA 1
ATOM 3289 C C . LEU B 1 120 ? 9.703 19.703 17.375 1 98.12 120 LEU B C 1
ATOM 3291 O O . LEU B 1 120 ? 10.094 20.719 16.797 1 98.12 120 LEU B O 1
ATOM 3295 N N . LEU B 1 121 ? 8.539 19.109 17.141 1 97.5 121 LEU B N 1
ATOM 3296 C CA . LEU B 1 121 ? 7.469 19.766 16.406 1 97.5 121 LEU B CA 1
ATOM 3297 C C . LEU B 1 121 ? 6.617 20.625 17.328 1 97.5 121 LEU B C 1
ATOM 3299 O O . LEU B 1 121 ? 6.246 20.203 18.422 1 97.5 121 LEU B O 1
ATOM 3303 N N . ASP B 1 122 ? 6.289 21.781 16.922 1 93.81 122 ASP B N 1
ATOM 3304 C CA . ASP B 1 122 ? 5.648 22.719 17.828 1 93.81 122 ASP B CA 1
ATOM 3305 C C . ASP B 1 122 ? 4.531 23.5 17.141 1 93.81 122 ASP B C 1
ATOM 3307 O O . ASP B 1 122 ? 4.23 24.625 17.516 1 93.81 122 ASP B O 1
ATOM 3311 N N . SER B 1 123 ? 4.02 22.875 16.141 1 92.44 123 SER B N 1
ATOM 3312 C CA . SER B 1 123 ? 2.898 23.531 15.469 1 92.44 123 SER B CA 1
ATOM 3313 C C . SER B 1 123 ? 1.773 23.828 16.453 1 92.44 123 SER B C 1
ATOM 3315 O O . SER B 1 123 ? 1.539 23.062 17.391 1 92.44 123 SER B O 1
ATOM 3317 N N . PRO B 1 124 ? 1.189 24.969 16.203 1 88.81 124 PRO B N 1
ATOM 3318 C CA . PRO B 1 124 ? 0.085 25.312 17.109 1 88.81 124 PRO B CA 1
ATOM 3319 C C . PRO B 1 124 ? -1.071 24.312 17.016 1 88.81 124 PRO B C 1
ATOM 3321 O O . PRO B 1 124 ? -1.315 23.734 15.961 1 88.81 124 PRO B O 1
ATOM 3324 N N . ASN B 1 125 ? -1.63 23.984 18.141 1 80.25 125 ASN B N 1
ATOM 3325 C CA . ASN B 1 125 ? -2.85 23.188 18.156 1 80.25 125 ASN B CA 1
ATOM 3326 C C . ASN B 1 125 ? -3.852 23.719 19.172 1 80.25 125 ASN B C 1
ATOM 3328 O O . ASN B 1 125 ? -3.494 24.516 20.047 1 80.25 125 ASN B O 1
ATOM 3332 N N . ASN B 1 126 ? -5.012 23.312 19.062 1 83.19 126 ASN B N 1
ATOM 3333 C CA . ASN B 1 126 ? -6.082 23.844 19.891 1 83.19 126 ASN B CA 1
ATOM 3334 C C . ASN B 1 126 ? -6.281 23.031 21.156 1 83.19 126 ASN B C 1
ATOM 3336 O O . ASN B 1 126 ? -7.254 23.234 21.891 1 83.19 126 ASN B O 1
ATOM 3340 N N . GLY B 1 127 ? -5.441 22.109 21.312 1 85.44 127 GLY B N 1
ATOM 3341 C CA . GLY B 1 127 ? -5.469 21.312 22.531 1 85.44 127 GLY B CA 1
ATOM 3342 C C . GLY B 1 127 ? -6.578 20.281 22.562 1 85.44 127 GLY B C 1
ATOM 3343 O O . GLY B 1 127 ? -6.855 19.688 23.594 1 85.44 127 GLY B O 1
ATOM 3344 N N . VAL B 1 128 ? -7.332 20.234 21.469 1 90.94 128 VAL B N 1
ATOM 3345 C CA . VAL B 1 128 ? -8.414 19.266 21.359 1 90.94 128 VAL B CA 1
ATOM 3346 C C . VAL B 1 128 ? -7.977 18.094 20.5 1 90.94 128 VAL B C 1
ATOM 3348 O O . VAL B 1 128 ? -7.379 18.281 19.438 1 90.94 128 VAL B O 1
ATOM 3351 N N . PHE B 1 129 ? -8.203 16.922 21.094 1 89.69 129 PHE B N 1
ATOM 3352 C CA . PHE B 1 129 ? -7.895 15.68 20.375 1 89.69 129 PHE B CA 1
ATOM 3353 C C . PHE B 1 129 ? -8.742 15.555 19.125 1 89.69 129 PHE B C 1
ATOM 3355 O O . PHE B 1 129 ? -9.969 15.43 19.203 1 89.69 129 PHE B O 1
ATOM 3362 N N . THR B 1 130 ? -8.148 15.734 17.953 1 95.06 130 THR B N 1
ATOM 3363 C CA . THR B 1 130 ? -8.844 15.719 16.672 1 95.06 130 THR B CA 1
ATOM 3364 C C . THR B 1 130 ? -7.969 15.102 15.594 1 95.06 130 THR B C 1
ATOM 3366 O O . THR B 1 130 ? -6.879 14.594 15.875 1 95.06 130 THR B O 1
ATOM 3369 N N . ALA B 1 131 ? -8.5 14.945 14.344 1 96.25 131 ALA B N 1
ATOM 3370 C CA . ALA B 1 131 ? -7.758 14.352 13.234 1 96.25 131 ALA B CA 1
ATOM 3371 C C . ALA B 1 131 ? -6.531 15.188 12.883 1 96.25 131 ALA B C 1
ATOM 3373 O O . ALA B 1 131 ? -6.547 16.406 13.039 1 96.25 131 ALA B O 1
ATOM 3374 N N . GLY B 1 132 ? -5.48 14.539 12.477 1 95.62 132 GLY B N 1
ATOM 3375 C CA . GLY B 1 132 ? -4.242 15.219 12.148 1 95.62 132 GLY B CA 1
ATOM 3376 C C . GLY B 1 132 ? -4.379 16.172 10.977 1 95.62 132 GLY B C 1
ATOM 3377 O O . GLY B 1 132 ? -4.938 15.82 9.938 1 95.62 132 GLY B O 1
ATOM 3378 N N . SER B 1 133 ? -3.938 17.422 11.141 1 97.69 133 SER B N 1
ATOM 3379 C CA . SER B 1 133 ? -3.949 18.438 10.094 1 97.69 133 SER B CA 1
ATOM 3380 C C . SER B 1 133 ? -2.648 19.234 10.07 1 97.69 133 SER B C 1
ATOM 3382 O O . SER B 1 133 ? -1.673 18.828 9.438 1 97.69 133 SER B O 1
ATOM 3384 N N . ILE B 1 134 ? -2.539 20.141 11.016 1 97.62 134 ILE B N 1
ATOM 3385 C CA . ILE B 1 134 ? -1.357 21 11.039 1 97.62 134 ILE B CA 1
ATOM 3386 C C . ILE B 1 134 ? -0.146 20.203 11.5 1 97.62 134 ILE B C 1
ATOM 3388 O O . ILE B 1 134 ? 0.976 20.438 11.047 1 97.62 134 ILE B O 1
ATOM 3392 N N . SER B 1 135 ? -0.355 19.266 12.438 1 97.12 135 SER B N 1
ATOM 3393 C CA . SER B 1 135 ? 0.74 18.422 12.914 1 97.12 135 SER B CA 1
ATOM 3394 C C . SER B 1 135 ? 1.292 17.547 11.789 1 97.12 135 SER B C 1
ATOM 3396 O O . SER B 1 135 ? 2.498 17.297 11.727 1 97.12 135 SER B O 1
ATOM 3398 N N . PHE B 1 136 ? 0.418 17.078 10.938 1 98.44 136 PHE B N 1
ATOM 3399 C CA . PHE B 1 136 ? 0.88 16.328 9.773 1 98.44 136 PHE B CA 1
ATOM 3400 C C . PHE B 1 136 ? 1.707 17.219 8.859 1 98.44 136 PHE B C 1
ATOM 3402 O O . PHE B 1 136 ? 2.793 16.844 8.422 1 98.44 136 PHE B O 1
ATOM 3409 N N . LEU B 1 137 ? 1.16 18.359 8.547 1 98.69 137 LEU B N 1
ATOM 3410 C CA . LEU B 1 137 ? 1.855 19.266 7.637 1 98.69 137 LEU B CA 1
ATOM 3411 C C . LEU B 1 137 ? 3.254 19.578 8.156 1 98.69 137 LEU B C 1
ATOM 3413 O O . LEU B 1 137 ? 4.223 19.547 7.391 1 98.69 137 LEU B O 1
ATOM 3417 N N . GLU B 1 138 ? 3.328 19.859 9.422 1 98.62 138 GLU B N 1
ATOM 3418 C CA . GLU B 1 138 ? 4.625 20.188 10.016 1 98.62 138 GLU B CA 1
ATOM 3419 C C . GLU B 1 138 ? 5.586 19 9.914 1 98.62 138 GLU B C 1
ATOM 3421 O O . GLU B 1 138 ? 6.746 19.172 9.531 1 98.62 138 GLU B O 1
ATOM 3426 N N . SER B 1 139 ? 5.129 17.797 10.305 1 98.75 139 SER B N 1
ATOM 3427 C CA . SER B 1 139 ? 6.016 16.641 10.273 1 98.75 139 SER B CA 1
ATOM 3428 C C . SER B 1 139 ? 6.438 16.297 8.844 1 98.75 139 SER B C 1
ATOM 3430 O O . SER B 1 139 ? 7.586 15.922 8.609 1 98.75 139 SER B O 1
ATOM 3432 N N . ALA B 1 140 ? 5.512 16.453 7.891 1 98.88 140 ALA B N 1
ATOM 3433 C CA . ALA B 1 140 ? 5.828 16.219 6.484 1 98.88 140 ALA B CA 1
ATOM 3434 C C . ALA B 1 140 ? 6.918 17.156 5.992 1 98.88 140 ALA B C 1
ATOM 3436 O O . ALA B 1 140 ? 7.922 16.719 5.422 1 98.88 140 ALA B O 1
ATOM 3437 N N . LEU B 1 141 ? 6.707 18.422 6.25 1 98.88 141 LEU B N 1
ATOM 3438 C CA . LEU B 1 141 ? 7.668 19.422 5.789 1 98.88 141 LEU B CA 1
ATOM 3439 C C . LEU B 1 141 ? 9 19.266 6.508 1 98.88 141 LEU B C 1
ATOM 3441 O O . LEU B 1 141 ? 10.062 19.469 5.91 1 98.88 141 LEU B O 1
ATOM 3445 N N . CYS B 1 142 ? 8.938 18.938 7.777 1 98.88 142 CYS B N 1
ATOM 3446 C CA . CYS B 1 142 ? 10.156 18.656 8.516 1 98.88 142 CYS B CA 1
ATOM 3447 C C . CYS B 1 142 ? 10.953 17.531 7.863 1 98.88 142 CYS B C 1
ATOM 3449 O O . CYS B 1 142 ? 12.141 17.688 7.57 1 98.88 142 CYS B O 1
ATOM 3451 N N . CYS B 1 143 ? 10.328 16.406 7.594 1 98.94 143 CYS B N 1
ATOM 3452 C CA . CYS B 1 143 ? 10.977 15.25 6.977 1 98.94 143 CYS B CA 1
ATOM 3453 C C . CYS B 1 143 ? 11.531 15.609 5.602 1 98.94 143 CYS B C 1
ATOM 3455 O O . CYS B 1 143 ? 12.664 15.258 5.273 1 98.94 143 CYS B O 1
ATOM 3457 N N . ILE B 1 144 ? 10.711 16.328 4.836 1 98.88 144 ILE B N 1
ATOM 3458 C CA . ILE B 1 144 ? 11.133 16.719 3.494 1 98.88 144 ILE B CA 1
ATOM 3459 C C . ILE B 1 144 ? 12.359 17.625 3.584 1 98.88 144 ILE B C 1
ATOM 3461 O O . ILE B 1 144 ? 13.328 17.438 2.844 1 98.88 144 ILE B O 1
ATOM 3465 N N . SER B 1 145 ? 12.359 18.594 4.5 1 98.81 145 SER B N 1
ATOM 3466 C CA . SER B 1 145 ? 13.438 19.562 4.598 1 98.81 145 SER B CA 1
ATOM 3467 C C . SER B 1 145 ? 14.75 18.906 5.02 1 98.81 145 SER B C 1
ATOM 3469 O O . SER B 1 145 ? 15.828 19.422 4.742 1 98.81 145 SER B O 1
ATOM 3471 N N . LEU B 1 146 ? 14.656 17.766 5.703 1 98.88 146 LEU B N 1
ATOM 3472 C CA . LEU B 1 146 ? 15.852 17.031 6.125 1 98.88 146 LEU B CA 1
ATOM 3473 C C . LEU B 1 146 ? 16.562 16.422 4.93 1 98.88 146 LEU B C 1
ATOM 3475 O O . LEU B 1 146 ? 17.75 16.078 5.012 1 98.88 146 LEU B O 1
ATOM 3479 N N . VAL B 1 147 ? 15.859 16.25 3.781 1 98.69 147 VAL B N 1
ATOM 3480 C CA . VAL B 1 147 ? 16.484 15.469 2.723 1 98.69 147 VAL B CA 1
ATOM 3481 C C . VAL B 1 147 ? 16.609 16.312 1.455 1 98.69 147 VAL B C 1
ATOM 3483 O O . VAL B 1 147 ? 17.312 15.93 0.515 1 98.69 147 VAL B O 1
ATOM 3486 N N . ALA B 1 148 ? 15.914 17.422 1.402 1 98.12 148 ALA B N 1
ATOM 3487 C CA . ALA B 1 148 ? 15.945 18.297 0.233 1 98.12 148 ALA B CA 1
ATOM 3488 C C . ALA B 1 148 ? 15.648 19.75 0.621 1 98.12 148 ALA B C 1
ATOM 3490 O O . ALA B 1 148 ? 14.914 20 1.579 1 98.12 148 ALA B O 1
ATOM 3491 N N . PRO B 1 149 ? 16.203 20.734 -0.154 1 97.19 149 PRO B N 1
ATOM 3492 C CA . PRO B 1 149 ? 15.797 22.125 0.068 1 97.19 149 PRO B CA 1
ATOM 3493 C C . PRO B 1 149 ? 14.328 22.375 -0.287 1 97.19 149 PRO B C 1
ATOM 3495 O O . PRO B 1 149 ? 13.828 21.828 -1.277 1 97.19 149 PRO B O 1
ATOM 3498 N N . ILE B 1 150 ? 13.656 23.047 0.497 1 96.69 150 ILE B N 1
ATOM 3499 C CA . ILE B 1 150 ? 12.25 23.297 0.176 1 96.69 150 ILE B CA 1
ATOM 3500 C C . ILE B 1 150 ? 12.016 24.812 0.041 1 96.69 150 ILE B C 1
ATOM 3502 O O . ILE B 1 150 ? 12.672 25.609 0.709 1 96.69 150 ILE B O 1
ATOM 3506 N N . ARG B 1 151 ? 11.18 25.172 -0.867 1 95.12 151 ARG B N 1
ATOM 3507 C CA . ARG B 1 151 ? 10.664 26.531 -1.073 1 95.12 151 ARG B CA 1
ATOM 3508 C C . ARG B 1 151 ? 9.141 26.547 -1.054 1 95.12 151 ARG B C 1
ATOM 3510 O O . ARG B 1 151 ? 8.5 25.891 -1.884 1 95.12 151 ARG B O 1
ATOM 3517 N N . ILE B 1 152 ? 8.617 27.203 -0.101 1 96.31 152 ILE B N 1
ATOM 3518 C CA . ILE B 1 152 ? 7.172 27.328 0.029 1 96.31 152 ILE B CA 1
ATOM 3519 C C . ILE B 1 152 ? 6.699 28.594 -0.691 1 96.31 152 ILE B C 1
ATOM 3521 O O . ILE B 1 152 ? 6.992 29.719 -0.259 1 96.31 152 ILE B O 1
ATOM 3525 N N . SER B 1 153 ? 5.961 28.312 -1.754 1 92.19 153 SER B N 1
ATOM 3526 C CA . SER B 1 153 ? 5.516 29.438 -2.574 1 92.19 153 SER B CA 1
ATOM 3527 C C . SER B 1 153 ? 3.998 29.562 -2.564 1 92.19 153 SER B C 1
ATOM 3529 O O . SER B 1 153 ? 3.289 28.609 -2.896 1 92.19 153 SER B O 1
ATOM 3531 N N . HIS B 1 154 ? 3.471 30.719 -2.186 1 93.38 154 HIS B N 1
ATOM 3532 C CA . HIS B 1 154 ? 2.07 31.109 -2.285 1 93.38 154 HIS B CA 1
ATOM 3533 C C . HIS B 1 154 ? 1.168 30.141 -1.527 1 93.38 154 HIS B C 1
ATOM 3535 O O . HIS B 1 154 ? 0.192 29.625 -2.082 1 93.38 154 HIS B O 1
ATOM 3541 N N . PRO B 1 155 ? 1.479 29.906 -0.284 1 96.94 155 PRO B N 1
ATOM 3542 C CA . PRO B 1 155 ? 0.66 28.953 0.475 1 96.94 155 PRO B CA 1
ATOM 3543 C C . PRO B 1 155 ? -0.8 29.391 0.579 1 96.94 155 PRO B C 1
ATOM 3545 O O . PRO B 1 155 ? -1.701 28.547 0.551 1 96.94 155 PRO B O 1
ATOM 3548 N N . ALA B 1 156 ? -1.038 30.672 0.665 1 97.88 156 ALA B N 1
ATOM 3549 C CA . ALA B 1 156 ? -2.404 31.188 0.771 1 97.88 156 ALA B CA 1
ATOM 3550 C C . ALA B 1 156 ? -3.203 30.875 -0.492 1 97.88 156 ALA B C 1
ATOM 3552 O O . ALA B 1 156 ? -4.391 30.547 -0.419 1 97.88 156 ALA B O 1
ATOM 3553 N N . ARG B 1 157 ? -2.607 31.047 -1.589 1 97.75 157 ARG B N 1
ATOM 3554 C CA . ARG B 1 157 ? -3.262 30.75 -2.861 1 97.75 157 ARG B CA 1
ATOM 3555 C C . ARG B 1 157 ? -3.609 29.266 -2.973 1 97.75 157 ARG B C 1
ATOM 3557 O O . ARG B 1 157 ? -4.699 28.922 -3.426 1 97.75 157 ARG B O 1
ATOM 3564 N N . LEU B 1 158 ? -2.67 28.406 -2.656 1 98.12 158 LEU B N 1
ATOM 3565 C CA . LEU B 1 158 ? -2.898 26.953 -2.691 1 98.12 158 LEU B CA 1
ATOM 3566 C C . LEU B 1 158 ? -4.02 26.562 -1.735 1 98.12 158 LEU B C 1
ATOM 3568 O O . LEU B 1 158 ? -4.844 25.703 -2.062 1 98.12 158 LEU B O 1
ATOM 3572 N N . TYR B 1 159 ? -3.965 27.188 -0.552 1 98.56 159 TYR B N 1
ATOM 3573 C CA . TYR B 1 159 ? -5.004 26.969 0.446 1 98.56 159 TYR B CA 1
ATOM 3574 C C . TYR B 1 159 ? -6.379 27.328 -0.11 1 98.56 159 TYR B C 1
ATOM 3576 O O . TYR B 1 159 ? -7.32 26.531 -0.009 1 98.56 159 TYR B O 1
ATOM 3584 N N . SER B 1 160 ? -6.512 28.484 -0.673 1 98.44 160 SER B N 1
ATOM 3585 C CA . SER B 1 160 ? -7.773 28.969 -1.227 1 98.44 160 SER B CA 1
ATOM 3586 C C . SER B 1 160 ? -8.25 28.094 -2.375 1 98.44 160 SER B C 1
ATOM 3588 O O . SER B 1 160 ? -9.438 27.812 -2.498 1 98.44 160 SER B O 1
ATOM 3590 N N . LYS B 1 161 ? -7.355 27.734 -3.18 1 98.12 161 LYS B N 1
ATOM 3591 C CA . LYS B 1 161 ? -7.699 26.859 -4.293 1 98.12 161 LYS B CA 1
ATOM 3592 C C . LYS B 1 161 ? -8.234 25.516 -3.793 1 98.12 161 LYS B C 1
ATOM 3594 O O . LYS B 1 161 ? -9.25 25.031 -4.289 1 98.12 161 LYS B O 1
ATOM 3599 N N . ALA B 1 162 ? -7.516 24.875 -2.889 1 98.62 162 ALA B N 1
ATOM 3600 C CA . ALA B 1 162 ? -7.945 23.594 -2.322 1 98.62 162 ALA B CA 1
ATOM 3601 C C . ALA B 1 162 ? -9.328 23.719 -1.685 1 98.62 162 ALA B C 1
ATOM 3603 O O . ALA B 1 162 ? -10.164 22.828 -1.83 1 98.62 162 ALA B O 1
ATOM 3604 N N . LYS B 1 163 ? -9.477 24.812 -0.933 1 98.5 163 LYS B N 1
ATOM 3605 C CA . LYS B 1 163 ? -10.766 25.078 -0.297 1 98.5 163 LYS B CA 1
ATOM 3606 C C . LYS B 1 163 ? -11.883 25.156 -1.333 1 98.5 163 LYS B C 1
ATOM 3608 O O . LYS B 1 163 ? -12.945 24.562 -1.163 1 98.5 163 LYS B O 1
ATOM 3613 N N . SER B 1 164 ? -11.648 25.891 -2.352 1 98.25 164 SER B N 1
ATOM 3614 C CA . SER B 1 164 ? -12.633 26.078 -3.416 1 98.25 164 SER B CA 1
ATOM 3615 C C . SER B 1 164 ? -12.898 24.766 -4.156 1 98.25 164 SER B C 1
ATOM 3617 O O . SER B 1 164 ? -14.047 24.391 -4.379 1 98.25 164 SER B O 1
ATOM 3619 N N . ASP B 1 165 ? -11.867 24.031 -4.555 1 98.19 165 ASP B N 1
ATOM 3620 C CA . ASP B 1 165 ? -11.984 22.781 -5.293 1 98.19 165 ASP B CA 1
ATOM 3621 C C . ASP B 1 165 ? -12.75 21.734 -4.48 1 98.19 165 ASP B C 1
ATOM 3623 O O . ASP B 1 165 ? -13.508 20.938 -5.035 1 98.19 165 ASP B O 1
ATOM 3627 N N . SER B 1 166 ? -12.508 21.703 -3.197 1 98.25 166 SER B N 1
ATOM 3628 C CA . SER B 1 166 ? -13.086 20.672 -2.342 1 98.25 166 SER B CA 1
ATOM 3629 C C . SER B 1 166 ? -14.586 20.891 -2.162 1 98.25 166 SER B C 1
ATOM 3631 O O . SER B 1 166 ? -15.328 19.938 -1.9 1 98.25 166 SER B O 1
ATOM 3633 N N . LYS B 1 167 ? -15.062 22.125 -2.242 1 95.88 167 LYS B N 1
ATOM 3634 C CA . LYS B 1 167 ? -16.469 22.438 -2.051 1 95.88 167 LYS B CA 1
ATOM 3635 C C . LYS B 1 167 ? -17.328 21.797 -3.131 1 95.88 167 LYS B C 1
ATOM 3637 O O . LYS B 1 167 ? -18.516 21.516 -2.904 1 95.88 167 LYS B O 1
ATOM 3642 N N . ARG B 1 168 ? -16.781 21.484 -4.246 1 91.94 168 ARG B N 1
ATOM 3643 C CA . ARG B 1 168 ? -17.516 20.969 -5.398 1 91.94 168 ARG B CA 1
ATOM 3644 C C . ARG B 1 168 ? -17.531 19.453 -5.41 1 91.94 168 ARG B C 1
ATOM 3646 O O . ARG B 1 168 ? -18.219 18.844 -6.223 1 91.94 168 ARG B O 1
ATOM 3653 N N . VAL B 1 169 ? -16.844 18.844 -4.492 1 95.56 169 VAL B N 1
ATOM 3654 C CA . VAL B 1 169 ? -16.656 17.391 -4.516 1 95.56 169 VAL B CA 1
ATOM 3655 C C . VAL B 1 169 ? -17.828 16.719 -3.785 1 95.56 169 VAL B C 1
ATOM 3657 O O . VAL B 1 169 ? -18.156 17.094 -2.656 1 95.56 169 VAL B O 1
ATOM 3660 N N . GLN B 1 170 ? -18.375 15.828 -4.461 1 92.38 170 GLN B N 1
ATOM 3661 C CA . GLN B 1 170 ? -19.391 14.977 -3.855 1 92.38 170 GLN B CA 1
ATOM 3662 C C . GLN B 1 170 ? -18.875 13.555 -3.676 1 92.38 170 GLN B C 1
ATOM 3664 O O . GLN B 1 170 ? -18.469 12.906 -4.645 1 92.38 170 GLN B O 1
ATOM 3669 N N . ILE B 1 171 ? -18.891 13.109 -2.486 1 94 171 ILE B N 1
ATOM 3670 C CA . ILE B 1 171 ? -18.422 11.766 -2.162 1 94 171 ILE B CA 1
ATOM 3671 C C . ILE B 1 171 ? -19.594 10.797 -2.104 1 94 171 ILE B C 1
ATOM 3673 O O . ILE B 1 171 ? -20.641 11.125 -1.534 1 94 171 ILE B O 1
ATOM 3677 N N . SER B 1 172 ? -19.375 9.672 -2.775 1 91.56 172 SER B N 1
ATOM 3678 C CA . SER B 1 172 ? -20.438 8.672 -2.744 1 91.56 172 SER B CA 1
ATOM 3679 C C . SER B 1 172 ? -19.859 7.262 -2.668 1 91.56 172 SER B C 1
ATOM 3681 O O . SER B 1 172 ? -18.922 6.934 -3.389 1 91.56 172 SER B O 1
ATOM 3683 N N . LYS B 1 173 ? -20.484 6.426 -1.747 1 94.19 173 LYS B N 1
ATOM 3684 C CA . LYS B 1 173 ? -20.172 5.008 -1.595 1 94.19 173 LYS B CA 1
ATOM 3685 C C . LYS B 1 173 ? -18.703 4.805 -1.269 1 94.19 173 LYS B C 1
ATOM 3687 O O . LYS B 1 173 ? -18.156 5.461 -0.378 1 94.19 173 LYS B O 1
ATOM 3692 N N . LYS B 1 174 ? -18.062 3.883 -1.835 1 97.12 174 LYS B N 1
ATOM 3693 C CA . LYS B 1 174 ? -16.656 3.59 -1.565 1 97.12 174 LYS B CA 1
ATOM 3694 C C . LYS B 1 174 ? -15.742 4.57 -2.291 1 97.12 174 LYS B C 1
ATOM 3696 O O . LYS B 1 174 ? -16.078 5.07 -3.365 1 97.12 174 LYS B O 1
ATOM 3701 N N . ILE B 1 175 ? -14.594 4.863 -1.679 1 98.62 175 ILE B N 1
ATOM 3702 C CA . ILE B 1 175 ? -13.688 5.871 -2.221 1 98.62 175 ILE B CA 1
ATOM 3703 C C . ILE B 1 175 ? -12.344 5.234 -2.561 1 98.62 175 ILE B C 1
ATOM 3705 O O . ILE B 1 175 ? -11.789 4.484 -1.759 1 98.62 175 ILE B O 1
ATOM 3709 N N . TYR B 1 176 ? -11.852 5.48 -3.723 1 98.69 176 TYR B N 1
ATOM 3710 C CA . TYR B 1 176 ? -10.484 5.168 -4.117 1 98.69 176 TYR B CA 1
ATOM 3711 C C . TYR B 1 176 ? -9.688 6.441 -4.367 1 98.69 176 TYR B C 1
ATOM 3713 O O . TYR B 1 176 ? -10.141 7.34 -5.082 1 98.69 176 TYR B O 1
ATOM 3721 N N . ILE B 1 177 ? -8.555 6.551 -3.744 1 98.88 177 ILE B N 1
ATOM 3722 C CA . ILE B 1 177 ? -7.672 7.691 -3.973 1 98.88 177 ILE B CA 1
ATOM 3723 C C . ILE B 1 177 ? -6.383 7.219 -4.641 1 98.88 177 ILE B C 1
ATOM 3725 O O . ILE B 1 177 ? -5.668 6.371 -4.098 1 98.88 177 ILE B O 1
ATOM 3729 N N . LEU B 1 178 ? -6.105 7.789 -5.777 1 98.81 178 LEU B N 1
ATOM 3730 C CA . LEU B 1 178 ? -4.996 7.32 -6.602 1 98.81 178 LEU B CA 1
ATOM 3731 C C . LEU B 1 178 ? -3.857 8.328 -6.609 1 98.81 178 LEU B C 1
ATOM 3733 O O . LEU B 1 178 ? -4.094 9.539 -6.645 1 98.81 178 LEU B O 1
ATOM 3737 N N . GLY B 1 179 ? -2.65 7.84 -6.512 1 98.31 179 GLY B N 1
ATOM 3738 C CA . GLY B 1 179 ? -1.438 8.633 -6.645 1 98.31 179 GLY B CA 1
ATOM 3739 C C . GLY B 1 179 ? -0.24 7.816 -7.098 1 98.31 179 GLY B C 1
ATOM 3740 O O . GLY B 1 179 ? -0.341 6.602 -7.273 1 98.31 179 GLY B O 1
ATOM 3741 N N . ASN B 1 180 ? 0.887 8.5 -7.395 1 96.62 180 ASN B N 1
ATOM 3742 C CA . ASN B 1 180 ? 2.148 7.883 -7.789 1 96.62 180 ASN B CA 1
ATOM 3743 C C . ASN B 1 180 ? 3.344 8.609 -7.176 1 96.62 180 ASN B C 1
ATOM 3745 O O . ASN B 1 180 ? 3.338 9.836 -7.059 1 96.62 180 ASN B O 1
ATOM 3749 N N . LEU B 1 181 ? 4.363 7.879 -6.828 1 93.5 181 LEU B N 1
ATOM 3750 C CA . LEU B 1 181 ? 5.598 8.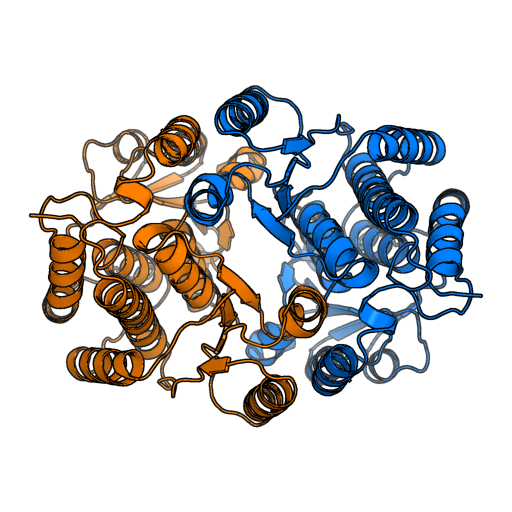43 -6.281 1 93.5 181 LEU B CA 1
ATOM 3751 C C . LEU B 1 181 ? 5.301 9.438 -5.18 1 93.5 181 LEU B C 1
ATOM 3753 O O . LEU B 1 181 ? 4.832 9.07 -4.102 1 93.5 181 LEU B O 1
ATOM 3757 N N . LEU B 1 182 ? 5.312 10.742 -5.551 1 95.31 182 LEU B N 1
ATOM 3758 C CA . LEU B 1 182 ? 5.141 11.828 -4.586 1 95.31 182 LEU B CA 1
ATOM 3759 C C . LEU B 1 182 ? 3.695 11.898 -4.105 1 95.31 182 LEU B C 1
ATOM 3761 O O . LEU B 1 182 ? 3.439 12.203 -2.938 1 95.31 182 LEU B O 1
ATOM 3765 N N . THR B 1 183 ? 2.766 11.594 -4.965 1 98.19 183 THR B N 1
ATOM 3766 C CA . THR B 1 183 ? 1.366 11.812 -4.617 1 98.19 183 THR B CA 1
ATOM 3767 C C . THR B 1 183 ? 0.754 10.555 -4.008 1 98.19 183 THR B C 1
ATOM 3769 O O . THR B 1 183 ? -0.352 10.602 -3.465 1 98.19 183 THR B O 1
ATOM 3772 N N . PHE B 1 184 ? 1.482 9.438 -4.082 1 98.5 184 PHE B N 1
ATOM 3773 C CA . PHE B 1 184 ? 0.971 8.211 -3.473 1 98.5 184 PHE B CA 1
ATOM 3774 C C . PHE B 1 184 ? 0.849 8.375 -1.961 1 98.5 184 PHE B C 1
ATOM 3776 O O . PHE B 1 184 ? -0.206 8.102 -1.386 1 98.5 184 PHE B O 1
ATOM 3783 N N . PRO B 1 185 ? 1.914 8.812 -1.232 1 98.75 185 PRO B N 1
ATOM 3784 C CA . PRO B 1 185 ? 1.739 9.062 0.2 1 98.75 185 PRO B CA 1
ATOM 3785 C C . PRO B 1 185 ? 0.633 10.07 0.492 1 98.75 185 PRO B C 1
ATOM 3787 O O . PRO B 1 185 ? -0.054 9.961 1.511 1 98.75 185 PRO B O 1
ATOM 3790 N N . LEU B 1 186 ? 0.455 11 -0.357 1 98.94 186 LEU B N 1
ATOM 3791 C CA . LEU B 1 186 ? -0.603 11.984 -0.156 1 98.94 186 LEU B CA 1
ATOM 3792 C C . LEU B 1 186 ? -1.978 11.352 -0.336 1 98.94 186 LEU B C 1
ATOM 3794 O O . LEU B 1 186 ? -2.936 11.734 0.341 1 98.94 186 LEU B O 1
ATOM 3798 N N . ALA B 1 187 ? -2.064 10.422 -1.267 1 98.94 187 ALA B N 1
ATOM 3799 C CA . ALA B 1 187 ? -3.289 9.633 -1.382 1 98.94 187 ALA B CA 1
ATOM 3800 C C . ALA B 1 187 ? -3.57 8.867 -0.094 1 98.94 187 ALA B C 1
ATOM 3802 O O . ALA B 1 187 ? -4.719 8.773 0.345 1 98.94 187 ALA B O 1
ATOM 3803 N N . MET B 1 188 ? -2.529 8.328 0.465 1 98.88 188 MET B N 1
ATOM 3804 C CA . MET B 1 188 ? -2.643 7.621 1.739 1 98.88 188 MET B CA 1
ATOM 3805 C C . MET B 1 188 ? -3.154 8.555 2.832 1 98.88 188 MET B C 1
ATOM 3807 O O . MET B 1 188 ? -4.027 8.18 3.617 1 98.88 188 MET B O 1
ATOM 3811 N N . TYR B 1 189 ? -2.654 9.75 2.891 1 98.88 189 TYR B N 1
ATOM 3812 C CA . TYR B 1 189 ? -3.102 10.742 3.863 1 98.88 189 TYR B CA 1
ATOM 3813 C C . TYR B 1 189 ? -4.578 11.07 3.67 1 98.88 189 TYR B C 1
ATOM 3815 O O . TYR B 1 189 ? -5.328 11.172 4.645 1 98.88 189 TYR B O 1
ATOM 3823 N N . CYS B 1 190 ? -4.934 11.234 2.459 1 98.94 190 CYS B N 1
ATOM 3824 C CA . CYS B 1 190 ? -6.328 11.539 2.152 1 98.94 190 CYS B CA 1
ATOM 3825 C C . CYS B 1 190 ? -7.25 10.43 2.646 1 98.94 190 CYS B C 1
ATOM 3827 O O . CYS B 1 190 ? -8.281 10.703 3.254 1 98.94 190 CYS B O 1
ATOM 3829 N N . ALA B 1 191 ? -6.895 9.203 2.354 1 98.81 191 ALA B N 1
ATOM 3830 C CA . ALA B 1 191 ? -7.688 8.078 2.832 1 98.81 191 ALA B CA 1
ATOM 3831 C C . ALA B 1 191 ? -7.801 8.094 4.355 1 98.81 191 ALA B C 1
ATOM 3833 O O . ALA B 1 191 ? -8.883 7.848 4.902 1 98.81 191 ALA B O 1
ATOM 3834 N N . ALA B 1 192 ? -6.711 8.398 5.02 1 98.75 192 ALA B N 1
ATOM 3835 C CA . ALA B 1 192 ? -6.691 8.43 6.48 1 98.75 192 ALA B CA 1
ATOM 3836 C C . ALA B 1 192 ? -7.699 9.445 7.016 1 98.75 192 ALA B C 1
ATOM 3838 O O . ALA B 1 192 ? -8.328 9.219 8.047 1 98.75 192 ALA B O 1
ATOM 3839 N N . LYS B 1 193 ? -7.84 10.562 6.34 1 98.81 193 LYS B N 1
ATOM 3840 C CA . LYS B 1 193 ? -8.789 11.578 6.789 1 98.81 193 LYS B CA 1
ATOM 3841 C C . LYS B 1 193 ? -10.227 11.07 6.672 1 98.81 193 LYS B C 1
ATOM 3843 O O . LYS B 1 193 ? -11.07 11.391 7.512 1 98.81 193 LYS B O 1
ATOM 3848 N N . PHE B 1 194 ? -10.516 10.273 5.664 1 98.75 194 PHE B N 1
ATOM 3849 C CA . PHE B 1 194 ? -11.852 9.703 5.539 1 98.75 194 PHE B CA 1
ATOM 3850 C C . PHE B 1 194 ? -12.125 8.695 6.656 1 98.75 194 PHE B C 1
ATOM 3852 O O . PHE B 1 194 ? -13.25 8.609 7.156 1 98.75 194 PHE B O 1
ATOM 3859 N N . TYR B 1 195 ? -11.039 7.914 7.02 1 98.25 195 TYR B N 1
ATOM 3860 C CA . TYR B 1 195 ? -11.195 6.992 8.141 1 98.25 195 TYR B CA 1
ATOM 3861 C C . TYR B 1 195 ? -11.5 7.746 9.43 1 98.25 195 TYR B C 1
ATOM 3863 O O . TYR B 1 195 ? -12.508 7.477 10.086 1 98.25 195 TYR B O 1
ATOM 3871 N N . GLU B 1 196 ? -10.656 8.664 9.719 1 98 196 GLU B N 1
ATOM 3872 C CA . GLU B 1 196 ? -10.609 9.305 11.031 1 98 196 GLU B CA 1
ATOM 3873 C C . GLU B 1 196 ? -11.828 10.203 11.25 1 98 196 GLU B C 1
ATOM 3875 O O . GLU B 1 196 ? -12.391 10.234 12.344 1 98 196 GLU B O 1
ATOM 3880 N N . VAL B 1 197 ? -12.156 10.938 10.172 1 98.5 197 VAL B N 1
ATOM 3881 C CA . VAL B 1 197 ? -13.18 11.969 10.32 1 98.5 197 VAL B CA 1
ATOM 3882 C C . VAL B 1 197 ? -14.562 11.359 10.109 1 98.5 197 VAL B C 1
ATOM 3884 O O . VAL B 1 197 ? -15.523 11.742 10.789 1 98.5 197 VAL B O 1
ATOM 3887 N N . LEU B 1 198 ? -14.703 10.352 9.234 1 98.25 198 LEU B N 1
ATOM 3888 C CA . LEU B 1 198 ? -16.031 9.961 8.789 1 98.25 198 LEU B CA 1
ATOM 3889 C C . LEU B 1 198 ? -16.25 8.461 8.984 1 98.25 198 LEU B C 1
ATOM 3891 O O . LEU B 1 198 ? -17.391 7.988 8.945 1 98.25 198 LEU B O 1
ATOM 3895 N N . GLY B 1 199 ? -15.188 7.691 9.203 1 97.94 199 GLY B N 1
ATOM 3896 C CA . GLY B 1 199 ? -15.328 6.246 9.242 1 97.94 199 GLY B CA 1
ATOM 3897 C C . GLY B 1 199 ? -15.672 5.641 7.891 1 97.94 199 GLY B C 1
ATOM 3898 O O . GLY B 1 199 ? -16.312 4.594 7.82 1 97.94 199 GLY B O 1
ATOM 3899 N N . TYR B 1 200 ? -15.281 6.328 6.84 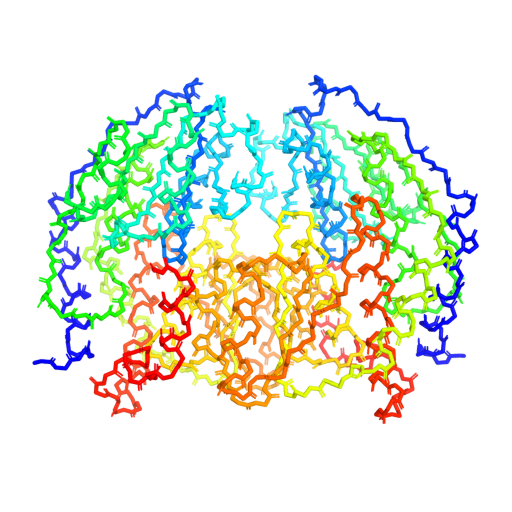1 98.12 200 TYR B N 1
ATOM 3900 C CA . TYR B 1 200 ? -15.633 5.906 5.488 1 98.12 200 TYR B CA 1
ATOM 3901 C C . TYR B 1 200 ? -14.695 4.812 4.996 1 98.12 200 TYR B C 1
ATOM 3903 O O . TYR B 1 200 ? -13.57 4.68 5.48 1 98.12 200 TYR B O 1
ATOM 3911 N N . ASP B 1 201 ? -15.219 4.004 4.102 1 97 201 ASP B N 1
ATOM 3912 C CA . ASP B 1 201 ? -14.445 3 3.377 1 97 201 ASP B CA 1
ATOM 3913 C C . ASP B 1 201 ? -13.641 3.637 2.246 1 97 201 ASP B C 1
ATOM 3915 O O . ASP B 1 201 ? -14.188 3.943 1.184 1 97 201 ASP B O 1
ATOM 3919 N N . ALA B 1 202 ? -12.375 3.811 2.443 1 98.19 202 ALA B N 1
ATOM 3920 C CA . ALA B 1 202 ? -11.492 4.441 1.468 1 98.19 202 ALA B CA 1
ATOM 3921 C C . ALA B 1 202 ? -10.266 3.58 1.203 1 98.19 202 ALA B C 1
ATOM 3923 O O . ALA B 1 202 ? -9.758 2.916 2.111 1 98.19 202 ALA B O 1
ATOM 3924 N N . HIS B 1 203 ? -9.852 3.596 -0.056 1 97.81 203 HIS B N 1
ATOM 3925 C CA . HIS B 1 203 ? -8.656 2.879 -0.492 1 97.81 203 HIS B CA 1
ATOM 3926 C C . HIS B 1 203 ? -7.668 3.82 -1.171 1 97.81 203 HIS B C 1
ATOM 3928 O O . HIS B 1 203 ? -8.07 4.707 -1.93 1 97.81 203 HIS B O 1
ATOM 3934 N N . TYR B 1 204 ? -6.426 3.67 -0.831 1 98.56 204 TYR B N 1
ATOM 3935 C CA . TYR B 1 204 ? -5.398 4.379 -1.585 1 98.56 204 TYR B CA 1
ATOM 3936 C C . TYR B 1 204 ? -4.543 3.404 -2.389 1 98.56 204 TYR B C 1
ATOM 3938 O O . TYR B 1 204 ? -4.234 2.305 -1.921 1 98.56 204 TYR B O 1
ATOM 3946 N N . CYS B 1 205 ? -4.238 3.812 -3.623 1 97.75 205 CYS B N 1
ATOM 3947 C CA . CYS B 1 205 ? -3.531 2.922 -4.539 1 97.75 205 CYS B CA 1
ATOM 3948 C C . CYS B 1 205 ? -2.691 3.715 -5.531 1 97.75 205 CYS B C 1
ATOM 3950 O O . CYS B 1 205 ? -2.965 4.891 -5.785 1 97.75 205 CYS B O 1
ATOM 3952 N N . ARG B 1 206 ? -1.664 3.021 -6.055 1 98.25 206 ARG B N 1
ATOM 3953 C CA . ARG B 1 206 ? -1.007 3.533 -7.254 1 98.25 206 ARG B CA 1
ATOM 3954 C C . ARG B 1 206 ? -1.854 3.275 -8.492 1 98.25 206 ARG B C 1
ATOM 3956 O O . ARG B 1 206 ? -2.506 2.234 -8.602 1 98.25 206 ARG B O 1
ATOM 3963 N N . ILE B 1 207 ? -1.762 4.168 -9.422 1 98.06 207 ILE B N 1
ATOM 3964 C CA . ILE B 1 207 ? -2.662 4.164 -10.57 1 98.06 207 ILE B CA 1
ATOM 3965 C C . ILE B 1 207 ? -2.5 2.857 -11.344 1 98.06 207 ILE B C 1
ATOM 3967 O O . ILE B 1 207 ? -3.488 2.207 -11.695 1 98.06 207 ILE B O 1
ATOM 3971 N N . GLU B 1 208 ? -1.266 2.451 -11.625 1 97.56 208 GLU B N 1
ATOM 3972 C CA . GLU B 1 208 ? -0.989 1.219 -12.352 1 97.56 208 GLU B CA 1
ATOM 3973 C C . GLU B 1 208 ? -1.561 0.005 -11.625 1 97.56 208 GLU B C 1
ATOM 3975 O O . GLU B 1 208 ? -2.186 -0.859 -12.242 1 97.56 208 GLU B O 1
ATOM 3980 N N . GLN B 1 209 ? -1.361 -0.075 -10.352 1 98.44 209 GLN B N 1
ATOM 3981 C CA . GLN B 1 209 ? -1.84 -1.202 -9.555 1 98.44 209 GLN B CA 1
ATOM 3982 C C . GLN B 1 209 ? -3.363 -1.208 -9.469 1 98.44 209 GLN B C 1
ATOM 3984 O O . GLN B 1 209 ? -3.99 -2.268 -9.539 1 98.44 209 GLN B O 1
ATOM 3989 N N . PHE B 1 210 ? -3.971 -0.002 -9.336 1 98.62 210 PHE B N 1
ATOM 3990 C CA . PHE B 1 210 ? -5.422 0.131 -9.297 1 98.62 210 PHE B CA 1
ATOM 3991 C C . PHE B 1 210 ? -6.059 -0.524 -10.516 1 98.62 210 PHE B C 1
ATOM 3993 O O . PHE B 1 210 ? -7 -1.306 -10.391 1 98.62 210 PHE B O 1
ATOM 4000 N N . SER B 1 211 ? -5.5 -0.226 -11.664 1 97.75 211 SER B N 1
ATOM 4001 C CA . SER B 1 211 ? -6.055 -0.715 -12.922 1 97.75 211 SER B CA 1
ATOM 4002 C C . SER B 1 211 ? -5.918 -2.23 -13.031 1 97.75 211 SER B C 1
ATOM 4004 O O . SER B 1 211 ? -6.711 -2.881 -13.719 1 97.75 211 SER B O 1
ATOM 4006 N N . HIS B 1 212 ? -4.969 -2.789 -12.258 1 96.88 212 HIS B N 1
ATOM 4007 C CA . HIS B 1 212 ? -4.719 -4.223 -12.328 1 96.88 212 HIS B CA 1
ATOM 4008 C C . HIS B 1 212 ? -5.457 -4.965 -11.211 1 96.88 212 HIS B C 1
ATOM 4010 O O . HIS B 1 212 ? -5.59 -6.188 -11.258 1 96.88 212 HIS B O 1
ATOM 4016 N N . MET B 1 213 ? -5.93 -4.227 -10.234 1 97.56 213 MET B N 1
ATOM 4017 C CA . MET B 1 213 ? -6.391 -4.922 -9.039 1 97.56 213 MET B CA 1
ATOM 4018 C C . MET B 1 213 ? -7.688 -4.312 -8.523 1 97.56 213 MET B C 1
ATOM 4020 O O . MET B 1 213 ? -8.773 -4.699 -8.953 1 97.56 213 MET B O 1
ATOM 4024 N N . GLU B 1 214 ? -7.656 -3.209 -7.738 1 98.12 214 GLU B N 1
ATOM 4025 C CA . GLU B 1 214 ? -8.773 -2.658 -6.98 1 98.12 214 GLU B CA 1
ATOM 4026 C C . GLU B 1 214 ? -9.922 -2.25 -7.898 1 98.12 214 GLU B C 1
ATOM 4028 O O . GLU B 1 214 ? -11.078 -2.232 -7.484 1 98.12 214 GLU B O 1
ATOM 4033 N N . LEU B 1 215 ? -9.516 -1.967 -9.094 1 98.5 215 LEU B N 1
ATOM 4034 C CA . LEU B 1 215 ? -10.547 -1.602 -10.055 1 98.5 215 LEU B CA 1
ATOM 4035 C C . LEU B 1 215 ? -11.633 -2.674 -10.125 1 98.5 215 LEU B C 1
ATOM 4037 O O . LEU B 1 215 ? -12.812 -2.359 -10.289 1 98.5 215 LEU B O 1
ATOM 4041 N N . PHE B 1 216 ? -11.32 -3.924 -9.969 1 98.19 216 PHE B N 1
ATOM 4042 C CA . PHE B 1 216 ? -12.242 -5.047 -10.086 1 98.19 216 PHE B CA 1
ATOM 4043 C C . PHE B 1 216 ? -13.133 -5.145 -8.852 1 98.19 216 PHE B C 1
ATOM 4045 O O . PHE B 1 216 ? -14.07 -5.941 -8.812 1 98.19 216 PHE B O 1
ATOM 4052 N N . SER B 1 217 ? -12.883 -4.332 -7.855 1 97.38 217 SER B N 1
ATOM 4053 C CA . SER B 1 217 ? -13.766 -4.254 -6.699 1 97.38 217 SER B CA 1
ATOM 4054 C C . SER B 1 217 ? -14.656 -3.018 -6.766 1 97.38 217 SER B C 1
ATOM 4056 O O . SER B 1 217 ? -15.523 -2.822 -5.906 1 97.38 217 SER B O 1
ATOM 4058 N N . ALA B 1 218 ? -14.414 -2.129 -7.668 1 97.38 218 ALA B N 1
ATOM 4059 C CA . ALA B 1 218 ? -15.172 -0.888 -7.801 1 97.38 218 ALA B CA 1
ATOM 4060 C C . ALA B 1 218 ? -16.562 -1.152 -8.352 1 97.38 218 ALA B C 1
ATOM 4062 O O . ALA B 1 218 ? -16.766 -2.088 -9.133 1 97.38 218 ALA B O 1
ATOM 4063 N N . LYS B 1 219 ? -17.469 -0.402 -7.949 1 96.75 219 LYS B N 1
ATOM 4064 C CA . LYS B 1 219 ? -18.859 -0.464 -8.414 1 96.75 219 LYS B CA 1
ATOM 4065 C C . LYS B 1 219 ? -19.359 0.91 -8.859 1 96.75 219 LYS B C 1
ATOM 4067 O O . LYS B 1 219 ? -18.797 1.935 -8.469 1 96.75 219 LYS B O 1
ATOM 4072 N N . SER B 1 220 ? -20.453 0.838 -9.695 1 97.12 220 SER B N 1
ATOM 4073 C CA . SER B 1 220 ? -21.094 2.094 -10.086 1 97.12 220 SER B CA 1
ATOM 4074 C C . SER B 1 220 ? -21.484 2.92 -8.867 1 97.12 220 SER B C 1
ATOM 4076 O O . SER B 1 220 ? -22 2.383 -7.887 1 97.12 220 SER B O 1
ATOM 4078 N N . GLY B 1 221 ? -21.188 4.211 -8.883 1 97.5 221 GLY B N 1
ATOM 4079 C CA . GLY B 1 221 ? -21.5 5.113 -7.781 1 97.5 221 GLY B CA 1
ATOM 4080 C C . GLY B 1 221 ? -20.312 5.375 -6.867 1 97.5 221 GLY B C 1
ATOM 4081 O O . GLY B 1 221 ? -20.312 6.344 -6.105 1 97.5 221 GLY B O 1
ATOM 4082 N N . ASP B 1 222 ? -19.312 4.488 -6.938 1 98.31 222 ASP B N 1
ATOM 4083 C CA . ASP B 1 222 ? -18.109 4.723 -6.145 1 98.31 222 ASP B CA 1
ATOM 4084 C C . ASP B 1 222 ? -17.391 6 -6.59 1 98.31 222 ASP B C 1
ATOM 4086 O O . ASP B 1 222 ? -17.688 6.539 -7.66 1 98.31 222 ASP B O 1
ATOM 4090 N N . THR B 1 223 ? -16.547 6.523 -5.734 1 98.69 223 THR B N 1
ATOM 4091 C CA . THR B 1 223 ? -15.789 7.734 -6.023 1 98.69 223 THR B CA 1
ATOM 4092 C C . THR B 1 223 ? -14.305 7.41 -6.219 1 98.69 223 THR B C 1
ATOM 4094 O O . THR B 1 223 ? -13.727 6.656 -5.434 1 98.69 223 THR B O 1
ATOM 4097 N N . VAL B 1 224 ? -13.734 7.91 -7.258 1 98.81 224 VAL B N 1
ATOM 4098 C CA . VAL B 1 224 ? -12.289 7.832 -7.465 1 98.81 224 VAL B CA 1
ATOM 4099 C C . VAL B 1 224 ? -11.695 9.234 -7.48 1 98.81 224 VAL B C 1
ATOM 4101 O O . VAL B 1 224 ? -12.117 10.086 -8.266 1 98.81 224 VAL B O 1
ATOM 4104 N N . ILE B 1 225 ? -10.742 9.5 -6.582 1 98.88 225 ILE B N 1
ATOM 4105 C CA . ILE B 1 225 ? -9.992 10.758 -6.543 1 98.88 225 ILE B CA 1
ATOM 4106 C C . ILE B 1 225 ? -8.594 10.531 -7.109 1 98.88 225 ILE B C 1
ATOM 4108 O O . ILE B 1 225 ? -7.867 9.648 -6.66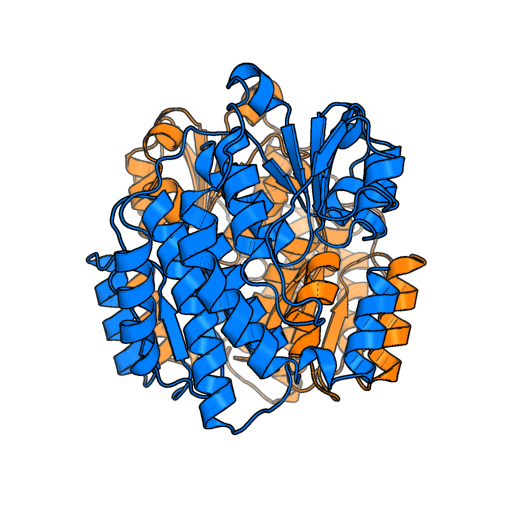 1 98.88 225 ILE B O 1
ATOM 4112 N N . ILE B 1 226 ? -8.164 11.336 -8.07 1 98.81 226 ILE B N 1
ATOM 4113 C CA . ILE B 1 226 ? -6.875 11.156 -8.734 1 98.81 226 ILE B CA 1
ATOM 4114 C C . ILE B 1 226 ? -5.961 12.336 -8.422 1 98.81 226 ILE B C 1
ATOM 4116 O O . ILE B 1 226 ? -6.184 13.445 -8.906 1 98.81 226 ILE B O 1
ATOM 4120 N N . PHE B 1 227 ? -4.863 12.094 -7.609 1 98.69 227 PHE B N 1
ATOM 4121 C CA . PHE B 1 227 ? -3.865 13.094 -7.254 1 98.69 227 PHE B CA 1
ATOM 4122 C C . PHE B 1 227 ? -2.715 13.094 -8.258 1 98.69 227 PHE B C 1
ATOM 4124 O O . PHE B 1 227 ? -1.552 12.953 -7.871 1 98.69 227 PHE B O 1
ATOM 4131 N N . GLU B 1 228 ? -3.029 13.227 -9.531 1 97.69 228 GLU B N 1
ATOM 4132 C CA . GLU B 1 228 ? -2.025 13.25 -10.594 1 97.69 228 GLU B CA 1
ATOM 4133 C C . GLU B 1 228 ? -2.363 14.297 -11.648 1 97.69 228 GLU B C 1
ATOM 4135 O O . GLU B 1 228 ? -3.514 14.727 -11.758 1 97.69 228 GLU B O 1
ATOM 4140 N N . GLU B 1 229 ? -1.363 14.672 -12.391 1 96.06 229 GLU B N 1
ATOM 4141 C CA . GLU B 1 229 ? -1.563 15.641 -13.461 1 96.06 229 GLU B CA 1
ATOM 4142 C C . GLU B 1 229 ? -2.551 15.117 -14.5 1 96.06 229 GLU B C 1
ATOM 4144 O O . GLU B 1 229 ? -2.746 13.906 -14.625 1 96.06 229 GLU B O 1
ATOM 4149 N N . LYS B 1 230 ? -3.143 16.016 -15.25 1 96.25 230 LYS B N 1
ATOM 4150 C CA . LYS B 1 230 ? -4.074 15.656 -16.312 1 96.25 230 LYS B CA 1
ATOM 4151 C C . LYS B 1 230 ? -3.34 15.43 -17.641 1 96.25 230 LYS B C 1
ATOM 4153 O O . LYS B 1 230 ? -3.588 16.125 -18.625 1 96.25 230 LYS B O 1
ATOM 4158 N N . ASN B 1 231 ? -2.527 14.461 -17.672 1 94.12 231 ASN B N 1
ATOM 4159 C CA . ASN B 1 231 ? -1.896 14.039 -18.922 1 94.12 231 ASN B CA 1
ATOM 4160 C C . ASN B 1 231 ? -2.783 13.07 -19.688 1 94.12 231 ASN B C 1
ATOM 4162 O O . ASN B 1 231 ? -3.895 12.758 -19.266 1 94.12 231 ASN B O 1
ATOM 4166 N N . LEU B 1 232 ? -2.344 12.648 -20.812 1 94.12 232 LEU B N 1
ATOM 4167 C CA . LEU B 1 232 ? -3.152 11.812 -21.688 1 94.12 232 LEU B CA 1
ATOM 4168 C C . LEU B 1 232 ? -3.578 10.531 -20.969 1 94.12 232 LEU B C 1
ATOM 4170 O O . LEU B 1 232 ? -4.734 10.117 -21.078 1 94.12 232 LEU B O 1
ATOM 4174 N N . HIS B 1 233 ? -2.701 9.906 -20.297 1 94 233 HIS B N 1
ATOM 4175 C CA . HIS B 1 233 ? -2.965 8.656 -19.594 1 94 233 HIS B CA 1
ATOM 4176 C C . HIS B 1 233 ? -4.062 8.836 -18.547 1 94 233 HIS B C 1
ATOM 4178 O O . HIS B 1 233 ? -5.031 8.07 -18.531 1 94 233 HIS B O 1
ATOM 4184 N N . ASN B 1 234 ? -3.941 9.805 -17.719 1 96.81 234 ASN B N 1
ATOM 4185 C CA . ASN B 1 234 ? -4.875 10.008 -16.609 1 96.81 234 ASN B CA 1
ATOM 4186 C C . ASN B 1 234 ? -6.219 10.531 -17.109 1 96.81 234 ASN B C 1
ATOM 4188 O O . ASN B 1 234 ? -7.262 10.219 -16.531 1 96.81 234 ASN B O 1
ATOM 4192 N N . VAL B 1 235 ? -6.184 11.289 -18.125 1 97.69 235 VAL B N 1
ATOM 4193 C CA . VAL B 1 235 ? -7.426 11.766 -18.734 1 97.69 235 VAL B CA 1
ATOM 4194 C C . VAL B 1 235 ? -8.211 10.586 -19.297 1 97.69 235 VAL B C 1
ATOM 4196 O O . VAL B 1 235 ? -9.438 10.516 -19.141 1 97.69 235 VAL B O 1
ATOM 4199 N N . GLN B 1 236 ? -7.492 9.711 -19.984 1 97.25 236 GLN B N 1
ATOM 4200 C CA . GLN B 1 236 ? -8.141 8.508 -20.5 1 97.25 236 GLN B CA 1
ATOM 4201 C C . GLN B 1 236 ? -8.727 7.668 -19.375 1 97.25 236 GLN B C 1
ATOM 4203 O O . GLN B 1 236 ? -9.836 7.137 -19.5 1 97.25 236 GLN B O 1
ATOM 4208 N N . LEU B 1 237 ? -7.992 7.512 -18.328 1 97.88 237 LEU B N 1
ATOM 4209 C CA . LEU B 1 237 ? -8.492 6.785 -17.172 1 97.88 237 LEU B CA 1
ATOM 4210 C C . LEU B 1 237 ? -9.781 7.414 -16.641 1 97.88 237 LEU B C 1
ATOM 4212 O O . LEU B 1 237 ? -10.75 6.707 -16.359 1 97.88 237 LEU B O 1
ATOM 4216 N N . THR B 1 238 ? -9.773 8.727 -16.484 1 98.5 238 THR B N 1
ATOM 4217 C CA . THR B 1 238 ? -10.945 9.461 -16.016 1 98.5 238 THR B CA 1
ATOM 4218 C C . THR B 1 238 ? -12.156 9.18 -16.906 1 98.5 238 THR B C 1
ATOM 4220 O O . THR B 1 238 ? -13.242 8.875 -16.422 1 98.5 238 THR B O 1
ATOM 4223 N N . LYS B 1 239 ? -11.914 9.258 -18.188 1 98.38 239 LYS B N 1
ATOM 4224 C CA . LYS B 1 239 ? -12.992 9.031 -19.141 1 98.38 239 LYS B CA 1
ATOM 4225 C C . LYS B 1 239 ? -13.539 7.609 -19.031 1 98.38 239 LYS B C 1
ATOM 4227 O O . LYS B 1 239 ? -14.75 7.406 -19.031 1 98.38 239 LYS B O 1
ATOM 4232 N N . ASN B 1 240 ? -12.664 6.652 -18.969 1 98.5 240 ASN B N 1
ATOM 4233 C CA . ASN B 1 240 ? -13.055 5.25 -18.875 1 98.5 240 ASN B CA 1
ATOM 4234 C C . ASN B 1 240 ? -13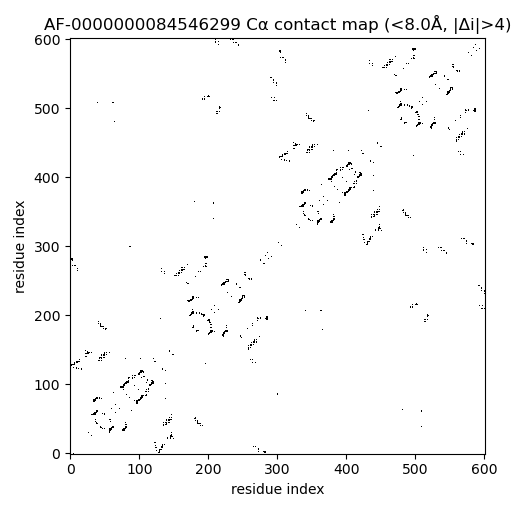.836 4.961 -17.609 1 98.5 240 ASN B C 1
ATOM 4236 O O . ASN B 1 240 ? -14.812 4.207 -17.625 1 98.5 240 ASN B O 1
ATOM 4240 N N . LEU B 1 241 ? -13.406 5.531 -16.469 1 98.69 241 LEU B N 1
ATOM 4241 C CA . LEU B 1 241 ? -14.078 5.324 -15.195 1 98.69 241 LEU B CA 1
ATOM 4242 C C . LEU B 1 241 ? -15.477 5.93 -15.219 1 98.69 241 LEU B C 1
ATOM 4244 O O . LEU B 1 241 ? -16.438 5.305 -14.75 1 98.69 241 LEU B O 1
ATOM 4248 N N . LYS B 1 242 ? -15.57 7.117 -15.758 1 98.31 242 LYS B N 1
ATOM 4249 C CA . LYS B 1 242 ? -16.875 7.773 -15.836 1 98.31 242 LYS B CA 1
ATOM 4250 C C . LYS B 1 242 ? -17.844 6.961 -16.688 1 98.31 242 LYS B C 1
ATOM 4252 O O . LYS B 1 242 ? -19.031 6.895 -16.375 1 98.31 242 LYS B O 1
ATOM 4257 N N . LYS B 1 243 ? -17.344 6.324 -17.719 1 97.81 243 LYS B N 1
ATOM 4258 C CA . LYS B 1 243 ? -18.172 5.527 -18.609 1 97.81 243 LYS B CA 1
ATOM 4259 C C . LYS B 1 243 ? -18.844 4.375 -17.875 1 97.81 243 LYS B C 1
ATOM 4261 O O . LYS B 1 243 ? -19.906 3.918 -18.266 1 97.81 243 LYS B O 1
ATOM 4266 N N . ILE B 1 244 ? -18.25 3.908 -16.844 1 97.62 244 ILE B N 1
ATOM 4267 C CA . ILE B 1 244 ? -18.828 2.758 -16.141 1 97.62 244 ILE B CA 1
ATOM 4268 C C . ILE B 1 244 ? -19.5 3.213 -14.859 1 97.62 244 ILE B C 1
ATOM 4270 O O . ILE B 1 244 ? -19.703 2.418 -13.938 1 97.62 244 ILE B O 1
ATOM 4274 N N . GLY B 1 245 ? -19.688 4.496 -14.672 1 97.88 245 GLY B N 1
ATOM 4275 C CA . GLY B 1 245 ? -20.547 5.016 -13.617 1 97.88 245 GLY B CA 1
ATOM 4276 C C . GLY B 1 245 ? -19.781 5.422 -12.367 1 97.88 245 GLY B C 1
ATOM 4277 O O . GLY B 1 245 ? -20.375 5.637 -11.312 1 97.88 245 GLY B O 1
ATOM 4278 N N . ILE B 1 246 ? -18.516 5.539 -12.469 1 98.19 246 ILE B N 1
ATOM 4279 C CA . ILE B 1 246 ? -17.703 5.957 -11.328 1 98.19 246 ILE B CA 1
ATOM 4280 C C . ILE B 1 246 ? -17.688 7.48 -11.25 1 98.19 246 ILE B C 1
ATOM 4282 O O . ILE B 1 246 ? -17.562 8.164 -12.266 1 98.19 246 ILE B O 1
ATOM 4286 N N . ASN B 1 247 ? -17.922 7.984 -10.008 1 98.12 247 ASN B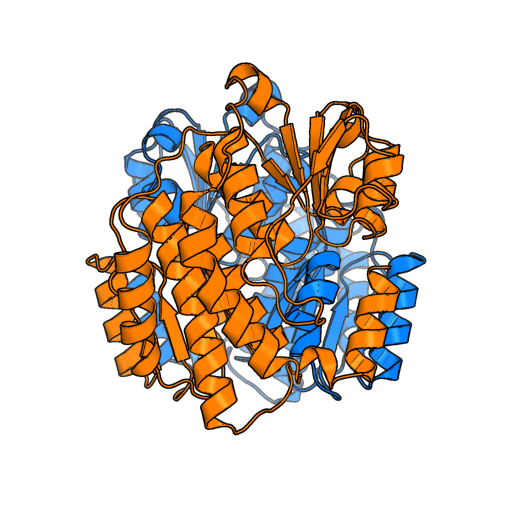 N 1
ATOM 4287 C CA . ASN B 1 247 ? -17.703 9.398 -9.742 1 98.12 247 ASN B CA 1
ATOM 4288 C C . ASN B 1 247 ? -16.219 9.734 -9.664 1 98.12 247 ASN B C 1
ATOM 4290 O O . ASN B 1 247 ? -15.516 9.258 -8.766 1 98.12 247 ASN B O 1
ATOM 4294 N N . VAL B 1 248 ? -15.75 10.586 -10.586 1 98.38 248 VAL B N 1
ATOM 4295 C CA . VAL B 1 248 ? -14.32 10.844 -10.625 1 98.38 248 VAL B CA 1
ATOM 4296 C C . VAL B 1 248 ? -14.039 12.289 -10.219 1 98.38 248 VAL B C 1
ATOM 4298 O O . VAL B 1 248 ? -14.656 13.219 -10.75 1 98.38 248 VAL B O 1
ATOM 4301 N N . VAL B 1 249 ? -13.195 12.477 -9.234 1 98.5 249 VAL B N 1
ATOM 4302 C CA . VAL B 1 249 ? -12.641 13.766 -8.828 1 98.5 249 VAL B CA 1
ATOM 4303 C C . VAL B 1 249 ? -11.18 13.867 -9.25 1 98.5 249 VAL B C 1
ATOM 4305 O O . VAL B 1 249 ? -10.328 13.141 -8.734 1 98.5 249 VAL B O 1
ATOM 4308 N N . HIS B 1 250 ? -10.867 14.719 -10.195 1 98.12 250 HIS B N 1
ATOM 4309 C CA . HIS B 1 250 ? -9.523 14.906 -10.734 1 98.12 250 HIS B CA 1
ATOM 4310 C C . HIS B 1 250 ? -9.117 16.375 -10.711 1 98.12 250 HIS B C 1
ATOM 4312 O O . HIS B 1 250 ? -9.094 17.031 -11.758 1 98.12 250 HIS B O 1
ATOM 4318 N N . PRO B 1 251 ? -8.656 16.812 -9.469 1 97.62 251 PRO B N 1
ATOM 4319 C CA . PRO B 1 251 ? -8.305 18.234 -9.367 1 97.62 251 PRO B CA 1
ATOM 4320 C C . PRO B 1 251 ? -7.086 18.594 -10.211 1 97.62 251 PRO B C 1
ATOM 4322 O O . PRO B 1 251 ? -6.277 17.719 -10.547 1 97.62 251 PRO B O 1
ATOM 4325 N N . SER B 1 252 ? -6.98 19.906 -10.539 1 96.31 252 SER B N 1
ATOM 4326 C CA . SER B 1 252 ? -5.781 20.391 -11.203 1 96.31 252 SER B CA 1
ATOM 4327 C C . SER B 1 252 ? -4.605 20.484 -10.242 1 96.31 252 SER B C 1
ATOM 4329 O O . SER B 1 252 ? -4.594 21.312 -9.336 1 96.31 252 SER B O 1
ATOM 4331 N N . MET B 1 253 ? -3.648 19.734 -10.547 1 96.75 253 MET B N 1
ATOM 4332 C CA . MET B 1 253 ? -2.502 19.625 -9.648 1 96.75 253 MET B CA 1
ATOM 4333 C C . MET B 1 253 ? -1.495 20.734 -9.914 1 96.75 253 MET B C 1
ATOM 4335 O O . MET B 1 253 ? -1.242 21.094 -11.062 1 96.75 253 MET B O 1
ATOM 4339 N N . PRO B 1 254 ? -0.951 21.297 -8.781 1 96.62 254 PRO B N 1
ATOM 4340 C CA . PRO B 1 254 ? 0.18 22.203 -9 1 96.62 254 PRO B CA 1
ATOM 4341 C C . PRO B 1 254 ? 1.354 21.516 -9.695 1 96.62 254 PRO B C 1
ATOM 4343 O O . PRO B 1 254 ? 1.452 20.281 -9.688 1 96.62 254 PRO B O 1
ATOM 4346 N N . SER B 1 255 ? 2.266 22.359 -10.242 1 93.19 255 SER B N 1
ATOM 4347 C CA . SER B 1 255 ? 3.371 21.797 -11.023 1 93.19 255 SER B CA 1
ATOM 4348 C C . SER B 1 255 ? 4.547 21.438 -10.125 1 93.19 255 SER B C 1
ATOM 4350 O O . SER B 1 255 ? 5.172 20.391 -10.312 1 93.19 255 SER B O 1
ATOM 4352 N N . ASP B 1 256 ? 4.844 22.312 -9.211 1 95.5 256 ASP B N 1
ATOM 4353 C CA . ASP B 1 256 ? 6.031 22.031 -8.406 1 95.5 256 ASP B CA 1
ATOM 4354 C C . ASP B 1 256 ? 5.699 21.078 -7.258 1 95.5 256 ASP B C 1
ATOM 4356 O O . ASP B 1 256 ? 4.574 21.078 -6.754 1 95.5 256 ASP B O 1
ATOM 4360 N N . LYS B 1 257 ? 6.66 20.359 -6.707 1 96.81 257 LYS B N 1
ATOM 4361 C CA . LYS B 1 257 ? 6.484 19.25 -5.785 1 96.81 257 LYS B CA 1
ATOM 4362 C C . LYS B 1 257 ? 5.965 19.719 -4.434 1 96.81 257 LYS B C 1
ATOM 4364 O O . LYS B 1 257 ? 5.035 19.141 -3.875 1 96.81 257 LYS B O 1
ATOM 4369 N N . ILE B 1 258 ? 6.535 20.766 -3.883 1 98.31 258 ILE B N 1
ATOM 4370 C CA . ILE B 1 258 ? 6.117 21.266 -2.578 1 98.31 258 ILE B CA 1
ATOM 4371 C C . ILE B 1 258 ? 4.676 21.766 -2.654 1 98.31 258 ILE B C 1
ATOM 4373 O O . ILE B 1 258 ? 3.879 21.531 -1.745 1 98.31 258 ILE B O 1
ATOM 4377 N N . SER B 1 259 ? 4.363 22.453 -3.719 1 98.38 259 SER B N 1
ATOM 4378 C CA . SER B 1 259 ? 2.998 22.922 -3.918 1 98.38 259 SER B CA 1
ATOM 4379 C C . SER B 1 259 ? 2.014 21.766 -4.012 1 98.38 259 SER B C 1
ATOM 4381 O O . SER B 1 259 ? 0.867 21.875 -3.572 1 98.38 259 SER B O 1
ATOM 4383 N N . GLN B 1 260 ? 2.412 20.688 -4.633 1 98.25 260 GLN B N 1
ATOM 4384 C CA . GLN B 1 260 ? 1.565 19.5 -4.664 1 98.25 260 GLN B CA 1
ATOM 4385 C C . GLN B 1 260 ? 1.289 18.969 -3.256 1 98.25 260 GLN B C 1
ATOM 4387 O O . GLN B 1 260 ? 0.159 18.609 -2.936 1 98.25 260 GLN B O 1
ATOM 4392 N N . VAL B 1 261 ? 2.357 18.938 -2.4 1 98.75 261 VAL B N 1
ATOM 4393 C CA . VAL B 1 261 ? 2.207 18.484 -1.021 1 98.75 261 VAL B CA 1
ATOM 4394 C C . VAL B 1 261 ? 1.208 19.375 -0.289 1 98.75 261 VAL B C 1
ATOM 4396 O O . VAL B 1 261 ? 0.276 18.875 0.35 1 98.75 261 VAL B O 1
ATOM 4399 N N . LEU B 1 262 ? 1.386 20.656 -0.436 1 98.75 262 LEU B N 1
ATOM 4400 C CA . LEU B 1 262 ? 0.513 21.609 0.248 1 98.75 262 LEU B CA 1
ATOM 4401 C C . LEU B 1 262 ? -0.925 21.469 -0.243 1 98.75 262 LEU B C 1
ATOM 4403 O O . LEU B 1 262 ? -1.848 21.312 0.56 1 98.75 262 LEU B O 1
ATOM 4407 N N . TYR B 1 263 ? -1.104 21.469 -1.498 1 98.75 263 TYR B N 1
ATOM 4408 C CA . TYR B 1 263 ? -2.438 21.422 -2.088 1 98.75 263 TYR B CA 1
ATOM 4409 C C . TYR B 1 263 ? -3.166 20.141 -1.678 1 98.75 263 TYR B C 1
ATOM 4411 O O . TYR B 1 263 ? -4.312 20.188 -1.228 1 98.75 263 TYR B O 1
ATOM 4419 N N . CYS B 1 264 ? -2.553 19 -1.871 1 98.88 264 CYS B N 1
ATOM 4420 C CA . CYS B 1 264 ? -3.191 17.734 -1.564 1 98.88 264 CYS B CA 1
ATOM 4421 C C . CYS B 1 264 ? -3.516 17.625 -0.079 1 98.88 264 CYS B C 1
ATOM 4423 O O . CYS B 1 264 ? -4.527 17.031 0.3 1 98.88 264 CYS B O 1
ATOM 4425 N N . THR B 1 265 ? -2.592 18.156 0.764 1 98.88 265 THR B N 1
ATOM 4426 C CA . THR B 1 265 ? -2.855 18.172 2.199 1 98.88 265 THR B CA 1
ATOM 4427 C C . THR B 1 265 ? -4.113 18.969 2.514 1 98.88 265 THR B C 1
ATOM 4429 O O . THR B 1 265 ? -5.043 18.453 3.141 1 98.88 265 THR B O 1
ATOM 4432 N N . PHE B 1 266 ? -4.16 20.219 1.998 1 98.88 266 PHE B N 1
ATOM 4433 C CA . PHE B 1 266 ? -5.316 21.062 2.23 1 98.88 266 PHE B CA 1
ATOM 4434 C C . PHE B 1 266 ? -6.578 20.438 1.651 1 98.88 266 PHE B C 1
ATOM 4436 O O . PHE B 1 266 ? -7.617 20.391 2.316 1 98.88 266 PHE B O 1
ATOM 4443 N N . PHE B 1 267 ? -6.504 19.984 0.481 1 98.88 267 PHE B N 1
ATOM 4444 C CA . PHE B 1 267 ? -7.641 19.406 -0.225 1 98.88 267 PHE B CA 1
ATOM 4445 C C . PHE B 1 267 ? -8.203 18.219 0.544 1 98.88 267 PHE B C 1
ATOM 4447 O O . PHE B 1 267 ? -9.422 18.109 0.718 1 98.88 267 PHE B O 1
ATOM 4454 N N . SER B 1 268 ? -7.344 17.328 0.974 1 98.88 268 SER B N 1
ATOM 4455 C CA . SER B 1 268 ? -7.75 16.156 1.734 1 98.88 268 SER B CA 1
ATOM 4456 C C . SER B 1 268 ? -8.484 16.547 3.012 1 98.88 268 SER B C 1
ATOM 4458 O O . SER B 1 268 ? -9.492 15.93 3.369 1 98.88 268 SER B O 1
ATOM 4460 N N . GLN B 1 269 ? -7.934 17.547 3.676 1 98.88 269 GLN B N 1
ATOM 4461 C CA . GLN B 1 269 ? -8.547 18.016 4.914 1 98.88 269 GLN B CA 1
ATOM 4462 C C . GLN B 1 269 ? -9.914 18.641 4.648 1 98.88 269 GLN B C 1
ATOM 4464 O O . GLN B 1 269 ? -10.883 18.344 5.344 1 98.88 269 GLN B O 1
ATOM 4469 N N . PHE B 1 270 ? -10.008 19.438 3.637 1 98.88 270 PHE B N 1
ATOM 4470 C CA . PHE B 1 270 ? -11.242 20.156 3.336 1 98.88 270 PHE B CA 1
ATOM 4471 C C . PHE B 1 270 ? -12.32 19.188 2.854 1 98.88 270 PHE B C 1
ATOM 4473 O O . PHE B 1 270 ? -13.5 19.344 3.193 1 98.88 270 PHE B O 1
ATOM 4480 N N . ILE B 1 271 ? -11.977 18.219 2.033 1 98.69 271 ILE B N 1
ATOM 4481 C CA . ILE B 1 271 ? -13 17.312 1.536 1 98.69 271 ILE B CA 1
ATOM 4482 C C . ILE B 1 271 ? -13.602 16.531 2.699 1 98.69 271 ILE B C 1
ATOM 4484 O O . ILE B 1 271 ? -14.82 16.312 2.746 1 98.69 271 ILE B O 1
ATOM 4488 N N . ALA B 1 272 ? -12.773 16.047 3.594 1 98.56 272 ALA B N 1
ATOM 4489 C CA . ALA B 1 272 ? -13.273 15.344 4.773 1 98.56 272 ALA B CA 1
ATOM 4490 C C . ALA B 1 272 ? -14.133 16.266 5.637 1 98.56 272 ALA B C 1
ATOM 4492 O O . ALA B 1 272 ? -15.203 15.859 6.102 1 98.56 272 ALA B O 1
ATOM 4493 N N . LEU B 1 273 ? -13.656 17.516 5.832 1 98.5 273 LEU B N 1
ATOM 4494 C CA . LEU B 1 273 ? -14.383 18.5 6.637 1 98.5 273 LEU B CA 1
ATOM 4495 C C . LEU B 1 273 ? -15.742 18.797 6.02 1 98.5 273 LEU B C 1
ATOM 4497 O O . LEU B 1 273 ? -16.766 18.797 6.715 1 98.5 273 LEU B O 1
ATOM 4501 N N . ASN B 1 274 ? -15.742 19.094 4.738 1 98.44 274 ASN B N 1
ATOM 4502 C CA . ASN B 1 274 ? -16.984 19.422 4.039 1 98.44 274 ASN B CA 1
ATOM 4503 C C . ASN B 1 274 ? -17.984 18.266 4.098 1 98.44 274 ASN B C 1
ATOM 4505 O O . ASN B 1 274 ? -19.172 18.484 4.316 1 98.44 274 ASN B O 1
ATOM 4509 N N . GLU B 1 275 ? -17.5 17.094 3.832 1 98.06 275 GLU B N 1
ATOM 4510 C CA . GLU B 1 275 ? -18.359 15.922 3.904 1 98.06 275 GLU B CA 1
ATOM 4511 C C . GLU B 1 275 ? -18.922 15.742 5.309 1 98.06 275 GLU B C 1
ATOM 4513 O O . GLU B 1 275 ? -20.109 15.398 5.469 1 98.06 275 GLU B O 1
ATOM 4518 N N . ALA B 1 276 ? -18.125 15.938 6.332 1 98 276 ALA B N 1
ATOM 4519 C CA . ALA B 1 276 ? -18.578 15.836 7.715 1 98 276 ALA B CA 1
ATOM 4520 C C . ALA B 1 276 ? -19.672 16.875 8.016 1 98 276 ALA B C 1
ATOM 4522 O O . ALA B 1 276 ? -20.656 16.562 8.695 1 98 276 ALA B O 1
ATOM 4523 N N . LYS B 1 277 ? -19.422 18.078 7.543 1 97.38 277 LYS B N 1
ATOM 4524 C CA . LYS B 1 277 ? -20.406 19.141 7.746 1 97.38 277 LYS B CA 1
ATOM 4525 C C . LYS B 1 277 ? -21.719 18.812 7.031 1 97.38 277 LYS B C 1
ATOM 4527 O O . LYS B 1 277 ? -22.797 19.047 7.578 1 97.38 277 LYS B O 1
ATOM 4532 N N . ARG B 1 278 ? -21.609 18.328 5.863 1 96.88 278 ARG B N 1
ATOM 4533 C CA . ARG B 1 278 ? -22.781 17.922 5.117 1 96.88 278 ARG B CA 1
ATOM 4534 C C . ARG B 1 278 ? -23.578 16.859 5.875 1 96.88 278 ARG B C 1
ATOM 4536 O O . ARG B 1 278 ? -24.812 16.844 5.832 1 96.88 278 ARG B O 1
ATOM 4543 N N . LYS B 1 279 ? -22.922 16 6.504 1 96.5 279 LYS B N 1
ATOM 4544 C CA . LYS B 1 279 ? -23.562 14.938 7.266 1 96.5 279 LYS B CA 1
ATOM 4545 C C . LYS B 1 279 ? -23.875 15.391 8.688 1 96.5 279 LYS B C 1
ATOM 4547 O O . LYS B 1 279 ? -24.312 14.594 9.523 1 96.5 279 LYS B O 1
ATOM 4552 N N . ARG B 1 280 ? -23.625 16.609 9.102 1 97.25 280 ARG B N 1
ATOM 4553 C CA . ARG B 1 280 ? -23.922 17.25 10.375 1 97.25 280 ARG B CA 1
ATOM 4554 C C . ARG B 1 280 ? -23.234 16.5 11.523 1 97.25 280 ARG B C 1
ATOM 4556 O O . ARG B 1 280 ? -23.859 16.25 12.562 1 97.25 280 ARG B O 1
ATOM 4563 N N . LYS B 1 281 ? -22 16.125 11.211 1 97.19 281 LYS B N 1
ATOM 4564 C CA . LYS B 1 281 ? -21.203 15.5 12.266 1 97.19 281 LYS B CA 1
ATOM 4565 C C . LYS B 1 281 ? -20.594 16.547 13.188 1 97.19 281 LYS B C 1
ATOM 4567 O O . LYS B 1 281 ? -20.047 17.547 12.727 1 97.19 281 LYS B O 1
ATOM 4572 N N . LYS B 1 282 ? -20.625 16.25 14.484 1 97 282 LYS B N 1
ATOM 4573 C CA . LYS B 1 282 ? -20.078 17.188 15.469 1 97 282 LYS B CA 1
ATOM 4574 C C . LYS B 1 282 ? -18.656 16.781 15.883 1 97 282 LYS B C 1
ATOM 4576 O O . LYS B 1 282 ? -17.859 17.625 16.281 1 97 282 LYS B O 1
ATOM 4581 N N . ASP B 1 283 ? -18.453 15.5 15.844 1 98.25 283 ASP B N 1
ATOM 4582 C CA . ASP B 1 283 ? -17.156 14.969 16.25 1 98.25 283 ASP B CA 1
ATOM 4583 C C . ASP B 1 283 ? -16.578 14.047 15.188 1 98.25 283 ASP B C 1
ATOM 4585 O O . ASP B 1 283 ? -17.328 13.406 14.438 1 98.25 283 ASP B O 1
ATOM 4589 N N . CYS B 1 284 ? -15.273 13.969 15.148 1 98.25 284 CYS B N 1
ATOM 4590 C CA . CYS B 1 284 ? -14.594 13.023 14.266 1 98.25 284 CYS B CA 1
ATOM 4591 C C . CYS B 1 284 ? -14.953 11.586 14.617 1 98.25 284 CYS B C 1
ATOM 4593 O O . CYS B 1 284 ? -15.102 11.25 15.797 1 98.25 284 CYS B O 1
ATOM 4595 N N . TYR B 1 285 ? -15.016 10.781 13.68 1 98.25 285 TYR B N 1
ATOM 4596 C CA . TYR B 1 285 ? -15.469 9.406 13.852 1 98.25 285 TYR B CA 1
ATOM 4597 C C . TYR B 1 285 ? -14.555 8.656 14.82 1 98.25 285 TYR B C 1
ATOM 4599 O O . TYR B 1 285 ? -15.031 7.941 15.703 1 98.25 285 TYR B O 1
ATOM 4607 N N . PHE B 1 286 ? -13.242 8.789 14.711 1 97.31 286 PHE B N 1
ATOM 4608 C CA . PHE B 1 286 ? -12.32 7.996 15.516 1 97.31 286 PHE B CA 1
ATOM 4609 C C . PHE B 1 286 ? -12.461 8.344 17 1 97.31 286 PHE B C 1
ATOM 4611 O O . PHE B 1 286 ? -12.102 7.539 17.859 1 97.31 286 PHE B O 1
ATOM 4618 N N . VAL B 1 287 ? -12.953 9.547 17.25 1 97 287 VAL B N 1
ATOM 4619 C CA . VAL B 1 287 ? -13.148 9.984 18.641 1 97 287 VAL B CA 1
ATOM 4620 C C . VAL B 1 287 ? -14.398 9.328 19.219 1 97 287 VAL B C 1
ATOM 4622 O O . VAL B 1 287 ? -14.414 8.938 20.391 1 97 287 VAL B O 1
ATOM 4625 N N . THR B 1 288 ? -15.453 9.172 18.391 1 97.12 288 THR B N 1
ATOM 4626 C CA . THR B 1 288 ? -16.734 8.68 18.875 1 97.12 288 THR B CA 1
ATOM 4627 C C . THR B 1 288 ? -16.797 7.16 18.781 1 97.12 288 THR B C 1
ATOM 4629 O O . THR B 1 288 ? -17.609 6.527 19.469 1 97.12 288 THR B O 1
ATOM 4632 N N . ALA B 1 289 ? -16 6.59 17.922 1 97.12 289 ALA B N 1
ATOM 4633 C CA . ALA B 1 289 ? -15.953 5.137 17.797 1 97.12 289 ALA B CA 1
ATOM 4634 C C . ALA B 1 289 ? -15.094 4.52 18.906 1 97.12 289 ALA B C 1
ATOM 4636 O O . ALA B 1 289 ? -14.039 3.936 18.625 1 97.12 289 ALA B O 1
ATOM 4637 N N . LYS B 1 290 ? -15.586 4.465 20.062 1 96.81 290 LYS B N 1
ATOM 4638 C CA . LYS B 1 290 ? -14.812 4.172 21.266 1 96.81 290 LYS B CA 1
ATOM 4639 C C . LYS B 1 290 ? -14.266 2.75 21.234 1 96.81 290 LYS B C 1
ATOM 4641 O O . LYS B 1 290 ? -13.109 2.518 21.594 1 96.81 290 LYS B O 1
ATOM 4646 N N . LYS B 1 291 ? -15.086 1.802 20.859 1 97 291 LYS B N 1
ATOM 4647 C CA . LYS B 1 291 ? -14.641 0.412 20.828 1 97 291 LYS B CA 1
ATOM 4648 C C . LYS B 1 291 ? -13.477 0.227 19.844 1 97 291 LYS B C 1
ATOM 4650 O O . LYS B 1 291 ? -12.492 -0.44 20.172 1 97 291 LYS B O 1
ATOM 4655 N N . ILE B 1 292 ? -13.625 0.813 18.703 1 97.94 292 ILE B N 1
ATOM 4656 C CA . ILE B 1 292 ? -12.578 0.736 17.688 1 97.94 292 ILE B CA 1
ATOM 4657 C C . ILE B 1 292 ? -11.336 1.475 18.172 1 97.94 292 ILE B C 1
ATOM 4659 O O . ILE B 1 292 ? -10.211 0.989 18 1 97.94 292 ILE B O 1
ATOM 4663 N N . ARG B 1 293 ? -11.516 2.617 18.719 1 97.44 293 ARG B N 1
ATOM 4664 C CA . ARG B 1 293 ? -10.398 3.41 19.234 1 97.44 293 ARG B CA 1
ATOM 4665 C C . ARG B 1 293 ? -9.633 2.652 20.312 1 97.44 293 ARG B C 1
ATOM 4667 O O . ARG B 1 293 ? -8.406 2.725 20.375 1 97.44 293 ARG B O 1
ATOM 4674 N N . ASN B 1 294 ? -10.367 1.968 21.141 1 97.5 294 ASN B N 1
ATOM 4675 C CA . ASN B 1 294 ? -9.719 1.178 22.188 1 97.5 294 ASN B CA 1
ATOM 4676 C C . ASN B 1 294 ? -8.836 0.082 21.594 1 97.5 294 ASN B C 1
ATOM 4678 O O . ASN B 1 294 ? -7.738 -0.172 22.094 1 97.5 294 ASN B O 1
ATOM 4682 N N . VAL B 1 295 ? -9.336 -0.586 20.578 1 97.88 295 VAL B N 1
ATOM 4683 C CA . VAL B 1 295 ? -8.531 -1.59 19.891 1 97.88 295 VAL B CA 1
ATOM 4684 C C . VAL B 1 295 ? -7.27 -0.939 19.312 1 97.88 295 VAL B C 1
ATOM 4686 O O . VAL B 1 295 ? -6.164 -1.453 19.5 1 97.88 295 VAL B O 1
ATOM 4689 N N . SER B 1 296 ? -7.434 0.16 18.672 1 97.75 296 SER B N 1
ATOM 4690 C CA . SER B 1 296 ? -6.312 0.909 18.109 1 97.75 296 SER B CA 1
ATOM 4691 C C . SER B 1 296 ? -5.305 1.283 19.188 1 97.75 296 SER B C 1
ATOM 4693 O O . SER B 1 296 ? -4.113 0.982 19.062 1 97.75 296 SER B O 1
ATOM 4695 N N . ASN B 1 297 ? -5.781 1.875 20.266 1 97.12 297 ASN B N 1
ATOM 4696 C CA . ASN B 1 297 ? -4.926 2.328 21.359 1 97.12 297 ASN B CA 1
ATOM 4697 C C . ASN B 1 297 ? -4.16 1.169 21.984 1 97.12 297 ASN B C 1
ATOM 4699 O O . ASN B 1 297 ? -2.971 1.297 22.297 1 97.12 297 ASN B O 1
ATOM 4703 N N . ASP B 1 298 ? -4.84 0.078 22.156 1 96.62 298 ASP B N 1
ATOM 4704 C CA . ASP B 1 298 ? -4.227 -1.09 22.781 1 96.62 298 ASP B CA 1
ATOM 4705 C C . ASP B 1 298 ? -3.07 -1.621 21.938 1 96.62 298 ASP B C 1
ATOM 4707 O O . ASP B 1 298 ? -2.109 -2.18 22.469 1 96.62 298 ASP B O 1
ATOM 4711 N N . MET B 1 299 ? -3.168 -1.462 20.641 1 96.06 299 MET B N 1
ATOM 4712 C CA . MET B 1 299 ? -2.139 -1.987 19.75 1 96.06 299 MET B CA 1
ATOM 4713 C C . MET B 1 299 ? -0.987 -1 19.594 1 96.06 299 MET B C 1
ATOM 4715 O O . MET B 1 299 ? 0.162 -1.402 19.406 1 96.06 299 MET B O 1
ATOM 4719 N N . ILE B 1 300 ? -1.243 0.274 19.797 1 95.25 300 ILE B N 1
ATOM 4720 C CA . ILE B 1 300 ? -0.296 1.312 19.406 1 95.25 300 ILE B CA 1
ATOM 4721 C C . ILE B 1 300 ? 0.409 1.859 20.641 1 95.25 300 ILE B C 1
ATOM 4723 O O . ILE B 1 300 ? 1.541 2.342 20.562 1 95.25 300 ILE B O 1
ATOM 4727 N N . TYR B 1 301 ? -0.324 1.801 21.828 1 93.62 301 TYR B N 1
ATOM 4728 C CA . TYR B 1 301 ? 0.228 2.42 23.031 1 93.62 301 TYR B CA 1
ATOM 4729 C C . TYR B 1 301 ? 0.277 1.424 24.188 1 93.62 301 TYR B C 1
ATOM 4731 O O . TYR B 1 301 ? 1.147 1.515 25.062 1 93.62 301 TYR B O 1
#

Solvent-accessible surface area (backbone atoms only — not comparable to full-atom values): 29953 Å² total; per-residue (Å²): 131,49,28,39,59,42,36,52,52,33,55,64,46,38,54,65,47,64,75,66,60,78,73,49,74,51,52,55,71,80,58,31,60,42,30,34,26,22,24,54,41,63,29,29,31,18,19,40,41,21,14,46,62,37,73,58,42,26,41,50,45,49,36,65,45,45,57,73,33,55,73,59,36,46,71,24,39,34,38,39,35,32,63,73,13,47,48,43,55,54,38,56,39,38,66,60,29,62,38,23,33,21,37,18,53,28,81,84,20,58,28,34,68,59,23,78,36,71,47,79,49,75,69,82,69,84,84,58,86,49,70,82,47,36,63,43,53,52,50,29,49,42,38,29,12,35,46,28,92,78,72,91,70,62,57,62,58,39,46,52,46,20,50,58,60,28,73,75,62,79,84,37,82,45,35,37,24,26,9,51,66,71,28,28,38,50,18,44,45,34,30,39,36,33,12,36,44,65,35,38,55,54,40,55,40,41,56,68,39,30,51,59,29,60,50,49,36,62,51,69,49,19,23,37,36,39,56,50,63,84,42,74,68,50,45,50,50,51,53,45,42,44,72,62,43,30,43,73,46,69,60,88,58,58,86,53,69,59,51,35,53,52,27,51,51,44,24,30,52,37,37,40,50,52,53,33,55,74,69,68,49,57,50,32,29,50,74,70,39,50,73,58,39,49,45,27,44,68,73,40,90,130,48,29,39,60,45,36,51,51,38,55,64,46,38,55,64,46,64,76,67,60,80,73,47,74,52,53,55,71,80,59,31,61,41,30,35,26,22,24,52,41,63,29,28,29,18,20,39,43,21,14,46,63,36,73,57,43,25,42,51,45,49,36,67,44,46,57,74,34,55,75,59,37,46,70,24,40,37,36,38,35,33,65,74,13,47,48,43,55,53,36,58,39,36,64,61,30,61,38,23,32,21,37,20,53,28,80,82,20,58,29,34,68,59,24,77,36,71,47,80,50,75,66,82,72,84,84,60,84,49,68,83,46,37,63,43,53,50,50,29,49,42,39,29,12,35,45,28,91,77,73,90,70,61,57,61,58,39,46,50,49,20,50,57,59,28,70,73,61,79,84,35,82,47,35,38,25,27,10,52,68,72,28,29,37,49,18,43,46,33,31,41,36,32,12,36,44,64,36,39,54,55,41,56,40,41,58,67,39,28,50,59,29,60,51,47,36,61,52,68,50,19,22,36,37,38,56,48,63,85,44,73,69,50,46,51,50,50,54,45,42,45,73,63,44,30,42,73,46,70,61,87,57,58,87,52,69,60,50,35,53,52,27,51,52,45,24,31,52,38,37,40,50,52,53,34,54,73,67,69,50,56,50,32,30,50,76,69,38,52,72,59,39,49,45,26,44,67,74,41,92

Foldseek 3Di:
DFQLVQLVVLLVLQLVCVVVQDFDAADDLVQQLQEEEEEDQLSLLLRLLLCLLLVNSYYYDYLVVLVVVLVSQQRGEYEYEDAQLEFPSLLVSQQRGNAYEYEYQDCPHSNVVRHPYYDHDPRDGPPDDYDDANSSVSSNRHSSSHHDPDDDDDLVVLLVQLLVLLLPDDAWAEEEEEDDRLCQSLSSNLQSLCCFAPVGHYHGDYPVVCVVPVVVVDAAGHEYEYLDAPDPVVVVVVVVCVVRRYHYHYDHADDDRVSSSSNSSSNSSNNSSSVCVVVPHRHGPLVVVVVVVVVVVVNGD/DFQLVQLVVLLVCQLVCVVVQDFDAADDLVQQLQEEEEEDQLSLLLRLLLCLLLVNSYYYDYLVVLVVVLVSQQRGEYEYEDAQLEFPSLLVSQQRGNAYEYEYQDCPHSNNVRHPYYDHDDRDGPPDDYDDANSSVSSNRHSSSHHDPDDDDDLVVLLVQLLVLLLPDDAWAEEEEEDDRLCQSLSSNLQSLCCFAPVGHYHGDYPVVCVVPVVVVDAAGHEYEYLDAPDPVVVVVVVVCVVRRYHYHYDHADDDRVSSSSNSSSNSSNNSSSVCVVVVHRHGPLVVVVVVVVVVVVNGD